Protein 3MLF (pdb70)

Solvent-accessible surface area: 26358 Å² total

Sequence (443 aa):
TENLYFQSNAKTLKELRTDYGLTQKELGDLFKVSSRTIQQNEKDSTNIKDSLLSKYSAFNVKYDDIFLGNEYENFVFTNDKKKSIILAFKEKQNLYFQSNAKTLKELRTDYGLTQKELGDLFKVSSRTIQNEKDSTNIKDSLLSKYSAFNNVKKYDDIFLGNEYENNFVFTNDKKKSIILAFKEKNLYFQQSNAKTLKELRTDYGLTQKELGDLFKVSSRTIQNEKDSTNIKDSLLSKYSAFNNVKKYDDIFLGNEYENFVFTNNDKKKSIILAFKEKNLYFQSNAKTLKELRTDYGLTQKELGDLFKVSSRTIQQNEKDSTNIKDSLLSKYSAFNVKYDDIFLGNEYENFVFTNDKKKSIILAFKEKQAKTLKELRTDYGLTQKELGDLFKVSSRRTIQQNEKDSTNIKDSLLSKYSAFNNVKYDDIFLGNEYENFVFTNDKKKSIILLAFKEKQ

Secondary structure (DSSP, 8-state):
-TTTS------BHHHHHHHTT--HHHHHHHHTS-HHHHH-----TT--HHHHHH---S---GGGSB---HHHHHHHHHHHHHHHHHHHHTT-/-TTTS----BHHHHHHTTT--HHHHHHHHTS-HHHHH-----TT--HHHHTT--TT---GGGSB---HHHHHHHHHHHHHHHHHHHH--/-HHHHS---BHHHHHHTTT--HHHHHHHTTS-HHHHH-----TT-BHHHHTT--TT---GGGSB---HHHHHHHHHHHHHHHHHHHHH-/--S------BHHHHHHHTT--HHHHHHHHTS-HHHHH-----TT--HHHHHH--TT---GGGSB---HHHHHHHHHHHHHHHHHHHHTT-/--BHHHHHHHTT--HHHHHHHHTS-HHHHH-----TT-BHHHHHH--TT---GGGSB-S-HHHHHHHHHHHHHHHHHHHHTT-

Radius of gyration: 28.76 Å; Cα contacts (8 Å, |Δi|>4): 479; chains: 5; bounding box: 58×77×72 Å

CATH classification: 1.10.260.40

Nearest PDB structures (foldseek):
  3mlf-assembly3_E-2  TM=9.793E-01  e=3.041E-12  Staphylococcus aureus subsp. aureus USA300_TCH1516
  3mlf-assembly2_C  TM=9.172E-01  e=1.068E-12  Staphylococcus aureus subsp. aureus USA300_TCH1516
  4pu8-assembly1_B  TM=7.701E-01  e=1.876E-01  Shewanella oneidensis MR-1
  4pu7-assembly1_B  TM=7.622E-01  e=2.436E-01  Shewanella oneidensis MR-1
  1zz9-assembly2_C  TM=7.810E-01  e=3.164E-01  Streptomyces wedmorensis

Structure (mmCIF, N/CA/C/O backbone):
data_3MLF
#
_entry.id   3MLF
#
_cell.length_a   159.776
_cell.length_b   159.776
_cell.length_c   69.344
_cell.angle_alpha   90.000
_cell.angle_beta   90.000
_cell.angle_gamma   90.000
#
_symmetry.space_group_name_H-M   'P 41 21 2'
#
loop_
_entity.id
_entity.type
_entity.pdbx_description
1 polymer 'transcriptional regulator'
2 water water
#
loop_
_atom_site.group_PDB
_atom_site.id
_atom_site.type_symbol
_atom_site.label_atom_id
_atom_site.label_alt_id
_atom_site.label_comp_id
_atom_site.label_asym_id
_atom_site.label_entity_id
_atom_site.label_seq_id
_atom_site.pdbx_PDB_ins_code
_atom_site.Cartn_x
_atom_site.Cartn_y
_atom_site.Cartn_z
_atom_site.occupancy
_atom_site.B_iso_or_equiv
_atom_site.auth_seq_id
_atom_site.auth_comp_id
_atom_site.auth_asym_id
_atom_site.auth_atom_id
_atom_site.pdbx_PDB_model_num
ATOM 1 N N . THR A 1 15 ? 35.436 47.745 16.208 0.50 32.25 -9 THR A N 1
ATOM 2 C CA . THR A 1 15 ? 34.500 47.001 17.093 0.50 32.72 -9 THR A CA 1
ATOM 3 C C . THR A 1 15 ? 34.005 47.905 18.216 0.50 32.82 -9 THR A C 1
ATOM 4 O O . THR A 1 15 ? 33.279 47.463 19.112 0.50 32.43 -9 THR A O 1
ATOM 6 N N . GLU A 1 16 ? 34.412 49.170 18.168 0.50 33.04 -8 GLU A N 1
ATOM 7 C CA . GLU A 1 16 ? 34.063 50.127 19.214 0.50 33.36 -8 GLU A CA 1
ATOM 8 C C . GLU A 1 16 ? 32.717 50.809 18.971 0.50 33.66 -8 GLU A C 1
ATOM 9 O O . GLU A 1 16 ? 32.001 51.130 19.924 0.50 33.14 -8 GLU A O 1
ATOM 15 N N . ASN A 1 17 ? 32.378 51.036 17.702 1.00 34.19 -7 ASN A N 1
ATOM 16 C CA . ASN A 1 17 ? 31.010 51.461 17.369 1.00 35.07 -7 ASN A CA 1
ATOM 17 C C . ASN A 1 17 ? 30.079 50.282 16.994 1.00 35.30 -7 ASN A C 1
ATOM 18 O O . ASN A 1 17 ? 29.036 50.466 16.356 1.00 35.49 -7 ASN A O 1
ATOM 23 N N . LEU A 1 18 ? 30.467 49.075 17.403 1.00 35.57 -6 LEU A N 1
ATOM 24 C CA . LEU A 1 18 ? 29.593 47.908 17.305 1.00 35.70 -6 LEU A CA 1
ATOM 25 C C . LEU A 1 18 ? 29.036 47.513 18.668 1.00 35.76 -6 LEU A C 1
ATOM 26 O O . LEU A 1 18 ? 27.839 47.235 18.777 1.00 35.76 -6 LEU A O 1
ATOM 31 N N . TYR A 1 19 ? 29.910 47.478 19.687 1.00 35.93 -5 TYR A N 1
ATOM 32 C CA . TYR A 1 19 ? 29.541 47.183 21.105 1.00 35.82 -5 TYR A CA 1
ATOM 33 C C . TYR A 1 19 ? 29.733 48.441 21.938 1.00 35.95 -5 TYR A C 1
ATOM 34 O O . TYR A 1 19 ? 30.754 49.109 21.806 1.00 36.54 -5 TYR A O 1
ATOM 43 N N . PHE A 1 20 ? 28.767 48.767 22.787 1.00 36.36 -4 PHE A N 1
ATOM 44 C CA . PHE A 1 20 ? 28.834 50.008 23.566 1.00 37.09 -4 PHE A CA 1
ATOM 45 C C . PHE A 1 20 ? 29.604 49.815 24.879 1.00 37.78 -4 PHE A C 1
ATOM 46 O O . PHE A 1 20 ? 29.216 49.008 25.728 1.00 37.68 -4 PHE A O 1
ATOM 54 N N . GLN A 1 21 ? 30.686 50.575 25.035 1.00 38.58 -3 GLN A N 1
ATOM 55 C CA . GLN A 1 21 ? 31.600 50.383 26.145 1.00 39.55 -3 GLN A CA 1
ATOM 56 C C . GLN A 1 21 ? 30.945 50.847 27.418 1.00 39.49 -3 GLN A C 1
ATOM 57 O O . GLN A 1 21 ? 30.428 51.946 27.497 1.00 39.17 -3 GLN A O 1
ATOM 63 N N . SER A 1 22 ? 30.952 49.985 28.415 1.00 40.33 -2 SER A N 1
ATOM 64 C CA . SER A 1 22 ? 30.158 50.240 29.611 1.00 40.99 -2 SER A CA 1
ATOM 65 C C . SER A 1 22 ? 30.988 50.069 30.886 1.00 40.92 -2 SER A C 1
ATOM 66 O O . SER A 1 22 ? 31.502 48.973 31.204 1.00 40.56 -2 SER A O 1
ATOM 69 N N . ASN A 1 23 ? 31.104 51.182 31.607 1.00 40.56 -1 ASN A N 1
ATOM 70 C CA . ASN A 1 23 ? 31.989 51.270 32.771 1.00 39.68 -1 ASN A CA 1
ATOM 71 C C . ASN A 1 23 ? 31.553 50.316 33.893 1.00 38.17 -1 ASN A C 1
ATOM 72 O O . ASN A 1 23 ? 32.364 49.987 34.777 1.00 38.50 -1 ASN A O 1
ATOM 77 N N . ALA A 1 24 ? 30.294 49.861 33.834 1.00 35.35 0 ALA A N 1
ATOM 78 C CA . ALA A 1 24 ? 29.732 49.038 34.888 1.00 32.62 0 ALA A CA 1
ATOM 79 C C . ALA A 1 24 ? 29.243 47.682 34.397 1.00 30.86 0 ALA A C 1
ATOM 80 O O . ALA A 1 24 ? 29.316 47.349 33.221 1.00 30.06 0 ALA A O 1
ATOM 90 N N . LYS A 1 26 ? 26.497 44.576 33.813 1.00 24.73 2 LYS A N 1
ATOM 91 C CA . LYS A 1 26 ? 25.181 44.459 33.236 1.00 24.14 2 LYS A CA 1
ATOM 92 C C . LYS A 1 26 ? 24.606 43.105 33.578 1.00 23.84 2 LYS A C 1
ATOM 93 O O . LYS A 1 26 ? 25.345 42.173 33.817 1.00 24.70 2 LYS A O 1
ATOM 99 N N . THR A 1 27 ? 23.295 43.002 33.651 1.00 22.91 3 THR A N 1
ATOM 100 C CA . THR A 1 27 ? 22.640 41.754 33.997 1.00 22.52 3 THR A CA 1
ATOM 101 C C . THR A 1 27 ? 22.381 41.044 32.662 1.00 23.77 3 THR A C 1
ATOM 102 O O . THR A 1 27 ? 22.466 41.663 31.580 1.00 23.02 3 THR A O 1
ATOM 106 N N . LEU A 1 28 ? 22.006 39.773 32.718 1.00 24.00 4 LEU A N 1
ATOM 107 C CA . LEU A 1 28 ? 21.710 39.089 31.475 1.00 24.91 4 LEU A CA 1
ATOM 108 C C . LEU A 1 28 ? 20.558 39.801 30.762 1.00 26.12 4 LEU A C 1
ATOM 109 O O . LEU A 1 28 ? 20.565 39.982 29.536 1.00 27.55 4 LEU A O 1
ATOM 114 N N . LYS A 1 29 ? 19.574 40.237 31.522 1.00 27.19 5 LYS A N 1
ATOM 115 C CA . LYS A 1 29 ? 18.416 40.817 30.897 1.00 27.38 5 LYS A CA 1
ATOM 116 C C . LYS A 1 29 ? 18.888 42.090 30.263 1.00 27.37 5 LYS A C 1
ATOM 117 O O . LYS A 1 29 ? 18.472 42.436 29.181 1.00 27.34 5 LYS A O 1
ATOM 123 N N . GLU A 1 30 ? 19.806 42.781 30.917 1.00 27.90 6 GLU A N 1
ATOM 124 C CA . GLU A 1 30 ? 20.188 44.087 30.379 1.00 28.24 6 GLU A CA 1
ATOM 125 C C . GLU A 1 30 ? 20.914 43.896 29.072 1.00 27.64 6 GLU A C 1
ATOM 126 O O . GLU A 1 30 ? 20.841 44.741 28.193 1.00 28.52 6 GLU A O 1
ATOM 132 N N . LEU A 1 31 ? 21.575 42.764 28.928 1.00 26.58 7 LEU A N 1
ATOM 133 C CA . LEU A 1 31 ? 22.411 42.545 27.763 1.00 25.62 7 LEU A CA 1
ATOM 134 C C . LEU A 1 31 ? 21.527 42.348 26.559 1.00 25.82 7 LEU A C 1
ATOM 135 O O . LEU A 1 31 ? 21.784 42.894 25.486 1.00 24.99 7 LEU A O 1
ATOM 140 N N . ARG A 1 32 ? 20.463 41.580 26.760 1.00 25.76 8 ARG A N 1
ATOM 141 C CA . ARG A 1 32 ? 19.529 41.324 25.687 1.00 25.67 8 ARG A CA 1
ATOM 142 C C . ARG A 1 32 ? 18.849 42.629 25.320 1.00 25.36 8 ARG A C 1
ATOM 143 O O . ARG A 1 32 ? 18.754 43.002 24.148 1.00 24.40 8 ARG A O 1
ATOM 151 N N . THR A 1 33 ? 18.415 43.311 26.367 1.00 25.93 9 THR A N 1
ATOM 152 C CA . THR A 1 33 ? 17.597 44.512 26.292 1.00 27.11 9 THR A CA 1
ATOM 153 C C . THR A 1 33 ? 18.308 45.665 25.642 1.00 27.37 9 THR A C 1
ATOM 154 O O . THR A 1 33 ? 17.718 46.403 24.892 1.00 27.09 9 THR A O 1
ATOM 158 N N . ASP A 1 34 ? 19.601 45.768 25.919 1.00 28.24 10 ASP A N 1
ATOM 159 C CA . ASP A 1 34 ? 20.446 46.781 25.363 1.00 28.66 10 ASP A CA 1
ATOM 160 C C . ASP A 1 34 ? 20.504 46.682 23.831 1.00 27.99 10 ASP A C 1
ATOM 161 O O . ASP A 1 34 ? 20.586 47.693 23.139 1.00 28.31 10 ASP A O 1
ATOM 166 N N . TYR A 1 35 ? 20.434 45.479 23.293 1.00 26.69 11 TYR A N 1
ATOM 167 C CA . TYR A 1 35 ? 20.579 45.349 21.858 1.00 26.10 11 TYR A CA 1
ATOM 168 C C . TYR A 1 35 ? 19.246 45.076 21.198 1.00 25.39 11 TYR A C 1
ATOM 169 O O . TYR A 1 35 ? 19.184 44.729 20.013 1.00 24.33 11 TYR A O 1
ATOM 178 N N . GLY A 1 36 ? 18.190 45.267 21.994 1.00 24.88 12 GLY A N 1
ATOM 179 C CA . GLY A 1 36 ? 16.805 45.218 21.526 1.00 24.71 12 GLY A CA 1
ATOM 180 C C . GLY A 1 36 ? 16.290 43.893 20.987 1.00 24.64 12 GLY A C 1
ATOM 181 O O . GLY A 1 36 ? 15.496 43.885 20.071 1.00 24.40 12 GLY A O 1
ATOM 182 N N . LEU A 1 37 ? 16.743 42.771 21.548 1.00 25.31 13 LEU A N 1
ATOM 183 C CA . LEU A 1 37 ? 16.241 41.448 21.172 1.00 25.46 13 LEU A CA 1
ATOM 184 C C . LEU A 1 37 ? 15.163 41.000 22.123 1.00 26.26 13 LEU A C 1
ATOM 185 O O . LEU A 1 37 ? 15.191 41.327 23.304 1.00 26.44 13 LEU A O 1
ATOM 190 N N . THR A 1 38 ? 14.225 40.227 21.589 1.00 27.19 14 THR A N 1
ATOM 191 C CA . THR A 1 38 ? 13.250 39.465 22.376 1.00 27.72 14 THR A CA 1
ATOM 192 C C . THR A 1 38 ? 13.921 38.239 23.017 1.00 28.39 14 THR A C 1
ATOM 193 O O . THR A 1 38 ? 15.037 37.814 22.619 1.00 28.38 14 THR A O 1
ATOM 197 N N . GLN A 1 39 ? 13.225 37.646 23.982 1.00 28.57 15 GLN A N 1
ATOM 198 C CA . GLN A 1 39 ? 13.660 36.383 24.558 1.00 28.76 15 GLN A CA 1
ATOM 199 C C . GLN A 1 39 ? 13.711 35.292 23.510 1.00 28.83 15 GLN A C 1
ATOM 200 O O . GLN A 1 39 ? 14.660 34.540 23.471 1.00 28.92 15 GLN A O 1
ATOM 206 N N . LYS A 1 40 ? 12.714 35.248 22.630 1.00 29.30 16 LYS A N 1
ATOM 207 C CA . LYS A 1 40 ? 12.653 34.240 21.576 1.00 29.58 16 LYS A CA 1
ATOM 208 C C . LYS A 1 40 ? 13.844 34.306 20.603 1.00 29.02 16 LYS A C 1
ATOM 209 O O . LYS A 1 40 ? 14.417 33.269 20.238 1.00 28.65 16 LYS A O 1
ATOM 215 N N . GLU A 1 41 ? 14.207 35.516 20.190 1.00 28.36 17 GLU A N 1
ATOM 216 C CA . GLU A 1 41 ? 15.322 35.686 19.274 1.00 28.18 17 GLU A CA 1
ATOM 217 C C . GLU A 1 41 ? 16.625 35.217 19.905 1.00 27.93 17 GLU A C 1
ATOM 218 O O . GLU A 1 41 ? 17.354 34.402 19.306 1.00 28.99 17 GLU A O 1
ATOM 224 N N . LEU A 1 42 ? 16.900 35.699 21.115 1.00 27.03 18 LEU A N 1
ATOM 225 C CA . LEU A 1 42 ? 18.106 35.325 21.829 1.00 26.22 18 LEU A CA 1
ATOM 226 C C . LEU A 1 42 ? 18.177 33.811 22.027 1.00 26.73 18 LEU A C 1
ATOM 227 O O . LEU A 1 42 ? 19.240 33.189 21.818 1.00 27.09 18 LEU A O 1
ATOM 232 N N . GLY A 1 43 ? 17.046 33.219 22.403 1.00 26.34 19 GLY A N 1
ATOM 233 C CA . GLY A 1 43 ? 16.926 31.775 22.488 1.00 25.96 19 GLY A CA 1
ATOM 234 C C . GLY A 1 43 ? 17.447 31.123 21.226 1.00 25.86 19 GLY A C 1
ATOM 235 O O . GLY A 1 43 ? 18.411 30.369 21.275 1.00 26.50 19 GLY A O 1
ATOM 236 N N . ASP A 1 44 ? 16.831 31.441 20.095 1.00 25.41 20 ASP A N 1
ATOM 237 C CA . ASP A 1 44 ? 17.292 30.953 18.792 1.00 25.52 20 ASP A CA 1
ATOM 238 C C . ASP A 1 44 ? 18.768 31.182 18.551 1.00 24.50 20 ASP A C 1
ATOM 239 O O . ASP A 1 44 ? 19.479 30.286 18.077 1.00 24.38 20 ASP A O 1
ATOM 244 N N . LEU A 1 45 ? 19.224 32.388 18.873 1.00 23.11 21 LEU A N 1
ATOM 245 C CA . LEU A 1 45 ? 20.612 32.716 18.658 1.00 21.88 21 LEU A CA 1
ATOM 246 C C . LEU A 1 45 ? 21.506 31.800 19.494 1.00 21.67 21 LEU A C 1
ATOM 247 O O . LEU A 1 45 ? 22.510 31.309 19.004 1.00 21.96 21 LEU A O 1
ATOM 252 N N . PHE A 1 46 ? 21.124 31.541 20.738 1.00 20.75 22 PHE A N 1
ATOM 253 C CA . PHE A 1 46 ? 21.931 30.705 21.571 1.00 20.51 22 PHE A CA 1
ATOM 254 C C . PHE A 1 46 ? 21.496 29.241 21.565 1.00 21.44 22 PHE A C 1
ATOM 255 O O . PHE A 1 46 ? 22.041 28.434 22.317 1.00 21.59 22 PHE A O 1
ATOM 263 N N . LYS A 1 47 ? 20.517 28.892 20.737 1.00 21.31 23 LYS A N 1
ATOM 264 C CA . LYS A 1 47 ? 20.033 27.510 20.667 1.00 21.80 23 LYS A CA 1
ATOM 265 C C . LYS A 1 47 ? 19.555 26.943 22.017 1.00 20.59 23 LYS A C 1
ATOM 266 O O . LYS A 1 47 ? 19.912 25.822 22.400 1.00 20.73 23 LYS A O 1
ATOM 272 N N . VAL A 1 48 ? 18.741 27.725 22.718 1.00 19.12 24 VAL A N 1
ATOM 273 C CA . VAL A 1 48 ? 18.056 27.286 23.950 1.00 18.53 24 VAL A CA 1
ATOM 274 C C . VAL A 1 48 ? 16.630 27.791 23.898 1.00 18.14 24 VAL A C 1
ATOM 275 O O . VAL A 1 48 ? 16.366 28.721 23.193 1.00 17.91 24 VAL A O 1
ATOM 279 N N . SER A 1 49 ? 15.715 27.186 24.641 1.00 18.60 25 SER A N 1
ATOM 280 C CA . SER A 1 49 ? 14.324 27.617 24.626 1.00 19.07 25 SER A CA 1
ATOM 281 C C . SER A 1 49 ? 14.177 29.071 25.113 1.00 19.88 25 SER A C 1
ATOM 282 O O . SER A 1 49 ? 15.037 29.580 25.833 1.00 20.30 25 SER A O 1
ATOM 285 N N . SER A 1 50 ? 13.098 29.739 24.721 1.00 20.75 26 SER A N 1
ATOM 286 C CA . SER A 1 50 ? 12.794 31.070 25.247 1.00 22.08 26 SER A CA 1
ATOM 287 C C . SER A 1 50 ? 12.720 30.960 26.750 1.00 22.57 26 SER A C 1
ATOM 288 O O . SER A 1 50 ? 12.951 31.952 27.463 1.00 23.01 26 SER A O 1
ATOM 291 N N . ARG A 1 51 ? 12.308 29.779 27.222 1.00 22.91 27 ARG A N 1
ATOM 292 C CA . ARG A 1 51 ? 12.002 29.591 28.619 1.00 23.82 27 ARG A CA 1
ATOM 293 C C . ARG A 1 51 ? 13.301 29.623 29.376 1.00 23.45 27 ARG A C 1
ATOM 294 O O . ARG A 1 51 ? 13.375 30.220 30.445 1.00 24.00 27 ARG A O 1
ATOM 302 N N . THR A 1 52 ? 14.346 29.037 28.794 1.00 22.79 28 THR A N 1
ATOM 303 C CA . THR A 1 52 ? 15.652 29.033 29.426 1.00 22.05 28 THR A CA 1
ATOM 304 C C . THR A 1 52 ? 16.129 30.464 29.591 1.00 21.97 28 THR A C 1
ATOM 305 O O . THR A 1 52 ? 16.767 30.802 30.584 1.00 22.08 28 THR A O 1
ATOM 309 N N . ILE A 1 53 ? 15.849 31.303 28.604 1.00 21.52 29 ILE A N 1
ATOM 310 C CA . ILE A 1 53 ? 16.264 32.677 28.711 1.00 21.52 29 ILE A CA 1
ATOM 311 C C . ILE A 1 53 ? 15.463 33.331 29.817 1.00 22.65 29 ILE A C 1
ATOM 312 O O . ILE A 1 53 ? 16.055 33.997 30.677 1.00 23.03 29 ILE A O 1
ATOM 317 N N . GLN A 1 54 ? 14.134 33.131 29.822 1.00 23.33 30 GLN A N 1
ATOM 318 C CA A GLN A 1 54 ? 13.275 33.723 30.847 0.60 23.92 30 GLN A CA 1
ATOM 319 C CA B GLN A 1 54 ? 13.266 33.710 30.862 0.40 23.66 30 GLN A CA 1
ATOM 320 C C . GLN A 1 54 ? 13.860 33.446 32.254 1.00 24.31 30 GLN A C 1
ATOM 321 O O . GLN A 1 54 ? 14.147 34.391 33.015 1.00 24.44 30 GLN A O 1
ATOM 332 N N . ASN A 1 55 ? 14.079 32.158 32.570 1.00 23.98 31 ASN A N 1
ATOM 333 C CA . ASN A 1 55 ? 14.590 31.720 33.861 1.00 24.04 31 ASN A CA 1
ATOM 334 C C . ASN A 1 55 ? 15.947 32.272 34.288 1.00 24.83 31 ASN A C 1
ATOM 335 O O . ASN A 1 55 ? 16.146 32.622 35.462 1.00 24.61 31 ASN A O 1
ATOM 348 N N . GLU A 1 57 ? 17.225 34.961 33.187 1.00 26.46 33 GLU A N 1
ATOM 349 C CA . GLU A 1 57 ? 17.055 36.382 33.432 1.00 27.25 33 GLU A CA 1
ATOM 350 C C . GLU A 1 57 ? 16.493 36.671 34.821 1.00 27.03 33 GLU A C 1
ATOM 351 O O . GLU A 1 57 ? 16.868 37.657 35.417 1.00 27.02 33 GLU A O 1
ATOM 357 N N . LYS A 1 58 ? 15.598 35.817 35.323 1.00 27.14 34 LYS A N 1
ATOM 358 C CA . LYS A 1 58 ? 15.111 35.960 36.677 1.00 27.32 34 LYS A CA 1
ATOM 359 C C . LYS A 1 58 ? 16.201 35.601 37.692 1.00 26.84 34 LYS A C 1
ATOM 360 O O . LYS A 1 58 ? 16.567 36.444 38.516 1.00 27.53 34 LYS A O 1
ATOM 366 N N . ASP A 1 59 ? 16.716 34.371 37.624 1.00 25.16 35 ASP A N 1
ATOM 367 C CA . ASP A 1 59 ? 17.731 33.874 38.556 1.00 23.67 35 ASP A CA 1
ATOM 368 C C . ASP A 1 59 ? 18.894 33.272 37.760 1.00 23.04 35 ASP A C 1
ATOM 369 O O . ASP A 1 59 ? 18.716 32.260 37.113 1.00 23.62 35 ASP A O 1
ATOM 374 N N . SER A 1 60 ? 20.078 33.872 37.820 1.00 22.15 36 SER A N 1
ATOM 375 C CA . SER A 1 60 ? 21.225 33.362 37.063 1.00 21.35 36 SER A CA 1
ATOM 376 C C . SER A 1 60 ? 22.105 32.477 37.927 1.00 20.66 36 SER A C 1
ATOM 377 O O . SER A 1 60 ? 23.141 32.016 37.475 1.00 21.53 36 SER A O 1
ATOM 380 N N . THR A 1 61 ? 21.748 32.254 39.180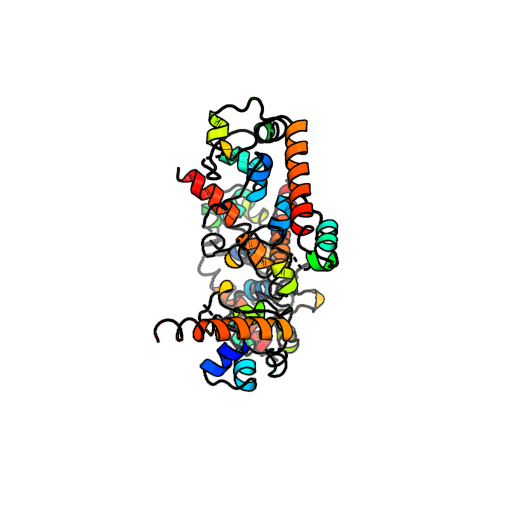 1.00 19.57 37 THR A N 1
ATOM 381 C CA . THR A 1 61 ? 22.646 31.518 40.074 1.00 18.61 37 THR A CA 1
ATOM 382 C C . THR A 1 61 ? 23.229 30.268 39.403 1.00 17.34 37 THR A C 1
ATOM 383 O O . THR A 1 61 ? 24.369 29.948 39.602 1.00 18.20 37 THR A O 1
ATOM 387 N N . ASN A 1 62 ? 22.474 29.578 38.575 1.00 16.41 38 ASN A N 1
ATOM 388 C CA . ASN A 1 62 ? 22.922 28.278 38.115 1.00 15.06 38 ASN A CA 1
ATOM 389 C C . ASN A 1 62 ? 23.164 28.200 36.615 1.00 15.11 38 ASN A C 1
ATOM 390 O O . ASN A 1 62 ? 23.213 27.131 36.032 1.00 15.90 38 ASN A O 1
ATOM 395 N N . ILE A 1 63 ? 23.327 29.334 35.969 1.00 14.43 39 ILE A N 1
ATOM 396 C CA . ILE A 1 63 ? 23.591 29.320 34.554 1.00 14.78 39 ILE A CA 1
ATOM 397 C C . ILE A 1 63 ? 24.778 28.421 34.143 1.00 14.29 39 ILE A C 1
ATOM 398 O O . ILE A 1 63 ? 25.777 28.346 34.815 1.00 13.62 39 ILE A O 1
ATOM 403 N N . LYS A 1 64 ? 24.659 27.742 33.023 1.00 14.93 40 LYS A N 1
ATOM 404 C CA . LYS A 1 64 ? 25.733 26.893 32.543 1.00 15.41 40 LYS A CA 1
ATOM 405 C C . LYS A 1 64 ? 26.776 27.716 31.836 1.00 15.33 40 LYS A C 1
ATOM 406 O O . LYS A 1 64 ? 26.465 28.588 31.054 1.00 15.45 40 LYS A O 1
ATOM 412 N N . ASP A 1 65 ? 28.024 27.436 32.094 1.00 15.53 41 ASP A N 1
ATOM 413 C CA . ASP A 1 65 ? 29.038 28.237 31.489 1.00 17.21 41 ASP A CA 1
ATOM 414 C C . ASP A 1 65 ? 29.008 28.227 29.941 1.00 17.71 41 ASP A C 1
ATOM 415 O O . ASP A 1 65 ? 29.441 29.155 29.281 1.00 17.76 41 ASP A O 1
ATOM 420 N N . SER A 1 66 ? 28.512 27.156 29.363 1.00 18.24 42 SER A N 1
ATOM 421 C CA . SER A 1 66 ? 28.290 27.137 27.924 1.00 18.36 42 SER A CA 1
ATOM 422 C C . SER A 1 66 ? 27.345 28.261 27.509 1.00 17.83 42 SER A C 1
ATOM 423 O O . SER A 1 66 ? 27.584 28.912 26.493 1.00 18.80 42 SER A O 1
ATOM 426 N N . LEU A 1 67 ? 26.275 28.485 28.269 1.00 17.51 43 LEU A N 1
ATOM 427 C CA . LEU A 1 67 ? 25.330 29.568 27.951 1.00 16.84 43 LEU A CA 1
ATOM 428 C C . LEU A 1 67 ? 25.937 30.933 28.260 1.00 17.26 43 LEU A C 1
ATOM 429 O O . LEU A 1 67 ? 25.893 31.811 27.433 1.00 18.60 43 LEU A O 1
ATOM 434 N N . LEU A 1 68 ? 26.540 31.091 29.429 1.00 17.18 44 LEU A N 1
ATOM 435 C CA . LEU A 1 68 ? 27.306 32.266 29.774 1.00 17.05 44 LEU A CA 1
ATOM 436 C C . LEU A 1 68 ? 28.326 32.694 28.720 1.00 17.88 44 LEU A C 1
ATOM 437 O O . LEU A 1 68 ? 28.405 33.875 28.366 1.00 18.80 44 LEU A O 1
ATOM 442 N N . SER A 1 69 ? 29.135 31.762 28.232 1.00 17.44 45 SER A N 1
ATOM 443 C CA . SER A 1 69 ? 30.096 32.089 27.175 1.00 17.73 45 SER A CA 1
ATOM 444 C C . SER A 1 69 ? 29.394 32.691 25.977 1.00 18.16 45 SER A C 1
ATOM 445 O O . SER A 1 69 ? 30.008 33.446 25.215 1.00 18.64 45 SER A O 1
ATOM 448 N N . LYS A 1 70 ? 28.141 32.322 25.755 1.00 17.28 46 LYS A N 1
ATOM 449 C CA . LYS A 1 70 ? 27.544 32.743 24.526 1.00 17.87 46 LYS A CA 1
ATOM 450 C C . LYS A 1 70 ? 27.178 34.206 24.676 1.00 18.11 46 LYS A C 1
ATOM 451 O O . LYS A 1 70 ? 27.344 35.011 23.749 1.00 16.73 46 LYS A O 1
ATOM 457 N N . TYR A 1 71 ? 26.763 34.553 25.894 1.00 18.08 47 TYR A N 1
ATOM 458 C CA . TYR A 1 71 ? 26.518 35.930 26.208 1.00 18.24 47 TYR A CA 1
ATOM 459 C C . TYR A 1 71 ? 27.785 36.722 26.061 1.00 18.21 47 TYR A C 1
ATOM 460 O O . TYR A 1 71 ? 27.766 37.789 25.451 1.00 18.67 47 TYR A O 1
ATOM 477 N N . SER A 1 73 ? 30.326 36.239 24.303 1.00 17.71 49 SER A N 1
ATOM 478 C CA . SER A 1 73 ? 30.831 36.328 22.962 1.00 18.01 49 SER A CA 1
ATOM 479 C C . SER A 1 73 ? 29.952 37.237 22.108 1.00 18.23 49 SER A C 1
ATOM 480 O O . SER A 1 73 ? 30.458 37.986 21.280 1.00 18.54 49 SER A O 1
ATOM 483 N N . ALA A 1 74 ? 28.643 37.190 22.329 1.00 18.31 50 ALA A N 1
ATOM 484 C CA . ALA A 1 74 ? 27.732 37.967 21.527 1.00 18.71 50 ALA A CA 1
ATOM 485 C C . ALA A 1 74 ? 27.681 39.455 21.962 1.00 19.49 50 ALA A C 1
ATOM 486 O O . ALA A 1 74 ? 27.535 40.344 21.112 1.00 20.08 50 ALA A O 1
ATOM 488 N N . PHE A 1 75 ? 27.846 39.740 23.252 1.00 19.36 51 PHE A N 1
ATOM 489 C CA . PHE A 1 75 ? 27.828 41.134 23.708 1.00 18.91 51 PHE A CA 1
ATOM 490 C C . PHE A 1 75 ? 29.208 41.712 24.042 1.00 19.05 51 PHE A C 1
ATOM 491 O O . PHE A 1 75 ? 29.340 42.850 24.450 1.00 18.60 51 PHE A O 1
ATOM 499 N N . ASN A 1 76 ? 30.238 40.917 23.798 1.00 19.71 52 ASN A N 1
ATOM 500 C CA . ASN A 1 76 ? 31.611 41.340 23.961 1.00 20.13 52 ASN A CA 1
ATOM 501 C C . ASN A 1 76 ? 31.908 41.833 25.363 1.00 20.57 52 ASN A C 1
ATOM 502 O O . ASN A 1 76 ? 32.479 42.899 25.575 1.00 20.04 52 ASN A O 1
ATOM 507 N N . VAL A 1 77 ? 31.518 41.033 26.343 1.00 21.22 53 VAL A N 1
ATOM 508 C CA . VAL A 1 77 ? 31.816 41.400 27.702 1.00 21.60 53 VAL A CA 1
ATOM 509 C C . VAL A 1 77 ? 32.635 40.316 28.372 1.00 22.39 53 VAL A C 1
ATOM 510 O O . VAL A 1 77 ? 32.574 39.143 27.962 1.00 22.14 53 VAL A O 1
ATOM 514 N N . LYS A 1 78 ? 33.453 40.726 29.342 1.00 22.50 54 LYS A N 1
ATOM 515 C CA . LYS A 1 78 ? 34.235 39.794 30.131 1.00 22.91 54 LYS A CA 1
ATOM 516 C C . LYS A 1 78 ? 33.376 39.221 31.261 1.00 22.52 54 LYS A C 1
ATOM 517 O O . LYS A 1 78 ? 32.406 39.848 31.670 1.00 21.34 54 LYS A O 1
ATOM 523 N N . TYR A 1 79 ? 33.764 38.052 31.780 1.00 22.52 55 TYR A N 1
ATOM 524 C CA . TYR A 1 79 ? 33.086 37.444 32.912 1.00 22.64 55 TYR A CA 1
ATOM 525 C C . TYR A 1 79 ? 32.810 38.411 34.062 1.00 22.15 55 TYR A C 1
ATOM 526 O O . TYR A 1 79 ? 31.759 38.423 34.615 1.00 21.73 55 TYR A O 1
ATOM 535 N N . ASP A 1 80 ? 33.768 39.225 34.423 1.00 23.10 56 ASP A N 1
ATOM 536 C CA . ASP A 1 80 ? 33.547 40.199 35.479 1.00 24.14 56 ASP A CA 1
ATOM 537 C C . ASP A 1 80 ? 32.655 41.387 35.112 1.00 23.83 56 ASP A C 1
ATOM 538 O O . ASP A 1 80 ? 32.455 42.249 35.964 1.00 24.00 56 ASP A O 1
ATOM 543 N N . ASP A 1 81 ? 32.154 41.437 33.867 1.00 23.21 57 ASP A N 1
ATOM 544 C CA . ASP A 1 81 ? 31.278 42.522 33.380 1.00 22.77 57 ASP A CA 1
ATOM 545 C C . ASP A 1 81 ? 29.802 42.120 33.476 1.00 22.31 57 ASP A C 1
ATOM 546 O O . ASP A 1 81 ? 28.928 42.907 33.162 1.00 22.55 57 ASP A O 1
ATOM 551 N N . ILE A 1 82 ? 29.529 40.877 33.856 1.00 21.45 58 ILE A N 1
ATOM 552 C CA . ILE A 1 82 ? 28.182 40.381 33.914 1.00 20.58 58 ILE A CA 1
ATOM 553 C C . ILE A 1 82 ? 27.753 40.164 35.336 1.00 20.63 58 ILE A C 1
ATOM 554 O O . ILE A 1 82 ? 28.421 39.483 36.079 1.00 21.35 58 ILE A O 1
ATOM 559 N N . PHE A 1 83 ? 26.626 40.731 35.703 1.00 20.44 59 PHE A N 1
ATOM 560 C CA . PHE A 1 83 ? 26.036 40.468 36.988 1.00 21.08 59 PHE A CA 1
ATOM 561 C C . PHE A 1 83 ? 25.248 39.186 36.979 1.00 20.16 59 PHE A C 1
ATOM 562 O O . PHE A 1 83 ? 24.313 39.062 36.247 1.00 19.43 59 PHE A O 1
ATOM 570 N N . LEU A 1 84 ? 25.588 38.272 37.867 1.00 20.68 60 LEU A N 1
ATOM 571 C CA . LEU A 1 84 ? 24.872 37.015 38.054 1.00 20.10 60 LEU A CA 1
ATOM 572 C C . LEU A 1 84 ? 24.255 36.954 39.442 1.00 19.95 60 LEU A C 1
ATOM 573 O O . LEU A 1 84 ? 24.917 37.283 40.387 1.00 21.82 60 LEU A O 1
ATOM 578 N N . GLY A 1 85 ? 23.013 36.534 39.600 1.00 19.81 61 GLY A N 1
ATOM 579 C CA . GLY A 1 85 ? 22.399 36.521 40.934 1.00 18.47 61 GLY A CA 1
ATOM 580 C C . GLY A 1 85 ? 20.918 36.207 40.848 1.00 19.60 61 GLY A C 1
ATOM 581 O O . GLY A 1 85 ? 20.340 36.085 39.721 1.00 18.03 61 GLY A O 1
ATOM 582 N N . ASN A 1 86 ? 20.291 36.026 42.017 1.00 19.82 62 ASN A N 1
ATOM 583 C CA . ASN A 1 86 ? 18.877 35.741 42.014 1.00 21.01 62 ASN A CA 1
ATOM 584 C C . ASN A 1 86 ? 18.052 36.963 41.707 1.00 21.93 62 ASN A C 1
ATOM 585 O O . ASN A 1 86 ? 18.585 38.050 41.451 1.00 22.30 62 ASN A O 1
ATOM 590 N N . GLU A 1 87 ? 16.738 36.799 41.722 1.00 22.83 63 GLU A N 1
ATOM 591 C CA . GLU A 1 87 ? 15.897 37.874 41.243 1.00 23.51 63 GLU A CA 1
ATOM 592 C C . GLU A 1 87 ? 15.959 39.073 42.162 1.00 23.32 63 GLU A C 1
ATOM 593 O O . GLU A 1 87 ? 15.808 40.192 41.702 1.00 24.42 63 GLU A O 1
ATOM 599 N N . TYR A 1 88 ? 16.215 38.844 43.441 1.00 22.90 64 TYR A N 1
ATOM 600 C CA . TYR A 1 88 ? 16.353 39.955 44.362 1.00 22.88 64 TYR A CA 1
ATOM 601 C C . TYR A 1 88 ? 17.680 40.728 44.218 1.00 23.04 64 TYR A C 1
ATOM 602 O O . TYR A 1 88 ? 17.661 41.940 44.248 1.00 22.86 64 TYR A O 1
ATOM 611 N N . GLU A 1 89 ? 18.803 40.029 44.111 1.00 23.21 65 GLU A N 1
ATOM 612 C CA . GLU A 1 89 ? 20.096 40.648 43.861 1.00 24.82 65 GLU A CA 1
ATOM 613 C C . GLU A 1 89 ? 20.065 41.477 42.564 1.00 25.59 65 GLU A C 1
ATOM 614 O O . GLU A 1 89 ? 20.494 42.626 42.535 1.00 26.22 65 GLU A O 1
ATOM 620 N N . ASN A 1 90 ? 19.510 40.896 41.523 1.00 26.12 66 ASN A N 1
ATOM 621 C CA . ASN A 1 90 ? 19.162 41.591 40.338 1.00 27.45 66 ASN A CA 1
ATOM 622 C C . ASN A 1 90 ? 18.425 42.899 40.554 1.00 28.23 66 ASN A C 1
ATOM 623 O O . ASN A 1 90 ? 18.848 43.976 40.074 1.00 28.80 66 ASN A O 1
ATOM 628 N N . PHE A 1 91 ? 17.303 42.812 41.261 1.00 27.89 67 PHE A N 1
ATOM 629 C CA . PHE A 1 91 ? 16.563 43.990 41.573 1.00 28.07 67 PHE A CA 1
ATOM 630 C C . PHE A 1 91 ? 17.391 45.076 42.270 1.00 27.58 67 PHE A C 1
ATOM 631 O O . PHE A 1 91 ? 17.393 46.226 41.838 1.00 27.83 67 PHE A O 1
ATOM 639 N N . VAL A 1 92 ? 18.070 44.713 43.347 1.00 26.59 68 VAL A N 1
ATOM 640 C CA . VAL A 1 92 ? 18.872 45.661 44.083 1.00 26.50 68 VAL A CA 1
ATOM 641 C C . VAL A 1 92 ? 19.916 46.292 43.149 1.00 26.72 68 VAL A C 1
ATOM 642 O O . VAL A 1 92 ? 20.141 47.517 43.165 1.00 25.90 68 VAL A O 1
ATOM 646 N N . PHE A 1 93 ? 20.528 45.445 42.322 1.00 26.34 69 PHE A N 1
ATOM 647 C CA . PHE A 1 93 ? 21.585 45.904 41.444 1.00 26.39 69 PHE A CA 1
ATOM 648 C C . PHE A 1 93 ? 21.042 46.896 40.372 1.00 26.77 69 PHE A C 1
ATOM 649 O O . PHE A 1 93 ? 21.625 47.980 40.191 1.00 26.88 69 PHE A O 1
ATOM 657 N N . THR A 1 94 ? 19.945 46.565 39.691 1.00 25.56 70 THR A N 1
ATOM 658 C CA . THR A 1 94 ? 19.486 47.467 38.661 1.00 25.73 70 THR A CA 1
ATOM 659 C C . THR A 1 94 ? 18.894 48.699 39.322 1.00 26.17 70 THR A C 1
ATOM 660 O O . THR A 1 94 ? 18.968 49.801 38.803 1.00 27.19 70 THR A O 1
ATOM 664 N N . ASN A 1 95 ? 18.294 48.529 40.480 1.00 26.00 71 ASN A N 1
ATOM 665 C CA . ASN A 1 95 ? 17.672 49.656 41.105 1.00 25.25 71 ASN A CA 1
ATOM 666 C C . ASN A 1 95 ? 18.705 50.644 41.710 1.00 24.67 71 ASN A C 1
ATOM 667 O O . ASN A 1 95 ? 18.492 51.873 41.663 1.00 23.71 71 ASN A O 1
ATOM 672 N N . ASP A 1 96 ? 19.807 50.125 42.269 1.00 23.55 72 ASP A N 1
ATOM 673 C CA . ASP A 1 96 ? 20.908 50.995 42.679 1.00 23.88 72 ASP A CA 1
ATOM 674 C C . ASP A 1 96 ? 21.474 51.813 41.511 1.00 23.39 72 ASP A C 1
ATOM 675 O O . ASP A 1 96 ? 21.695 53.025 41.648 1.00 23.21 72 ASP A O 1
ATOM 680 N N . LYS A 1 97 ? 21.689 51.166 40.364 1.00 22.01 73 LYS A N 1
ATOM 681 C CA . LYS A 1 97 ? 22.126 51.890 39.185 1.00 21.18 73 LYS A CA 1
ATOM 682 C C . LYS A 1 97 ? 21.185 53.056 38.832 1.00 20.33 73 LYS A C 1
ATOM 683 O O . LYS A 1 97 ? 21.636 54.176 38.594 1.00 20.45 73 LYS A O 1
ATOM 689 N N . LYS A 1 98 ? 19.889 52.802 38.867 1.00 19.51 74 LYS A N 1
ATOM 690 C CA . LYS A 1 98 ? 18.911 53.844 38.683 1.00 20.04 74 LYS A CA 1
ATOM 691 C C . LYS A 1 98 ? 19.036 55.002 39.669 1.00 20.53 74 LYS A C 1
ATOM 692 O O . LYS A 1 98 ? 19.021 56.178 39.283 1.00 21.06 74 LYS A O 1
ATOM 698 N N . LYS A 1 99 ? 19.118 54.694 40.953 1.00 20.77 75 LYS A N 1
ATOM 699 C CA . LYS A 1 99 ? 19.171 55.764 41.920 1.00 20.46 75 LYS A CA 1
ATOM 700 C C . LYS A 1 99 ? 20.430 56.576 41.641 1.00 19.56 75 LYS A C 1
ATOM 701 O O . LYS A 1 99 ? 20.446 57.813 41.821 1.00 19.74 75 LYS A O 1
ATOM 707 N N . SER A 1 100 ? 21.468 55.887 41.173 1.00 18.07 76 SER A N 1
ATOM 708 C CA . SER A 1 100 ? 22.743 56.536 40.901 1.00 17.30 76 SER A CA 1
ATOM 709 C C . SER A 1 100 ? 22.685 57.568 39.772 1.00 16.43 76 SER A C 1
ATOM 710 O O . SER A 1 100 ? 23.063 58.757 39.952 1.00 15.82 76 SER A O 1
ATOM 713 N N . ILE A 1 101 ? 22.183 57.119 38.628 1.00 14.40 77 ILE A N 1
ATOM 714 C CA . ILE A 1 101 ? 22.000 58.010 37.499 1.00 12.82 77 ILE A CA 1
ATOM 715 C C . ILE A 1 101 ? 21.323 59.313 37.914 1.00 12.20 77 ILE A C 1
ATOM 716 O O . ILE A 1 101 ? 21.778 60.412 37.557 1.00 12.40 77 ILE A O 1
ATOM 721 N N . ILE A 1 102 ? 20.267 59.170 38.701 1.00 11.31 78 ILE A N 1
ATOM 722 C CA . ILE A 1 102 ? 19.475 60.280 39.198 1.00 10.92 78 ILE A CA 1
ATOM 723 C C . ILE A 1 102 ? 20.242 61.189 40.163 1.00 10.21 78 ILE A C 1
ATOM 724 O O . ILE A 1 102 ? 20.230 62.425 40.046 1.00 8.93 78 ILE A O 1
ATOM 729 N N . LEU A 1 103 ? 20.911 60.561 41.121 1.00 9.88 79 LEU A N 1
ATOM 730 C CA . LEU A 1 103 ? 21.647 61.310 42.139 1.00 8.73 79 LEU A CA 1
ATOM 731 C C . LEU A 1 103 ? 22.796 62.066 41.481 1.00 7.24 79 LEU A C 1
ATOM 732 O O . LEU A 1 103 ? 22.962 63.245 41.733 1.00 7.35 79 LEU A O 1
ATOM 737 N N . ALA A 1 104 ? 23.540 61.409 40.598 1.00 5.94 80 ALA A N 1
ATOM 738 C CA . ALA A 1 104 ? 24.646 62.057 39.905 1.00 5.03 80 ALA A CA 1
ATOM 739 C C . ALA A 1 104 ? 24.207 63.293 39.110 1.00 4.92 80 ALA A C 1
ATOM 740 O O . ALA A 1 104 ? 24.796 64.379 39.241 1.00 5.04 80 ALA A O 1
ATOM 742 N N . PHE A 1 105 ? 23.154 63.136 38.324 1.00 4.47 81 PHE A N 1
ATOM 743 C CA . PHE A 1 105 ? 22.611 64.258 37.620 1.00 4.46 81 PHE A CA 1
ATOM 744 C C . PHE A 1 105 ? 22.205 65.431 38.513 1.00 6.11 81 PHE A C 1
ATOM 745 O O . PHE A 1 105 ? 22.634 66.565 38.255 1.00 6.54 81 PHE A O 1
ATOM 753 N N . LYS A 1 106 ? 21.391 65.192 39.545 1.00 7.98 82 LYS A N 1
ATOM 754 C CA . LYS A 1 106 ? 20.887 66.306 40.385 1.00 9.69 82 LYS A CA 1
ATOM 755 C C . LYS A 1 106 ? 22.065 67.003 41.044 1.00 10.57 82 LYS A C 1
ATOM 756 O O . LYS A 1 106 ? 22.067 68.228 41.195 1.00 10.65 82 LYS A O 1
ATOM 762 N N . GLU A 1 107 ? 23.077 66.211 41.400 1.00 11.63 83 GLU A N 1
ATOM 763 C CA . GLU A 1 107 ? 24.239 66.700 42.123 1.00 12.89 83 GLU A CA 1
ATOM 764 C C . GLU A 1 107 ? 25.160 67.612 41.322 1.00 13.26 83 GLU A C 1
ATOM 765 O O . GLU A 1 107 ? 26.100 68.187 41.883 1.00 13.84 83 GLU A O 1
ATOM 771 N N . LYS A 1 108 ? 24.898 67.759 40.026 1.00 13.25 84 LYS A N 1
ATOM 772 C CA . LYS A 1 108 ? 25.655 68.689 39.206 1.00 12.83 84 LYS A CA 1
ATOM 773 C C . LYS A 1 108 ? 24.907 69.988 39.124 1.00 13.13 84 LYS A C 1
ATOM 774 O O . LYS A 1 108 ? 25.501 71.024 38.828 1.00 13.55 84 LYS A O 1
ATOM 780 N N . GLN A 1 109 ? 23.608 69.938 39.416 1.00 13.26 85 GLN A N 1
ATOM 781 C CA . GLN A 1 109 ? 22.767 71.137 39.374 1.00 13.49 85 GLN A CA 1
ATOM 782 C C . GLN A 1 109 ? 22.672 71.771 40.768 1.00 13.82 85 GLN A C 1
ATOM 783 O O . GLN A 1 109 ? 23.465 72.654 41.115 1.00 14.13 85 GLN A O 1
ATOM 789 N N . ASN B 1 17 ? 22.608 49.048 5.993 1.00 34.88 -7 ASN B N 1
ATOM 790 C CA . ASN B 1 17 ? 22.661 48.884 7.499 1.00 34.87 -7 ASN B CA 1
ATOM 791 C C . ASN B 1 17 ? 22.964 50.177 8.296 1.00 35.24 -7 ASN B C 1
ATOM 792 O O . ASN B 1 17 ? 24.095 50.661 8.343 1.00 34.83 -7 ASN B O 1
ATOM 797 N N . LEU B 1 18 ? 21.940 50.701 8.959 1.00 36.13 -6 LEU B N 1
ATOM 798 C CA . LEU B 1 18 ? 21.998 52.013 9.558 1.00 36.88 -6 LEU B CA 1
ATOM 799 C C . LEU B 1 18 ? 22.855 52.105 10.826 1.00 37.86 -6 LEU B C 1
ATOM 800 O O . LEU B 1 18 ? 23.366 53.187 11.150 1.00 38.80 -6 LEU B O 1
ATOM 805 N N . TYR B 1 19 ? 22.992 50.999 11.559 1.00 38.29 -5 TYR B N 1
ATOM 806 C CA . TYR B 1 19 ? 23.633 51.037 12.870 1.00 38.62 -5 TYR B CA 1
ATOM 807 C C . TYR B 1 19 ? 25.140 50.966 12.707 1.00 39.56 -5 TYR B C 1
ATOM 808 O O . TYR B 1 19 ? 25.906 51.4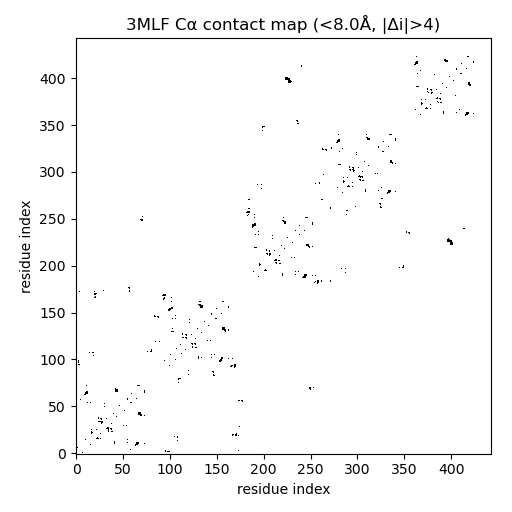88 13.528 1.00 39.49 -5 TYR B O 1
ATOM 817 N N . PHE B 1 20 ? 25.532 50.318 11.618 1.00 40.97 -4 PHE B N 1
ATOM 818 C CA . PHE B 1 20 ? 26.920 49.994 11.292 1.00 42.67 -4 PHE B CA 1
ATOM 819 C C . PHE B 1 20 ? 27.544 51.196 10.557 1.00 43.10 -4 PHE B C 1
ATOM 820 O O . PHE B 1 20 ? 28.733 51.491 10.718 1.00 43.17 -4 PHE B O 1
ATOM 828 N N . GLN B 1 21 ? 26.696 51.889 9.788 1.00 43.87 -3 GLN B N 1
ATOM 829 C CA . GLN B 1 21 ? 26.998 53.125 9.044 1.00 44.43 -3 GLN B CA 1
ATOM 830 C C . GLN B 1 21 ? 27.150 54.324 9.971 1.00 43.48 -3 GLN B C 1
ATOM 831 O O . GLN B 1 21 ? 27.669 55.367 9.570 1.00 43.57 -3 GLN B O 1
ATOM 837 N N . SER B 1 22 ? 26.687 54.158 11.208 1.00 42.22 -2 SER B N 1
ATOM 838 C CA . SER B 1 22 ? 26.528 55.259 12.168 1.00 40.73 -2 SER B CA 1
ATOM 839 C C . SER B 1 22 ? 27.554 55.265 13.345 1.00 39.48 -2 SER B C 1
ATOM 840 O O . SER B 1 22 ? 27.927 54.214 13.923 1.00 39.52 -2 SER B O 1
ATOM 843 N N . ASN B 1 23 ? 28.000 56.468 13.688 1.00 37.22 -1 ASN B N 1
ATOM 844 C CA . ASN B 1 23 ? 28.643 56.701 14.971 1.00 34.80 -1 ASN B CA 1
ATOM 845 C C . ASN B 1 23 ? 27.657 56.565 16.153 1.00 32.24 -1 ASN B C 1
ATOM 846 O O . ASN B 1 23 ? 28.097 56.351 17.290 1.00 31.83 -1 ASN B O 1
ATOM 851 N N . ALA B 1 24 ? 26.348 56.686 15.895 1.00 28.13 0 ALA B N 1
ATOM 852 C CA . ALA B 1 24 ? 25.391 56.676 16.975 1.00 25.26 0 ALA B CA 1
ATOM 853 C C . ALA B 1 24 ? 25.241 55.305 17.632 1.00 24.22 0 ALA B C 1
ATOM 854 O O . ALA B 1 24 ? 25.400 54.300 16.982 1.00 24.93 0 ALA B O 1
ATOM 864 N N . LYS B 1 26 ? 22.946 54.836 20.648 1.00 21.09 2 LYS B N 1
ATOM 865 C CA . LYS B 1 26 ? 21.708 54.714 21.381 1.00 21.07 2 LYS B CA 1
ATOM 866 C C . LYS B 1 26 ? 20.679 55.692 20.904 1.00 21.32 2 LYS B C 1
ATOM 867 O O . LYS B 1 26 ? 21.041 56.760 20.437 1.00 22.76 2 LYS B O 1
ATOM 873 N N . THR B 1 27 ? 19.397 55.349 21.001 1.00 21.01 3 THR B N 1
ATOM 874 C CA . THR B 1 27 ? 18.340 56.359 20.801 1.00 20.16 3 THR B CA 1
ATOM 875 C C . THR B 1 27 ? 17.969 57.004 22.144 1.00 20.63 3 THR B C 1
ATOM 876 O O . THR B 1 27 ? 18.343 56.482 23.231 1.00 20.77 3 THR B O 1
ATOM 880 N N . LEU B 1 28 ? 17.222 58.106 22.089 1.00 19.95 4 LEU B N 1
ATOM 881 C CA . LEU B 1 28 ? 16.756 58.751 23.316 1.00 20.29 4 LEU B CA 1
ATOM 882 C C . LEU B 1 28 ? 16.008 57.748 24.173 1.00 21.31 4 LEU B C 1
ATOM 883 O O . LEU B 1 28 ? 16.279 57.617 25.378 1.00 21.77 4 LEU B O 1
ATOM 888 N N . LYS B 1 29 ? 15.079 57.032 23.561 1.00 21.38 5 LYS B N 1
ATOM 889 C CA . LYS B 1 29 ? 14.339 56.042 24.303 1.00 22.61 5 LYS B CA 1
ATOM 890 C C . LYS B 1 29 ? 15.263 55.024 24.976 1.00 22.32 5 LYS B C 1
ATOM 891 O O . LYS B 1 29 ? 15.018 54.596 26.098 1.00 21.81 5 LYS B O 1
ATOM 897 N N . GLU B 1 30 ? 16.331 54.641 24.298 1.00 22.61 6 GLU B N 1
ATOM 898 C CA . GLU B 1 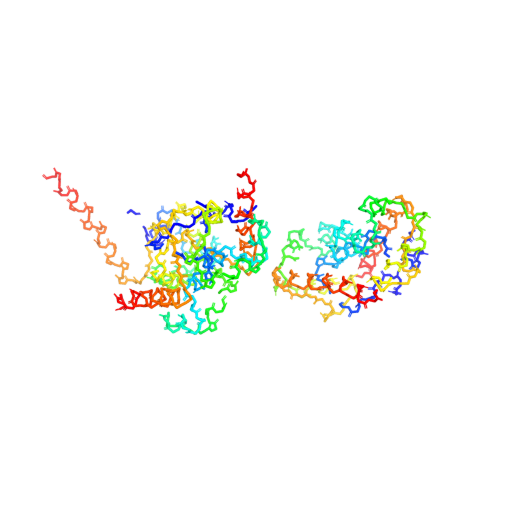30 ? 17.201 53.611 24.877 1.00 22.94 6 GLU B CA 1
ATOM 899 C C . GLU B 1 30 ? 17.966 54.144 26.091 1.00 22.71 6 GLU B C 1
ATOM 900 O O . GLU B 1 30 ? 18.212 53.429 27.031 1.00 22.92 6 GLU B O 1
ATOM 906 N N . LEU B 1 31 ? 18.347 55.413 26.070 1.00 22.26 7 LEU B N 1
ATOM 907 C CA . LEU B 1 31 ? 19.095 55.951 27.168 1.00 21.54 7 LEU B CA 1
ATOM 908 C C . LEU B 1 31 ? 18.234 55.851 28.386 1.00 22.22 7 LEU B C 1
ATOM 909 O O . LEU B 1 31 ? 18.711 55.516 29.448 1.00 22.56 7 LEU B O 1
ATOM 914 N N . ARG B 1 32 ? 16.953 56.142 28.215 1.00 22.85 8 ARG B N 1
ATOM 915 C CA . ARG B 1 32 ? 15.995 56.129 29.295 1.00 23.17 8 ARG B CA 1
ATOM 916 C C . ARG B 1 32 ? 15.760 54.727 29.838 1.00 24.36 8 ARG B C 1
ATOM 917 O O . ARG B 1 32 ? 15.833 54.497 31.074 1.00 24.48 8 ARG B O 1
ATOM 925 N N . THR B 1 33 ? 15.476 53.796 28.914 1.00 24.68 9 THR B N 1
ATOM 926 C CA . THR B 1 33 ? 15.079 52.443 29.284 1.00 24.65 9 THR B CA 1
ATOM 927 C C . THR B 1 33 ? 16.236 51.656 29.855 1.00 24.80 9 THR B C 1
ATOM 928 O O . THR B 1 33 ? 16.029 50.772 30.644 1.00 25.08 9 THR B O 1
ATOM 932 N N . ASP B 1 34 ? 17.454 52.013 29.502 1.00 25.74 10 ASP B N 1
ATOM 933 C CA . ASP B 1 34 ? 18.619 51.328 30.019 1.00 26.81 10 ASP B CA 1
ATOM 934 C C . ASP B 1 34 ? 18.644 51.397 31.528 1.00 27.71 10 ASP B C 1
ATOM 935 O O . ASP B 1 34 ? 19.351 50.666 32.146 1.00 28.42 10 ASP B O 1
ATOM 940 N N . TYR B 1 35 ? 17.900 52.313 32.124 1.00 29.06 11 TYR B N 1
ATOM 941 C CA . TYR B 1 35 ? 17.822 52.379 33.569 1.00 29.57 11 TYR B CA 1
ATOM 942 C C . TYR B 1 35 ? 16.389 52.234 34.066 1.00 30.00 11 TYR B C 1
ATOM 943 O O . TYR B 1 35 ? 16.065 52.560 35.210 1.00 30.11 11 TYR B O 1
ATOM 952 N N . GLY B 1 36 ? 15.520 51.745 33.201 1.00 30.55 12 GLY B N 1
ATOM 953 C CA . GLY B 1 36 ? 14.135 51.517 33.583 1.00 31.36 12 GLY B CA 1
ATOM 954 C C . GLY B 1 36 ? 13.575 52.741 34.293 1.00 32.05 12 GLY B C 1
ATOM 955 O O . GLY B 1 36 ? 12.880 52.618 35.329 1.00 32.66 12 GLY B O 1
ATOM 956 N N . LEU B 1 37 ? 13.914 53.923 33.771 1.00 30.90 13 LEU B N 1
ATOM 957 C CA . LEU B 1 37 ? 13.264 55.123 34.205 1.00 30.34 13 LEU B CA 1
ATOM 958 C C . LEU B 1 37 ? 11.985 55.240 33.384 1.00 29.90 13 LEU B C 1
ATOM 959 O O . LEU B 1 37 ? 12.014 55.002 32.196 1.00 29.48 13 LEU B O 1
ATOM 964 N N . THR B 1 38 ? 10.870 55.592 34.013 1.00 29.81 14 THR B N 1
ATOM 965 C CA . THR B 1 38 ? 9.642 55.925 33.290 1.00 30.34 14 THR B CA 1
ATOM 966 C C . THR B 1 38 ? 9.731 57.339 32.596 1.00 31.37 14 THR B C 1
ATOM 967 O O . THR B 1 38 ? 10.501 58.216 33.001 1.00 31.37 14 THR B O 1
ATOM 971 N N . GLN B 1 39 ? 8.939 57.570 31.561 1.00 31.53 15 GLN B N 1
ATOM 972 C CA . GLN B 1 39 ? 8.971 58.843 30.910 1.00 31.57 15 GLN B CA 1
ATOM 973 C C . GLN B 1 39 ? 8.701 59.939 31.937 1.00 32.76 15 GLN B C 1
ATOM 974 O O . GLN B 1 39 ? 9.314 61.017 31.887 1.00 32.66 15 GLN B O 1
ATOM 980 N N . LYS B 1 40 ? 7.779 59.649 32.867 1.00 33.82 16 LYS B N 1
ATOM 981 C CA . LYS B 1 40 ? 7.432 60.564 33.956 1.00 34.12 16 LYS B CA 1
ATOM 982 C C . LYS B 1 40 ? 8.650 60.837 34.877 1.00 33.80 16 LYS B C 1
ATOM 983 O O . LYS B 1 40 ? 9.005 62.007 35.093 1.00 33.68 16 LYS B O 1
ATOM 989 N N . GLU B 1 41 ? 9.304 59.791 35.384 1.00 32.52 17 GLU B N 1
ATOM 990 C CA . GLU B 1 41 ? 10.533 60.014 36.141 1.00 31.98 17 GLU B CA 1
ATOM 991 C C . GLU B 1 41 ? 11.519 60.912 35.368 1.00 31.31 17 GLU B C 1
ATOM 992 O O . GLU B 1 41 ? 12.075 61.867 35.954 1.00 32.02 17 GLU B O 1
ATOM 998 N N . LEU B 1 42 ? 11.685 60.663 34.072 1.00 29.24 18 LEU B N 1
ATOM 999 C CA . LEU B 1 42 ? 12.644 61.403 33.267 1.00 28.14 18 LEU B CA 1
ATOM 1000 C C . LEU B 1 42 ? 12.244 62.837 33.053 1.00 27.87 18 LEU B C 1
ATOM 1001 O O . LEU B 1 42 ? 13.086 63.705 33.064 1.00 27.45 18 LEU B O 1
ATOM 1006 N N . GLY B 1 43 ? 10.962 63.081 32.828 1.00 28.01 19 GLY B N 1
ATOM 1007 C CA . GLY B 1 43 ? 10.430 64.439 32.802 1.00 28.20 19 GLY B CA 1
ATOM 1008 C C . GLY B 1 43 ? 10.708 65.221 34.091 1.00 28.93 19 GLY B C 1
ATOM 1009 O O . GLY B 1 43 ? 11.132 66.389 34.063 1.00 29.60 19 GLY B O 1
ATOM 1010 N N . ASP B 1 44 ? 10.451 64.594 35.226 1.00 28.92 20 ASP B N 1
ATOM 1011 C CA . ASP B 1 44 ? 10.646 65.251 36.479 1.00 29.63 20 ASP B CA 1
ATOM 1012 C C . ASP B 1 44 ? 12.137 65.481 36.627 1.00 29.34 20 ASP B C 1
ATOM 1013 O O . ASP B 1 44 ? 12.546 66.538 37.117 1.00 29.63 20 ASP B O 1
ATOM 1018 N N . LEU B 1 45 ? 12.950 64.512 36.203 1.00 28.21 21 LEU B N 1
ATOM 1019 C CA . LEU B 1 45 ? 14.396 64.692 36.291 1.00 27.32 21 LEU B CA 1
ATOM 1020 C C . LEU B 1 45 ? 14.890 65.823 35.383 1.00 27.77 21 LEU B C 1
ATOM 1021 O O . LEU B 1 45 ? 15.836 66.512 35.749 1.00 28.43 21 LEU B O 1
ATOM 1026 N N . PHE B 1 46 ? 14.253 66.021 34.226 1.00 27.69 22 PHE B N 1
ATOM 1027 C CA . PHE B 1 46 ? 14.681 67.048 33.252 1.00 27.83 22 PHE B CA 1
ATOM 1028 C C . PHE B 1 46 ? 13.836 68.304 33.169 1.00 28.81 22 PHE B C 1
ATOM 1029 O O . PHE B 1 46 ? 14.104 69.166 32.322 1.00 28.16 22 PHE B O 1
ATOM 1037 N N . LYS B 1 47 ? 12.800 68.381 34.002 1.00 29.70 23 LYS B N 1
ATOM 1038 C CA . LYS B 1 47 ? 11.984 69.593 34.128 1.00 31.00 23 LYS B CA 1
ATOM 1039 C C . LYS B 1 47 ? 11.253 69.917 32.845 1.00 30.49 23 LYS B C 1
ATOM 1040 O O . LYS B 1 47 ? 11.299 71.051 32.369 1.00 29.86 23 LYS B O 1
ATOM 1046 N N . VAL B 1 48 ? 10.588 68.888 32.315 1.00 30.23 24 VAL B N 1
ATOM 1047 C CA . VAL B 1 48 ? 9.687 68.986 31.158 1.00 29.65 24 VAL B CA 1
ATOM 1048 C C . VAL B 1 48 ? 8.605 67.933 31.357 1.00 29.86 24 VAL B C 1
ATOM 1049 O O . VAL B 1 48 ? 8.802 66.998 32.114 1.00 30.20 24 VAL B O 1
ATOM 1053 N N . SER B 1 49 ? 7.485 68.044 30.661 1.00 29.97 25 SER B N 1
ATOM 1054 C CA . SER B 1 49 ? 6.424 67.044 30.828 1.00 30.71 25 SER B CA 1
ATOM 1055 C C . SER B 1 49 ? 6.758 65.693 30.207 1.00 31.32 25 SER B C 1
ATOM 1056 O O . SER B 1 49 ? 7.620 65.586 29.309 1.00 32.42 25 SER B O 1
ATOM 1059 N N . SER B 1 50 ? 6.063 64.664 30.673 1.00 31.44 26 SER B N 1
ATOM 1060 C CA . SER B 1 50 ? 6.099 63.353 30.041 1.00 31.68 26 SER B CA 1
ATOM 1061 C C . SER B 1 50 ? 5.888 63.443 28.553 1.00 32.07 26 SER B C 1
ATOM 1062 O O . SER B 1 50 ? 6.595 62.811 27.769 1.00 33.27 26 SER B O 1
ATOM 1065 N N . ARG B 1 51 ? 4.896 64.216 28.170 1.00 32.00 27 ARG B N 1
ATOM 1066 C CA . ARG B 1 51 ? 4.535 64.332 26.801 1.00 33.31 27 ARG B CA 1
ATOM 1067 C C . ARG B 1 51 ? 5.728 64.874 25.998 1.00 32.55 27 ARG B C 1
ATOM 1068 O O . ARG B 1 51 ? 5.960 64.459 24.850 1.00 32.71 27 ARG B O 1
ATOM 1076 N N . THR B 1 52 ? 6.518 65.759 26.596 1.00 31.39 28 THR B N 1
ATOM 1077 C CA . THR B 1 52 ? 7.745 66.130 25.919 1.00 30.58 28 THR B CA 1
ATOM 1078 C C . THR B 1 52 ? 8.636 64.907 25.723 1.00 30.01 28 THR B C 1
ATOM 1079 O O . THR B 1 52 ? 9.200 64.722 24.662 1.00 30.63 28 THR B O 1
ATOM 1083 N N . ILE B 1 53 ? 8.733 64.035 26.703 1.00 29.49 29 ILE B N 1
ATOM 1084 C CA . ILE B 1 53 ? 9.632 62.918 26.527 1.00 29.24 29 ILE B CA 1
ATOM 1085 C C . ILE B 1 53 ? 9.107 61.959 25.481 1.00 30.09 29 ILE B C 1
ATOM 1086 O O . ILE B 1 53 ? 9.890 61.509 24.616 1.00 30.06 29 ILE B O 1
ATOM 1091 N N . GLN B 1 54 ? 7.791 61.692 25.531 1.00 30.57 30 GLN B N 1
ATOM 1092 C CA . GLN B 1 54 ? 7.100 60.862 24.509 1.00 30.72 30 GLN B CA 1
ATOM 1093 C C . GLN B 1 54 ? 7.488 61.410 23.145 1.00 29.36 30 GLN B C 1
ATOM 1094 O O . GLN B 1 54 ? 8.098 60.692 22.325 1.00 29.00 30 GLN B O 1
ATOM 1100 N N . ASN B 1 55 ? 7.190 62.692 22.930 1.00 28.20 31 ASN B N 1
ATOM 1101 C CA . ASN B 1 55 ? 7.368 63.293 21.618 1.00 27.96 31 ASN B CA 1
ATOM 1102 C C . ASN B 1 55 ? 8.827 63.180 21.123 1.00 27.98 31 ASN B C 1
ATOM 1103 O O . ASN B 1 55 ? 9.058 62.771 19.985 1.00 27.94 31 ASN B O 1
ATOM 1116 N N . GLU B 1 57 ? 11.006 61.017 22.030 1.00 24.99 33 GLU B N 1
ATOM 1117 C CA . GLU B 1 57 ? 11.361 59.630 21.736 1.00 25.84 33 GLU B CA 1
ATOM 1118 C C . GLU B 1 57 ? 10.737 59.177 20.402 1.00 26.27 33 GLU B C 1
ATOM 1119 O O . GLU B 1 57 ? 11.289 58.325 19.702 1.00 27.06 33 GLU B O 1
ATOM 1125 N N . LYS B 1 58 ? 9.602 59.774 20.039 1.00 25.83 34 LYS B N 1
ATOM 1126 C CA . LYS B 1 58 ? 8.956 59.422 18.802 1.00 25.93 34 LYS B CA 1
ATOM 1127 C C . LYS B 1 58 ? 9.780 60.002 17.626 1.00 26.33 34 LYS B C 1
ATOM 1128 O O . LYS B 1 58 ? 10.122 59.281 16.661 1.00 26.74 34 LYS B O 1
ATOM 1134 N N . ASP B 1 59 ? 10.146 61.279 17.742 1.00 26.12 35 ASP B N 1
ATOM 1135 C CA . ASP B 1 59 ? 10.842 62.017 16.692 1.00 26.03 35 ASP B CA 1
ATOM 1136 C C . ASP B 1 59 ? 11.766 63.017 17.372 1.00 26.04 35 ASP B C 1
ATOM 1137 O O . ASP B 1 59 ? 11.287 63.929 18.062 1.00 27.80 35 ASP B O 1
ATOM 1142 N N . SER B 1 60 ? 13.075 62.857 17.163 1.00 25.08 36 SER B N 1
ATOM 1143 C CA . SER B 1 60 ? 14.121 63.622 17.829 1.00 23.92 36 SER B CA 1
ATOM 1144 C C . SER B 1 60 ? 14.616 64.730 16.921 1.00 24.02 36 SER B C 1
ATOM 1145 O O . SER B 1 60 ? 15.397 65.561 17.314 1.00 23.50 36 SER B O 1
ATOM 1148 N N . THR B 1 61 ? 14.169 64.715 15.673 1.00 24.61 37 THR B N 1
ATOM 1149 C CA . THR B 1 61 ? 14.672 65.608 14.652 1.00 24.98 37 THR B CA 1
ATOM 1150 C C . THR B 1 61 ? 14.783 67.066 15.078 1.00 24.60 37 THR B C 1
ATOM 1151 O O . THR B 1 61 ? 15.688 67.758 14.682 1.00 26.03 37 THR B O 1
ATOM 1155 N N . ASN B 1 62 ? 13.877 67.543 15.884 1.00 24.18 38 ASN B N 1
ATOM 1156 C CA . ASN B 1 62 ? 13.937 68.925 16.256 1.00 24.07 38 ASN B CA 1
ATOM 1157 C C . ASN B 1 62 ? 14.284 69.175 17.702 1.00 24.04 38 ASN B C 1
ATOM 1158 O O . ASN B 1 62 ? 14.037 70.276 18.217 1.00 24.42 38 ASN B O 1
ATOM 1163 N N . ILE B 1 63 ? 14.872 6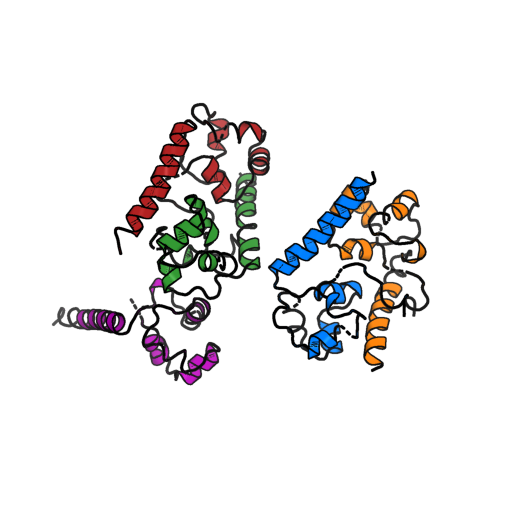8.171 18.360 1.00 22.81 39 ILE B N 1
ATOM 1164 C CA . ILE B 1 63 ? 15.215 68.335 19.748 1.00 22.40 39 ILE B CA 1
ATOM 1165 C C . ILE B 1 63 ? 16.028 69.612 20.005 1.00 23.78 39 ILE B C 1
ATOM 1166 O O . ILE B 1 63 ? 16.948 69.952 19.230 1.00 23.27 39 ILE B O 1
ATOM 1171 N N . LYS B 1 64 ? 15.630 70.353 21.038 1.00 24.77 40 LYS B N 1
ATOM 1172 C CA . LYS B 1 64 ? 16.355 71.560 21.509 1.00 26.11 40 LYS B CA 1
ATOM 1173 C C . LYS B 1 64 ? 17.636 71.190 22.217 1.00 25.51 40 LYS B C 1
ATOM 1174 O O . LYS B 1 64 ? 17.639 70.284 23.025 1.00 26.13 40 LYS B O 1
ATOM 1180 N N . ASP B 1 65 ? 18.708 71.920 21.966 1.00 25.23 41 ASP B N 1
ATOM 1181 C CA . ASP B 1 65 ? 19.950 71.609 22.621 1.00 25.19 41 ASP B CA 1
ATOM 1182 C C . ASP B 1 65 ? 19.863 71.610 24.135 1.00 25.04 41 ASP B C 1
ATOM 1183 O O . ASP B 1 65 ? 20.539 70.802 24.783 1.00 24.53 41 ASP B O 1
ATOM 1188 N N . SER B 1 66 ? 19.072 72.530 24.704 1.00 24.88 42 SER B N 1
ATOM 1189 C CA . SER B 1 66 ? 18.915 72.599 26.166 1.00 25.15 42 SER B CA 1
ATOM 1190 C C . SER B 1 66 ? 18.525 71.237 26.722 1.00 24.15 42 SER B C 1
ATOM 1191 O O . SER B 1 66 ? 18.868 70.929 27.838 1.00 24.13 42 SER B O 1
ATOM 1194 N N . LEU B 1 67 ? 17.805 70.441 25.927 1.00 23.49 43 LEU B N 1
ATOM 1195 C CA . LEU B 1 67 ? 17.286 69.132 26.346 1.00 22.82 43 LEU B CA 1
ATOM 1196 C C . LEU B 1 67 ? 18.277 68.003 26.002 1.00 22.49 43 LEU B C 1
ATOM 1197 O O . LEU B 1 67 ? 18.648 67.209 26.859 1.00 22.45 43 LEU B O 1
ATOM 1202 N N . LEU B 1 68 ? 18.710 67.946 24.744 1.00 21.95 44 LEU B N 1
ATOM 1203 C CA . LEU B 1 68 ? 19.826 67.112 24.359 1.00 20.83 44 LEU B CA 1
ATOM 1204 C C . LEU B 1 68 ? 20.959 67.157 25.397 1.00 20.21 44 LEU B C 1
ATOM 1205 O O . LEU B 1 68 ? 21.535 66.134 25.740 1.00 21.41 44 LEU B O 1
ATOM 1210 N N . SER B 1 69 ? 21.268 68.315 25.942 1.00 18.86 45 SER B N 1
ATOM 1211 C CA . SER B 1 69 ? 22.451 68.398 26.806 1.00 18.00 45 SER B CA 1
ATOM 1212 C C . SER B 1 69 ? 22.214 67.695 28.090 1.00 18.19 45 SER B C 1
ATOM 1213 O O . SER B 1 69 ? 23.177 67.314 28.735 1.00 18.14 45 SER B O 1
ATOM 1216 N N . LYS B 1 70 ? 20.954 67.592 28.504 1.00 18.04 46 LYS B N 1
ATOM 1217 C CA . LYS B 1 70 ? 20.662 66.915 29.733 1.00 19.58 46 LYS B CA 1
ATOM 1218 C C . LYS B 1 70 ? 20.849 65.411 29.570 1.00 20.14 46 LYS B C 1
ATOM 1219 O O . LYS B 1 70 ? 21.525 64.757 30.411 1.00 19.54 46 LYS B O 1
ATOM 1225 N N . TYR B 1 71 ? 20.289 64.861 28.480 1.00 20.16 47 TYR B N 1
ATOM 1226 C CA . TYR B 1 71 ? 20.642 63.500 28.034 1.00 19.94 47 TYR B CA 1
ATOM 1227 C C . TYR B 1 71 ? 22.147 63.245 28.053 1.00 19.76 47 TYR B C 1
ATOM 1228 O O . TYR B 1 71 ? 22.579 62.249 28.597 1.00 19.92 47 TYR B O 1
ATOM 1245 N N . SER B 1 73 ? 24.450 64.720 29.626 1.00 19.94 49 SER B N 1
ATOM 1246 C CA . SER B 1 73 ? 24.936 64.882 30.976 1.00 20.09 49 SER B CA 1
ATOM 1247 C C . SER B 1 73 ? 24.519 63.733 31.914 1.00 20.37 49 SER B C 1
ATOM 1248 O O . SER B 1 73 ? 25.356 63.154 32.597 1.00 21.30 49 SER B O 1
ATOM 1251 N N . ALA B 1 74 ? 23.225 63.415 31.938 1.00 20.36 50 ALA B N 1
ATOM 1252 C CA . ALA B 1 74 ? 22.677 62.416 32.840 1.00 20.29 50 ALA B CA 1
ATOM 1253 C C . ALA B 1 74 ? 23.245 61.048 32.532 1.00 20.16 50 ALA B C 1
ATOM 1254 O O . ALA B 1 74 ? 23.627 60.311 33.423 1.00 21.25 50 ALA B O 1
ATOM 1256 N N . PHE B 1 75 ? 23.348 60.741 31.255 1.00 20.04 51 PHE B N 1
ATOM 1257 C CA . PHE B 1 75 ? 23.705 59.408 30.787 1.00 19.28 51 PHE B CA 1
ATOM 1258 C C . PHE B 1 75 ? 25.160 59.272 30.346 1.00 18.69 51 PHE B C 1
ATOM 1259 O O . PHE B 1 75 ? 25.513 58.306 29.708 1.00 18.55 51 PHE B O 1
ATOM 1267 N N . ASN B 1 76 ? 25.986 60.252 30.685 1.00 18.65 52 ASN B N 1
ATOM 1268 C CA A ASN B 1 76 ? 27.408 60.278 30.305 0.60 18.94 52 ASN B CA 1
ATOM 1269 C CA B ASN B 1 76 ? 27.395 60.203 30.354 0.40 18.63 52 ASN B CA 1
ATOM 1270 C C . ASN B 1 76 ? 27.678 59.779 28.893 1.00 18.85 52 ASN B C 1
ATOM 1271 O O . ASN B 1 76 ? 28.424 58.827 28.684 1.00 18.97 52 ASN B O 1
ATOM 1280 N N . VAL B 1 77 ? 27.083 60.467 27.910 1.00 17.95 53 VAL B N 1
ATOM 1281 C CA . VAL B 1 77 ? 27.346 60.195 26.504 1.00 17.74 53 VAL B CA 1
ATOM 1282 C C . VAL B 1 77 ? 27.718 61.425 25.708 1.00 18.21 53 VAL B C 1
ATOM 1283 O O . VAL B 1 77 ? 27.405 62.555 26.130 1.00 18.48 53 VAL B O 1
ATOM 1287 N N . LYS B 1 78 ? 28.391 61.209 24.571 1.00 18.11 54 LYS B N 1
ATOM 1288 C CA A LYS B 1 78 ? 28.746 62.315 23.673 0.60 18.49 54 LYS B CA 1
ATOM 1289 C CA B LYS B 1 78 ? 28.771 62.294 23.650 0.40 18.32 54 LYS B CA 1
ATOM 1290 C C . LYS B 1 78 ? 27.663 62.522 22.638 1.00 18.28 54 LYS B C 1
ATOM 1291 O O . LYS B 1 78 ? 26.846 61.628 22.402 1.00 19.04 54 LYS B O 1
ATOM 1302 N N . TYR B 1 79 ? 27.652 63.704 22.030 1.00 17.68 55 TYR B N 1
ATOM 1303 C CA . TYR B 1 79 ? 26.727 63.991 20.968 1.00 17.11 55 TYR B CA 1
ATOM 1304 C C . TYR B 1 79 ? 26.726 62.838 19.928 1.00 17.96 55 TYR B C 1
ATOM 1305 O O . TYR B 1 79 ? 25.718 62.272 19.691 1.00 19.17 55 TYR B O 1
ATOM 1314 N N . ASP B 1 80 ? 27.858 62.449 19.368 1.00 18.64 56 ASP B N 1
ATOM 1315 C CA . ASP B 1 80 ? 27.940 61.313 18.461 1.00 20.04 56 ASP B CA 1
ATOM 1316 C C . ASP B 1 80 ? 27.364 59.955 18.898 1.00 20.12 56 ASP B C 1
ATOM 1317 O O . ASP B 1 80 ? 27.145 59.075 18.059 1.00 19.48 56 ASP B O 1
ATOM 1322 N N . ASP B 1 81 ? 27.212 59.743 20.199 1.00 19.79 57 ASP B N 1
ATOM 1323 C CA . ASP B 1 81 ? 26.724 58.468 20.671 1.00 19.12 57 ASP B CA 1
ATOM 1324 C C . ASP B 1 81 ? 25.224 58.421 20.556 1.00 19.14 57 ASP B C 1
ATOM 1325 O O . ASP B 1 81 ? 24.633 57.375 20.706 1.00 19.34 57 ASP B O 1
ATOM 1330 N N . ILE B 1 82 ? 24.582 59.554 20.325 1.00 18.95 58 ILE B N 1
ATOM 1331 C CA . ILE B 1 82 ? 23.142 59.544 20.358 1.00 19.25 58 ILE B CA 1
ATOM 1332 C C . ILE B 1 82 ? 22.526 59.565 18.979 1.00 20.58 58 ILE B C 1
ATOM 1333 O O . ILE B 1 82 ? 22.892 60.387 18.122 1.00 21.46 58 ILE B O 1
ATOM 1338 N N . PHE B 1 83 ? 21.577 58.678 18.765 1.00 21.24 59 PHE B N 1
ATOM 1339 C CA . PHE B 1 83 ? 20.873 58.656 17.502 1.00 21.57 59 PHE B CA 1
ATOM 1340 C C . PHE B 1 83 ? 19.693 59.610 17.535 1.00 21.59 59 PHE B C 1
ATOM 1341 O O . PHE B 1 83 ? 18.838 59.546 18.429 1.00 20.89 59 PHE B O 1
ATOM 1349 N N . LEU B 1 84 ? 19.624 60.479 16.535 1.00 21.86 60 LEU B N 1
ATOM 1350 C CA . LEU B 1 84 ? 18.550 61.482 16.483 1.00 21.54 60 LEU B CA 1
ATOM 1351 C C . LEU B 1 84 ? 17.784 61.336 15.175 1.00 21.31 60 LEU B C 1
ATOM 1352 O O . LEU B 1 84 ? 18.393 61.187 14.148 1.00 22.93 60 LEU B O 1
ATOM 1357 N N . GLY B 1 85 ? 16.467 61.335 15.171 1.00 21.33 61 GLY B N 1
ATOM 1358 C CA . GLY B 1 85 ? 15.763 61.228 13.889 1.00 20.56 61 GLY B CA 1
ATOM 1359 C C . GLY B 1 85 ? 14.299 60.987 14.119 1.00 21.02 61 GLY B C 1
ATOM 1360 O O . GLY B 1 85 ? 13.846 61.020 15.267 1.00 20.84 61 GLY B O 1
ATOM 1361 N N . ASN B 1 86 ? 13.563 60.711 13.043 1.00 20.77 62 ASN B N 1
ATOM 1362 C CA . ASN B 1 86 ? 12.123 60.563 13.138 1.00 20.66 62 ASN B CA 1
ATOM 1363 C C . ASN B 1 86 ? 11.735 59.106 13.450 1.00 21.61 62 ASN B C 1
ATOM 1364 O O . ASN B 1 86 ? 12.603 58.246 13.532 1.00 22.82 62 ASN B O 1
ATOM 1369 N N . GLU B 1 87 ? 10.453 58.810 13.643 1.00 21.29 63 GLU B N 1
ATOM 1370 C CA . GLU B 1 87 ? 10.088 57.520 14.222 1.00 20.45 63 GLU B CA 1
ATOM 1371 C C . GLU B 1 87 ? 10.585 56.421 13.306 1.00 19.62 63 GLU B C 1
ATOM 1372 O O . GLU B 1 87 ? 10.866 55.339 13.714 1.00 19.96 63 GLU B O 1
ATOM 1378 N N . TYR B 1 88 ? 10.704 56.728 12.042 1.00 19.61 64 TYR B N 1
ATOM 1379 C CA . TYR B 1 88 ? 11.017 55.714 11.074 1.00 19.08 64 TYR B CA 1
ATOM 1380 C C . TYR B 1 88 ? 12.482 55.419 11.186 1.00 19.31 64 TYR B C 1
ATOM 1381 O O . TYR B 1 88 ? 12.896 54.269 11.134 1.00 20.08 64 TYR B O 1
ATOM 1390 N N . GLU B 1 89 ? 13.270 56.474 11.283 1.00 19.48 65 GLU B N 1
ATOM 1391 C CA . GLU B 1 89 ? 14.698 56.339 11.392 1.00 19.90 65 GLU B CA 1
ATOM 1392 C C . GLU B 1 89 ? 15.068 55.611 12.659 1.00 20.86 65 GLU B C 1
ATOM 1393 O O . GLU B 1 89 ? 15.915 54.729 12.609 1.00 22.18 65 GLU B O 1
ATOM 1399 N N . ASN B 1 90 ? 14.434 55.940 13.780 1.00 21.08 66 ASN B N 1
ATOM 1400 C CA A ASN B 1 90 ? 14.734 55.219 14.993 0.60 21.42 66 ASN B CA 1
ATOM 1401 C CA B ASN B 1 90 ? 14.604 55.200 15.034 0.40 21.18 66 ASN B CA 1
ATOM 1402 C C . ASN B 1 90 ? 14.533 53.708 14.799 1.00 20.79 66 ASN B C 1
ATOM 1403 O O . ASN B 1 90 ? 15.351 52.917 15.256 1.00 20.59 66 ASN B O 1
ATOM 1412 N N . PHE B 1 91 ? 13.500 53.327 14.082 1.00 19.73 67 PHE B N 1
ATOM 1413 C CA . PHE B 1 91 ? 13.204 51.948 13.937 1.00 19.34 67 PHE B CA 1
ATOM 1414 C C . PHE B 1 91 ? 14.280 51.228 13.144 1.00 18.58 67 PHE B C 1
ATOM 1415 O O . PHE B 1 91 ? 14.760 50.176 13.552 1.00 17.23 67 PHE B O 1
ATOM 1423 N N . VAL B 1 92 ? 14.625 51.815 11.998 1.00 18.03 68 VAL B N 1
ATOM 1424 C CA . VAL B 1 92 ? 15.587 51.261 11.109 1.00 17.62 68 VAL B CA 1
ATOM 1425 C C . VAL B 1 92 ? 16.873 51.158 11.895 1.00 17.26 68 VAL B C 1
ATOM 1426 O O . VAL B 1 92 ? 17.569 50.174 11.796 1.00 18.18 68 VAL B O 1
ATOM 1430 N N . PHE B 1 93 ? 17.166 52.148 12.707 1.00 15.86 69 PHE B N 1
ATOM 1431 C CA . PHE B 1 93 ? 18.371 52.135 13.473 1.00 15.69 69 PHE B CA 1
ATOM 1432 C C . PHE B 1 93 ? 18.415 51.004 14.530 1.00 16.24 69 PHE B C 1
ATOM 1433 O O . PHE B 1 93 ? 19.417 50.292 14.618 1.00 15.49 69 PHE B O 1
ATOM 1441 N N . THR B 1 94 ? 17.374 50.873 15.349 1.00 16.52 70 THR B N 1
ATOM 1442 C CA . THR B 1 94 ? 17.420 49.904 16.422 1.00 18.31 70 THR B CA 1
ATOM 1443 C C . THR B 1 94 ? 17.360 48.554 15.775 1.00 18.47 70 THR B C 1
ATOM 1444 O O . THR B 1 94 ? 18.080 47.634 16.139 1.00 18.93 70 THR B O 1
ATOM 1448 N N . ASN B 1 95 ? 16.484 48.447 14.793 1.00 19.08 71 ASN B N 1
ATOM 1449 C CA . ASN B 1 95 ? 16.283 47.223 14.080 1.00 17.95 71 ASN B CA 1
ATOM 1450 C C . ASN B 1 95 ? 17.599 46.822 13.491 1.00 17.71 71 ASN B C 1
ATOM 1451 O O . ASN B 1 95 ? 17.986 45.678 13.608 1.00 18.44 71 ASN B O 1
ATOM 1456 N N . ASP B 1 96 ? 18.309 47.754 12.879 1.00 17.52 72 ASP B N 1
ATOM 1457 C CA . ASP B 1 96 ? 19.592 47.410 12.298 1.00 18.50 72 ASP B CA 1
ATOM 1458 C C . ASP B 1 96 ? 20.616 47.016 13.353 1.00 18.70 72 ASP B C 1
ATOM 1459 O O . ASP B 1 96 ? 21.388 46.098 13.152 1.00 19.42 72 ASP B O 1
ATOM 1464 N N . LYS B 1 97 ? 20.606 47.696 14.484 1.00 18.76 73 LYS B N 1
ATOM 1465 C CA . LYS B 1 97 ? 21.449 47.337 15.616 1.00 18.95 73 LYS B CA 1
ATOM 1466 C C . LYS B 1 97 ? 21.319 45.860 16.097 1.00 19.50 73 LYS B C 1
ATOM 1467 O O . LYS B 1 97 ? 22.319 45.180 16.340 1.00 20.05 73 LYS B O 1
ATOM 1473 N N . LYS B 1 98 ? 20.088 45.370 16.199 1.00 19.70 74 LYS B N 1
ATOM 1474 C CA . LYS B 1 98 ? 19.785 44.024 16.618 1.00 19.82 74 LYS B CA 1
ATOM 1475 C C . LYS B 1 98 ? 20.369 43.012 15.626 1.00 19.83 74 LYS B C 1
ATOM 1476 O O . LYS B 1 98 ? 20.955 41.994 16.021 1.00 20.55 74 LYS B O 1
ATOM 1482 N N . LYS B 1 99 ? 20.238 43.298 14.338 1.00 19.56 75 LYS B N 1
ATOM 1483 C CA . LYS B 1 99 ? 20.724 42.402 13.284 1.00 18.90 75 LYS B CA 1
ATOM 1484 C C . LYS B 1 99 ? 22.247 42.339 13.247 1.00 18.05 75 LYS B C 1
ATOM 1485 O O . LYS B 1 99 ? 22.822 41.283 12.996 1.00 18.50 75 LYS B O 1
ATOM 1491 N N . SER B 1 100 ? 22.901 43.476 13.459 1.00 16.94 76 SER B N 1
ATOM 1492 C CA . SER B 1 100 ? 24.352 43.526 13.620 1.00 16.06 76 SER B CA 1
ATOM 1493 C C . SER B 1 100 ? 24.887 42.497 14.600 1.00 15.09 76 SER B C 1
ATOM 1494 O O . SER B 1 100 ? 25.771 41.731 14.268 1.00 14.93 76 SER B O 1
ATOM 1497 N N . ILE B 1 101 ? 24.327 42.519 15.808 1.00 14.40 77 ILE B N 1
ATOM 1498 C CA . ILE B 1 101 ? 24.708 41.650 16.902 1.00 13.09 77 ILE B CA 1
ATOM 1499 C C . ILE B 1 101 ? 24.472 40.240 16.536 1.00 11.54 77 ILE B C 1
ATOM 1500 O O . ILE B 1 101 ? 25.295 39.409 16.851 1.00 11.71 77 ILE B O 1
ATOM 1505 N N . ILE B 1 102 ? 23.355 39.963 15.872 1.00 10.34 78 ILE B N 1
ATOM 1506 C CA . ILE B 1 102 ? 23.006 38.579 15.516 1.00 9.51 78 ILE B CA 1
ATOM 1507 C C . ILE B 1 102 ? 23.965 38.051 14.492 1.00 9.74 78 ILE B C 1
ATOM 1508 O O . ILE B 1 102 ? 24.293 36.866 14.439 1.00 10.55 78 ILE B O 1
ATOM 1513 N N . LEU B 1 103 ? 24.414 38.956 13.652 1.00 9.97 79 LEU B N 1
ATOM 1514 C CA . LEU B 1 103 ? 25.136 38.569 12.480 1.00 9.65 79 LEU B CA 1
ATOM 1515 C C . LEU B 1 103 ? 26.584 38.440 12.850 1.00 8.19 79 LEU B C 1
ATOM 1516 O O . LEU B 1 103 ? 27.239 37.535 12.376 1.00 7.81 79 LEU B O 1
ATOM 1521 N N . ALA B 1 104 ? 27.062 39.328 13.719 1.00 6.94 80 ALA B N 1
ATOM 1522 C CA . ALA B 1 104 ? 28.403 39.212 14.271 1.00 7.03 80 ALA B CA 1
ATOM 1523 C C . ALA B 1 104 ? 28.573 37.910 15.065 1.00 7.48 80 ALA B C 1
ATOM 1524 O O . ALA B 1 104 ? 29.558 37.179 14.904 1.00 6.87 80 ALA B O 1
ATOM 1526 N N . PHE B 1 105 ? 27.607 37.628 15.935 1.00 7.93 81 PHE B N 1
ATOM 1527 C CA . PHE B 1 105 ? 27.639 36.375 16.668 1.00 7.76 81 PHE B CA 1
ATOM 1528 C C . PHE B 1 105 ? 27.672 35.168 15.714 1.00 8.90 81 PHE B C 1
ATOM 1529 O O . PHE B 1 105 ? 28.406 34.218 15.941 1.00 9.11 81 PHE B O 1
ATOM 1537 N N . LYS B 1 106 ? 26.886 35.197 14.647 1.00 10.72 82 LYS B N 1
ATOM 1538 C CA . LYS B 1 106 ? 26.797 34.032 13.749 1.00 12.26 82 LYS B CA 1
ATOM 1539 C C . LYS B 1 106 ? 28.049 33.828 12.887 1.00 12.65 82 LYS B C 1
ATOM 1540 O O . LYS B 1 106 ? 28.236 32.772 12.302 1.00 12.33 82 LYS B O 1
ATOM 1546 N N . GLU B 1 107 ? 28.889 34.859 12.830 1.00 13.91 83 GLU B N 1
ATOM 1547 C CA . GLU B 1 107 ? 30.157 34.839 12.133 1.00 15.20 83 GLU B CA 1
ATOM 1548 C C . GLU B 1 107 ? 31.197 34.108 12.968 1.00 15.29 83 GLU B C 1
ATOM 1549 O O . GLU B 1 107 ? 32.370 34.489 12.954 1.00 16.23 83 GLU B O 1
ATOM 1555 N N . LYS B 1 108 ? 30.773 33.066 13.693 1.00 15.03 84 LYS B N 1
ATOM 1556 C CA . LYS B 1 108 ? 31.695 32.102 14.346 1.00 13.95 84 LYS B CA 1
ATOM 1557 C C . LYS B 1 108 ? 30.975 30.866 14.837 1.00 13.69 84 LYS B C 1
ATOM 1558 O O . LYS B 1 108 ? 31.384 29.762 14.509 1.00 13.61 84 LYS B O 1
ATOM 1564 N N . ASN C 1 17 ? -1.230 41.823 42.695 1.00 35.13 -7 ASN C N 1
ATOM 1565 C CA . ASN C 1 17 ? -0.862 42.029 44.141 1.00 35.53 -7 ASN C CA 1
ATOM 1566 C C . ASN C 1 17 ? -0.610 40.709 44.918 1.00 35.87 -7 ASN C C 1
ATOM 1567 O O . ASN C 1 17 ? -1.533 39.922 45.105 1.00 36.12 -7 ASN C O 1
ATOM 1572 N N . LEU C 1 18 ? 0.628 40.481 45.372 1.00 35.84 -6 LEU C N 1
ATOM 1573 C CA . LEU C 1 18 ? 1.024 39.173 45.922 1.00 36.23 -6 LEU C CA 1
ATOM 1574 C C . LEU C 1 18 ? 0.454 38.894 47.331 1.00 36.98 -6 LEU C C 1
ATOM 1575 O O . LEU C 1 18 ? 0.128 37.731 47.659 1.00 37.51 -6 LEU C O 1
ATOM 1580 N N . TYR C 1 19 ? 0.323 39.955 48.138 1.00 37.14 -5 TYR C N 1
ATOM 1581 C CA . TYR C 1 19 ? -0.282 39.886 49.473 1.00 36.78 -5 TYR C CA 1
ATOM 1582 C C . TYR C 1 19 ? -1.790 39.576 49.429 1.00 37.27 -5 TYR C C 1
ATOM 1583 O O . TYR C 1 19 ? -2.317 38.886 50.306 1.00 36.62 -5 TYR C O 1
ATOM 1592 N N . PHE C 1 20 ? -2.469 40.097 48.411 1.00 38.15 -4 PHE C N 1
ATOM 1593 C CA . PHE C 1 20 ? -3.877 39.791 48.169 1.00 39.62 -4 PHE C CA 1
ATOM 1594 C C . PHE C 1 20 ? -4.084 38.416 47.457 1.00 39.75 -4 PHE C C 1
ATOM 1595 O O . PHE C 1 20 ? -5.043 37.704 47.772 1.00 40.10 -4 PHE C O 1
ATOM 1603 N N . GLN C 1 21 ? -3.189 38.059 46.517 1.00 39.79 -3 GLN C N 1
ATOM 1604 C CA A GLN C 1 21 ? -3.192 36.802 45.735 0.50 39.63 -3 GLN C CA 1
ATOM 1605 C CA B GLN C 1 21 ? -3.334 36.790 45.774 0.50 39.55 -3 GLN C CA 1
ATOM 1606 C C . GLN C 1 21 ? -3.025 35.569 46.636 1.00 39.27 -3 GLN C C 1
ATOM 1607 O O . GLN C 1 21 ? -3.321 34.431 46.251 1.00 39.42 -3 GLN C O 1
ATOM 1618 N N . SER C 1 22 ? -2.503 35.806 47.827 1.00 38.44 -2 SER C N 1
ATOM 1619 C CA . SER C 1 22 ? -1.977 34.723 48.637 1.00 37.43 -2 SER C CA 1
ATOM 1620 C C . SER C 1 22 ? -2.663 34.574 50.019 1.00 36.79 -2 SER C C 1
ATOM 1621 O O . SER C 1 22 ? -3.440 35.437 50.465 1.00 37.08 -2 SER C O 1
ATOM 1624 N N . ASN C 1 23 ? -2.392 33.456 50.683 1.00 35.38 -1 ASN C N 1
ATOM 1625 C CA . ASN C 1 23 ? -2.924 33.237 52.028 1.00 33.51 -1 ASN C CA 1
ATOM 1626 C C . ASN C 1 23 ? -1.986 33.700 53.125 1.00 30.68 -1 ASN C C 1
ATOM 1627 O O . ASN C 1 23 ? -2.429 33.983 54.237 1.00 30.41 -1 ASN C O 1
ATOM 1632 N N . ALA C 1 24 ? -0.701 33.753 52.841 1.00 26.74 0 ALA C N 1
ATOM 1633 C CA . ALA C 1 24 ? 0.184 34.134 53.891 1.00 25.26 0 ALA C CA 1
ATOM 1634 C C . ALA C 1 24 ? -0.169 35.522 54.472 1.00 24.51 0 ALA C C 1
ATOM 1635 O O . ALA C 1 24 ? -0.583 36.427 53.763 1.00 25.11 0 ALA C O 1
ATOM 1645 N N . LYS C 1 26 ? 2.031 36.695 57.152 1.00 21.40 2 LYS C N 1
ATOM 1646 C CA . LYS C 1 26 ? 3.256 37.194 57.732 1.00 21.64 2 LYS C CA 1
ATOM 1647 C C . LYS C 1 26 ? 4.464 36.399 57.263 1.00 21.01 2 LYS C C 1
ATOM 1648 O O . LYS C 1 26 ? 4.431 35.200 57.237 1.00 21.44 2 LYS C O 1
ATOM 1654 N N . THR C 1 27 ? 5.531 37.052 56.871 1.00 20.72 3 THR C N 1
ATOM 1655 C CA . THR C 1 27 ? 6.769 36.319 56.593 1.00 21.00 3 THR C CA 1
ATOM 1656 C C . THR C 1 27 ? 7.500 35.918 57.898 1.00 20.82 3 THR C C 1
ATOM 1657 O O . THR C 1 27 ? 7.150 36.347 58.983 1.00 20.23 3 THR C O 1
ATOM 1661 N N . LEU C 1 28 ? 8.569 35.150 57.764 1.00 21.15 4 LEU C N 1
ATOM 1662 C CA . LEU C 1 28 ? 9.346 34.703 58.901 1.00 21.73 4 LEU C CA 1
ATOM 1663 C C . LEU C 1 28 ? 10.012 35.889 59.645 1.00 23.08 4 LEU C C 1
ATOM 1664 O O . LEU C 1 28 ? 9.959 35.951 60.866 1.00 23.61 4 LEU C O 1
ATOM 1669 N N . LYS C 1 29 ? 10.578 36.853 58.908 1.00 24.22 5 LYS C N 1
ATOM 1670 C CA . LYS C 1 29 ? 11.138 38.055 59.491 1.00 24.51 5 LYS C CA 1
ATOM 1671 C C . LYS C 1 29 ? 10.081 38.862 60.244 1.00 24.61 5 LYS C C 1
ATOM 1672 O O . LYS C 1 29 ? 10.335 39.362 61.335 1.00 25.03 5 LYS C O 1
ATOM 1678 N N . GLU C 1 30 ? 8.897 38.981 59.682 1.00 24.40 6 GLU C N 1
ATOM 1679 C CA . GLU C 1 30 ? 7.839 39.743 60.331 1.00 24.68 6 GLU C CA 1
ATOM 1680 C C . GLU C 1 30 ? 7.460 39.092 61.674 1.00 24.99 6 GLU C C 1
ATOM 1681 O O . GLU C 1 30 ? 7.274 39.789 62.703 1.00 24.71 6 GLU C O 1
ATOM 1687 N N . LEU C 1 31 ? 7.402 37.756 61.666 1.00 24.54 7 LEU C N 1
ATOM 1688 C CA . LEU C 1 31 ? 7.041 37.021 62.857 1.00 24.23 7 LEU C CA 1
ATOM 1689 C C . LEU C 1 31 ? 7.984 37.331 63.990 1.00 24.10 7 LEU C C 1
ATOM 1690 O O . LEU C 1 31 ? 7.574 37.464 65.107 1.00 23.94 7 LEU C O 1
ATOM 1695 N N . ARG C 1 32 ? 9.258 37.450 63.686 1.00 24.42 8 ARG C N 1
ATOM 1696 C CA . ARG C 1 32 ? 10.227 37.747 64.694 1.00 24.42 8 ARG C CA 1
ATOM 1697 C C . ARG C 1 32 ? 10.139 39.242 65.102 1.00 25.28 8 ARG C C 1
ATOM 1698 O O . ARG C 1 32 ? 10.205 39.583 66.309 1.00 26.12 8 ARG C O 1
ATOM 1706 N N . THR C 1 33 ? 9.938 40.137 64.133 1.00 24.83 9 THR C N 1
ATOM 1707 C CA . THR C 1 33 ? 10.084 41.564 64.438 1.00 24.27 9 THR C CA 1
ATOM 1708 C C . THR C 1 33 ? 8.844 42.092 65.073 1.00 25.74 9 THR C C 1
ATOM 1709 O O . THR C 1 33 ? 8.868 43.136 65.691 1.00 26.38 9 THR C O 1
ATOM 1713 N N . ASP C 1 34 ? 7.741 41.371 64.958 1.00 27.20 10 ASP C N 1
ATOM 1714 C CA . ASP C 1 34 ? 6.560 41.737 65.738 1.00 28.07 10 ASP C CA 1
ATOM 1715 C C . ASP C 1 34 ? 6.783 41.780 67.253 1.00 28.50 10 ASP C C 1
ATOM 1716 O O . ASP C 1 34 ? 5.940 42.296 67.967 1.00 28.16 10 ASP C O 1
ATOM 1721 N N . TYR C 1 35 ? 7.869 41.164 67.731 1.00 29.23 11 TYR C N 1
ATOM 1722 C CA . TYR C 1 35 ? 8.154 41.030 69.157 1.00 29.46 11 TYR C CA 1
ATOM 1723 C C . TYR C 1 35 ? 9.570 41.523 69.446 1.00 30.32 11 TYR C C 1
ATOM 1724 O O . TYR C 1 35 ? 10.165 41.243 70.490 1.00 30.82 11 TYR C O 1
ATOM 1733 N N . GLY C 1 36 ? 10.104 42.289 68.508 1.00 30.62 12 GLY C N 1
ATOM 1734 C CA . GLY C 1 36 ? 11.429 42.842 68.651 1.00 30.64 12 GLY C CA 1
ATOM 1735 C C . GLY C 1 36 ? 12.448 41.832 69.117 1.00 30.26 12 GLY C C 1
ATOM 1736 O O . GLY C 1 36 ? 13.230 42.148 70.011 1.00 30.12 12 GLY C O 1
ATOM 1737 N N . LEU C 1 37 ? 12.437 40.625 68.531 1.00 29.64 13 LEU C N 1
ATOM 1738 C CA . LEU C 1 37 ? 13.501 39.674 68.802 1.00 29.53 13 LEU C CA 1
ATOM 1739 C C . LEU C 1 37 ? 14.658 39.861 67.818 1.00 29.63 13 LEU C C 1
ATOM 1740 O O . LEU C 1 37 ? 14.432 40.074 66.625 1.00 29.67 13 LEU C O 1
ATOM 1745 N N . THR C 1 38 ? 15.891 39.792 68.308 1.00 29.25 14 THR C N 1
ATOM 1746 C CA . THR C 1 38 ? 17.023 39.740 67.393 1.00 29.68 14 THR C CA 1
ATOM 1747 C C . THR C 1 38 ? 17.099 38.336 66.758 1.00 30.41 14 THR C C 1
ATOM 1748 O O . THR C 1 38 ? 16.377 37.414 67.164 1.00 30.44 14 THR C O 1
ATOM 1752 N N . GLN C 1 39 ? 17.959 38.179 65.759 1.00 29.73 15 GLN C N 1
ATOM 1753 C CA . GLN C 1 39 ? 18.095 36.932 65.110 1.00 29.35 15 GLN C CA 1
ATOM 1754 C C . GLN C 1 39 ? 18.818 35.950 66.052 1.00 30.52 15 GLN C C 1
ATOM 1755 O O . GLN C 1 39 ? 18.687 34.698 65.926 1.00 29.85 15 GLN C O 1
ATOM 1761 N N . LYS C 1 40 ? 19.577 36.520 66.998 1.00 31.10 16 LYS C N 1
ATOM 1762 C CA . LYS C 1 40 ? 20.333 35.724 67.954 1.00 31.62 16 LYS C CA 1
ATOM 1763 C C . LYS C 1 40 ? 19.402 35.181 69.021 1.00 31.60 16 LYS C C 1
ATOM 1764 O O . LYS C 1 40 ? 19.493 33.978 69.392 1.00 31.70 16 LYS C O 1
ATOM 1770 N N . GLU C 1 41 ? 18.494 36.038 69.489 1.00 30.65 17 GLU C N 1
ATOM 1771 C CA . GLU C 1 41 ? 17.567 35.616 70.526 1.00 30.47 17 GLU C CA 1
ATOM 1772 C C . GLU C 1 41 ? 16.656 34.542 70.030 1.00 30.12 17 GLU C C 1
ATOM 1773 O O . GLU C 1 41 ? 16.344 33.627 70.790 1.00 30.14 17 GLU C O 1
ATOM 1779 N N . LEU C 1 42 ? 16.259 34.629 68.758 1.00 30.04 18 LEU C N 1
ATOM 1780 C CA . LEU C 1 42 ? 15.321 33.664 68.191 1.00 30.24 18 LEU C CA 1
ATOM 1781 C C . LEU C 1 42 ? 16.054 32.365 67.879 1.00 30.79 18 LEU C C 1
ATOM 1782 O O . LEU C 1 42 ? 15.518 31.273 68.075 1.00 30.55 18 LEU C O 1
ATOM 1787 N N . GLY C 1 43 ? 17.291 32.497 67.415 1.00 31.05 19 GLY C N 1
ATOM 1788 C CA . GLY C 1 43 ? 18.140 31.349 67.165 1.00 30.97 19 GLY C CA 1
ATOM 1789 C C . GLY C 1 43 ? 18.312 30.590 68.457 1.00 31.69 19 GLY C C 1
ATOM 1790 O O . GLY C 1 43 ? 18.177 29.365 68.475 1.00 32.77 19 GLY C O 1
ATOM 1791 N N . ASP C 1 44 ? 18.615 31.306 69.540 1.00 31.21 20 ASP C N 1
ATOM 1792 C CA . ASP C 1 44 ? 18.699 30.693 70.855 1.00 30.80 20 ASP C CA 1
ATOM 1793 C C . ASP C 1 44 ? 17.382 30.016 71.231 1.00 29.26 20 ASP C C 1
ATOM 1794 O O . ASP C 1 44 ? 17.382 28.860 71.702 1.00 28.58 20 ASP C O 1
ATOM 1799 N N . LEU C 1 45 ? 16.273 30.741 71.024 1.00 26.80 21 LEU C N 1
ATOM 1800 C CA . LEU C 1 45 ? 14.958 30.224 71.337 1.00 24.68 21 LEU C CA 1
ATOM 1801 C C . LEU C 1 45 ? 14.640 28.940 70.523 1.00 24.63 21 LEU C C 1
ATOM 1802 O O . LEU C 1 45 ? 13.992 28.010 70.994 1.00 24.55 21 LEU C O 1
ATOM 1807 N N . PHE C 1 46 ? 15.127 28.887 69.312 1.00 24.00 22 PHE C N 1
ATOM 1808 C CA . PHE C 1 46 ? 14.783 27.801 68.459 1.00 24.69 22 PHE C CA 1
ATOM 1809 C C . PHE C 1 46 ? 15.885 26.776 68.399 1.00 25.31 22 PHE C C 1
ATOM 1810 O O . PHE C 1 46 ? 15.812 25.859 67.641 1.00 25.02 22 PHE C O 1
ATOM 1818 N N . LYS C 1 47 ? 16.891 26.916 69.246 1.00 26.71 23 LYS C N 1
ATOM 1819 C CA . LYS C 1 47 ? 17.982 25.945 69.295 1.00 28.48 23 LYS C CA 1
ATOM 1820 C C . LYS C 1 47 ? 18.682 25.809 67.949 1.00 27.80 23 LYS C C 1
ATOM 1821 O O . LYS C 1 47 ? 19.011 24.716 67.503 1.00 27.86 23 LYS C O 1
ATOM 1827 N N . VAL C 1 48 ? 18.953 26.945 67.342 1.00 27.27 24 VAL C N 1
ATOM 1828 C CA . VAL C 1 48 ? 19.423 26.985 65.977 1.00 26.27 24 VAL C CA 1
ATOM 1829 C C . VAL C 1 48 ? 20.351 28.198 65.857 1.00 26.26 24 VAL C C 1
ATOM 1830 O O . VAL C 1 48 ? 20.176 29.159 66.574 1.00 26.04 24 VAL C O 1
ATOM 1834 N N . SER C 1 49 ? 21.344 28.172 64.985 1.00 26.51 25 SER C N 1
ATOM 1835 C CA . SER C 1 49 ? 22.224 29.354 64.907 1.00 27.38 25 SER C CA 1
ATOM 1836 C C . SER C 1 49 ? 21.578 30.608 64.359 1.00 27.24 25 SER C C 1
ATOM 1837 O O . SER C 1 49 ? 20.592 30.550 63.643 1.00 27.52 25 SER C O 1
ATOM 1840 N N . SER C 1 50 ? 22.168 31.744 64.682 1.00 27.99 26 SER C N 1
ATOM 1841 C CA . SER C 1 50 ? 21.813 33.020 64.049 1.00 29.02 26 SER C CA 1
ATOM 1842 C C . SER C 1 50 ? 21.776 32.957 62.543 1.00 28.84 26 SER C C 1
ATOM 1843 O O . SER C 1 50 ? 20.839 33.367 61.908 1.00 28.37 26 SER C O 1
ATOM 1846 N N . ARG C 1 51 ? 22.861 32.462 61.992 1.00 29.76 27 ARG C N 1
ATOM 1847 C CA . ARG C 1 51 ? 23.061 32.402 60.582 1.00 31.13 27 ARG C CA 1
ATOM 1848 C C . ARG C 1 51 ? 21.861 31.686 59.976 1.00 30.34 27 ARG C C 1
ATOM 1849 O O . ARG C 1 51 ? 21.370 32.068 58.925 1.00 30.69 27 ARG C O 1
ATOM 1857 N N . THR C 1 52 ? 21.368 30.670 60.662 1.00 29.39 28 THR C N 1
ATOM 1858 C CA . THR C 1 52 ? 20.230 29.921 60.151 1.00 28.34 28 THR C CA 1
ATOM 1859 C C . THR C 1 52 ? 18.964 30.783 60.067 1.00 28.15 28 THR C C 1
ATOM 1860 O O . THR C 1 52 ? 18.227 30.717 59.093 1.00 28.12 28 THR C O 1
ATOM 1864 N N . ILE C 1 53 ? 18.710 31.582 61.082 1.00 28.06 29 ILE C N 1
ATOM 1865 C CA . ILE C 1 53 ? 17.576 32.472 61.020 1.00 28.33 29 ILE C CA 1
ATOM 1866 C C . ILE C 1 53 ? 17.713 33.459 59.848 1.00 29.09 29 ILE C C 1
ATOM 1867 O O . ILE C 1 53 ? 16.754 33.648 59.086 1.00 29.65 29 ILE C O 1
ATOM 1872 N N . GLN C 1 54 ? 18.894 34.059 59.691 1.00 29.37 30 GLN C N 1
ATOM 1873 C CA . GLN C 1 54 ? 19.181 34.937 58.544 1.00 30.18 30 GLN C CA 1
ATOM 1874 C C . GLN C 1 54 ? 18.828 34.203 57.244 1.00 28.76 30 GLN C C 1
ATOM 1875 O O . GLN C 1 54 ? 18.073 34.732 56.418 1.00 28.79 30 GLN C O 1
ATOM 1881 N N . ASN C 1 55 ? 19.389 33.016 57.046 1.00 26.54 31 ASN C N 1
ATOM 1882 C CA . ASN C 1 55 ? 19.124 32.306 55.822 1.00 26.24 31 ASN C CA 1
ATOM 1883 C C . ASN C 1 55 ? 17.641 32.072 55.598 1.00 26.25 31 ASN C C 1
ATOM 1884 O O . ASN C 1 55 ? 17.168 32.179 54.465 1.00 27.71 31 ASN C O 1
ATOM 1897 N N . GLU C 1 57 ? 15.147 33.754 56.688 1.00 23.46 33 GLU C N 1
ATOM 1898 C CA . GLU C 1 57 ? 14.502 35.006 56.440 1.00 24.66 33 GLU C CA 1
ATOM 1899 C C . GLU C 1 57 ? 14.764 35.458 55.023 1.00 24.50 33 GLU C C 1
ATOM 1900 O O . GLU C 1 57 ? 13.896 36.025 54.424 1.00 25.29 33 GLU C O 1
ATOM 1906 N N . LYS C 1 58 ? 15.961 35.232 54.498 1.00 24.62 34 LYS C N 1
ATOM 1907 C CA . LYS C 1 58 ? 16.210 35.453 53.090 1.00 26.05 34 LYS C CA 1
ATOM 1908 C C . LYS C 1 58 ? 15.343 34.530 52.180 1.00 25.32 34 LYS C C 1
ATOM 1909 O O . LYS C 1 58 ? 14.655 34.999 51.297 1.00 25.83 34 LYS C O 1
ATOM 1915 N N . ASP C 1 59 ? 15.396 33.226 52.397 1.00 24.06 35 ASP C N 1
ATOM 1916 C CA . ASP C 1 59 ? 14.853 32.263 51.464 1.00 23.54 35 ASP C CA 1
ATOM 1917 C C . ASP C 1 59 ? 14.381 31.043 52.276 1.00 23.70 35 ASP C C 1
ATOM 1918 O O .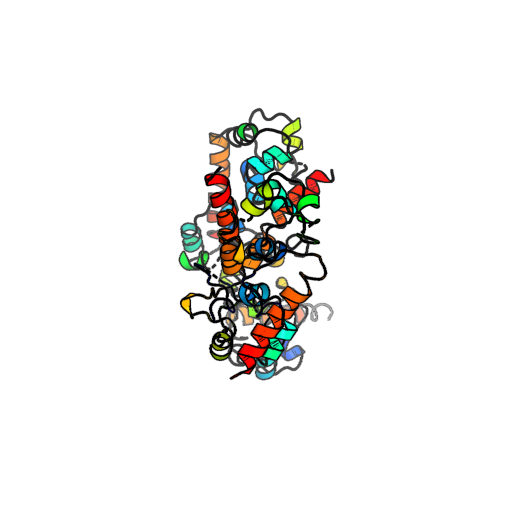 ASP C 1 59 ? 15.214 30.277 52.814 1.00 24.53 35 ASP C O 1
ATOM 1923 N N . SER C 1 60 ? 13.064 30.865 52.374 1.00 22.61 36 SER C N 1
ATOM 1924 C CA . SER C 1 60 ? 12.503 29.780 53.205 1.00 22.26 36 SER C CA 1
ATOM 1925 C C . SER C 1 60 ? 12.052 28.614 52.352 1.00 21.80 36 SER C C 1
ATOM 1926 O O . SER C 1 60 ? 11.489 27.695 52.839 1.00 21.69 36 SER C O 1
ATOM 1929 N N . THR C 1 61 ? 12.299 28.671 51.056 1.00 21.48 37 THR C N 1
ATOM 1930 C CA . THR C 1 61 ? 11.863 27.649 50.155 1.00 20.58 37 THR C CA 1
ATOM 1931 C C . THR C 1 61 ? 12.094 26.240 50.708 1.00 20.69 37 THR C C 1
ATOM 1932 O O . THR C 1 61 ? 11.298 25.327 50.467 1.00 21.64 37 THR C O 1
ATOM 1936 N N . ASN C 1 62 ? 13.179 26.061 51.444 1.00 19.77 38 ASN C N 1
ATOM 1937 C CA . ASN C 1 62 ? 13.570 24.741 51.870 1.00 19.48 38 ASN C CA 1
ATOM 1938 C C . ASN C 1 62 ? 13.568 24.615 53.372 1.00 19.32 38 ASN C C 1
ATOM 1939 O O . ASN C 1 62 ? 14.204 23.719 53.903 1.00 19.95 38 ASN C O 1
ATOM 1944 N N . ILE C 1 63 ? 12.839 25.499 54.055 1.00 18.94 39 ILE C N 1
ATOM 1945 C CA . ILE C 1 63 ? 12.718 25.424 55.476 1.00 18.78 39 ILE C CA 1
ATOM 1946 C C . ILE C 1 63 ? 12.286 24.027 55.855 1.00 19.68 39 ILE C C 1
ATOM 1947 O O . ILE C 1 63 ? 11.398 23.436 55.214 1.00 19.84 39 ILE C O 1
ATOM 1952 N N . LYS C 1 64 ? 12.941 23.485 56.877 1.00 20.12 40 LYS C N 1
ATOM 1953 C CA . LYS C 1 64 ? 12.607 22.166 57.365 1.00 20.95 40 LYS C CA 1
ATOM 1954 C C . LYS C 1 64 ? 11.396 22.288 58.276 1.00 20.83 40 LYS C C 1
ATOM 1955 O O . LYS C 1 64 ? 11.317 23.219 59.083 1.00 20.74 40 LYS C O 1
ATOM 1961 N N . ASP C 1 65 ? 10.469 21.345 58.175 1.00 20.71 41 ASP C N 1
ATOM 1962 C CA . ASP C 1 65 ? 9.281 21.377 59.045 1.00 20.81 41 ASP C CA 1
ATOM 1963 C C . ASP C 1 65 ? 9.561 21.505 60.531 1.00 20.76 41 ASP C C 1
ATOM 1964 O O . ASP C 1 65 ? 8.748 22.055 61.264 1.00 19.89 41 ASP C O 1
ATOM 1969 N N . SER C 1 66 ? 10.692 20.981 60.976 1.00 21.42 42 SER C N 1
ATOM 1970 C CA . SER C 1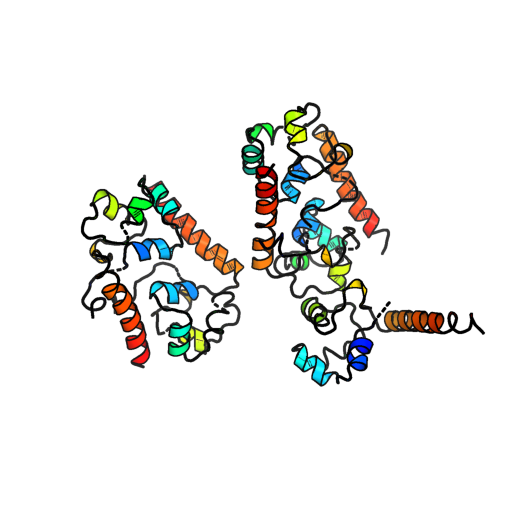 66 ? 11.029 21.061 62.393 1.00 23.06 42 SER C CA 1
ATOM 1971 C C . SER C 1 66 ? 11.348 22.493 62.832 1.00 23.19 42 SER C C 1
ATOM 1972 O O . SER C 1 66 ? 11.145 22.860 63.998 1.00 23.80 42 SER C O 1
ATOM 1975 N N . LEU C 1 67 ? 11.821 23.322 61.899 1.00 22.92 43 LEU C N 1
ATOM 1976 C CA . LEU C 1 67 ? 11.984 24.737 62.192 1.00 21.23 43 LEU C CA 1
ATOM 1977 C C . LEU C 1 67 ? 10.659 25.435 62.040 1.00 20.93 43 LEU C C 1
ATOM 1978 O O . LEU C 1 67 ? 10.283 26.232 62.898 1.00 20.96 43 LEU C O 1
ATOM 1983 N N . LEU C 1 68 ? 9.931 25.122 60.965 1.00 21.16 44 LEU C N 1
ATOM 1984 C CA . LEU C 1 68 ? 8.637 25.777 60.677 1.00 21.58 44 LEU C CA 1
ATOM 1985 C C . LEU C 1 68 ? 7.691 25.659 61.839 1.00 22.53 44 LEU C C 1
ATOM 1986 O O . LEU C 1 68 ? 6.907 26.576 62.133 1.00 23.69 44 LEU C O 1
ATOM 1991 N N . SER C 1 69 ? 7.725 24.508 62.481 1.00 22.09 45 SER C N 1
ATOM 1992 C CA . SER C 1 69 ? 6.694 24.229 63.413 1.00 22.54 45 SER C CA 1
ATOM 1993 C C . SER C 1 69 ? 7.001 24.914 64.736 1.00 22.59 45 SER C C 1
ATOM 1994 O O . SER C 1 69 ? 6.113 25.134 65.539 1.00 22.74 45 SER C O 1
ATOM 1997 N N . LYS C 1 70 ? 8.250 25.306 64.926 1.00 22.52 46 LYS C N 1
ATOM 1998 C CA . LYS C 1 70 ? 8.605 26.117 66.045 1.00 23.04 46 LYS C CA 1
ATOM 1999 C C . LYS C 1 70 ? 8.096 27.525 65.836 1.00 23.68 46 LYS C C 1
ATOM 2000 O O . LYS C 1 70 ? 7.569 28.141 66.772 1.00 24.12 46 LYS C O 1
ATOM 2006 N N . TYR C 1 71 ? 8.262 28.076 64.633 1.00 23.55 47 TYR C N 1
ATOM 2007 C CA . TYR C 1 71 ? 7.567 29.360 64.318 1.00 22.60 47 TYR C CA 1
ATOM 2008 C C . TYR C 1 71 ? 6.054 29.241 64.527 1.00 21.94 47 TYR C C 1
ATOM 2009 O O . TYR C 1 71 ? 5.432 30.122 65.094 1.00 21.79 47 TYR C O 1
ATOM 2026 N N . SER C 1 73 ? 4.467 27.374 66.501 1.00 21.87 49 SER C N 1
ATOM 2027 C CA . SER C 1 73 ? 4.143 27.206 67.909 1.00 20.90 49 SER C CA 1
ATOM 2028 C C . SER C 1 73 ? 4.359 28.536 68.711 1.00 20.39 49 SER C C 1
ATOM 2029 O O . SER C 1 73 ? 3.477 29.011 69.405 1.00 19.66 49 SER C O 1
ATOM 2032 N N . ALA C 1 74 ? 5.524 29.141 68.562 1.00 20.27 50 ALA C N 1
ATOM 2033 C CA . ALA C 1 74 ? 5.876 30.312 69.333 1.00 20.95 50 ALA C CA 1
ATOM 2034 C C . ALA C 1 74 ? 4.984 31.512 69.023 1.00 21.35 50 ALA C C 1
ATOM 2035 O O . ALA C 1 74 ? 4.689 32.321 69.919 1.00 21.13 50 ALA C O 1
ATOM 2037 N N . PHE C 1 75 ? 4.539 31.628 67.772 1.00 21.47 51 PHE C N 1
ATOM 2038 C CA . PHE C 1 75 ? 3.765 32.814 67.369 1.00 21.33 51 PHE C CA 1
ATOM 2039 C C . PHE C 1 75 ? 2.307 32.553 67.162 1.00 21.11 51 PHE C C 1
ATOM 2040 O O . PHE C 1 75 ? 1.601 33.389 66.633 1.00 21.22 51 PHE C O 1
ATOM 2048 N N . ASN C 1 76 ? 1.873 31.374 67.571 1.00 21.31 52 ASN C N 1
ATOM 2049 C CA A ASN C 1 76 ? 0.480 31.006 67.456 0.50 21.41 52 ASN C CA 1
ATOM 2050 C CA B ASN C 1 76 ? 0.471 30.928 67.405 0.50 21.59 52 ASN C CA 1
ATOM 2051 C C . ASN C 1 76 ? -0.074 31.287 66.029 1.00 21.70 52 ASN C C 1
ATOM 2052 O O . ASN C 1 76 ? -1.114 31.918 65.899 1.00 22.32 52 ASN C O 1
ATOM 2061 N N . VAL C 1 77 ? 0.644 30.857 64.980 1.00 21.32 53 VAL C N 1
ATOM 2062 C CA . VAL C 1 77 ? 0.126 30.973 63.609 1.00 21.25 53 VAL C CA 1
ATOM 2063 C C . VAL C 1 77 ? -0.035 29.633 62.885 1.00 21.06 53 VAL C C 1
ATOM 2064 O O . VAL C 1 77 ? 0.676 28.679 63.182 1.00 21.75 53 VAL C O 1
ATOM 2068 N N . LYS C 1 78 ? -0.996 29.565 61.966 1.00 20.36 54 LYS C N 1
ATOM 2069 C CA A LYS C 1 78 ? -1.239 28.392 61.108 0.60 20.14 54 LYS C CA 1
ATOM 2070 C CA B LYS C 1 78 ? -1.165 28.355 61.179 0.40 19.97 54 LYS C CA 1
ATOM 2071 C C . LYS C 1 78 ? -0.245 28.349 59.955 1.00 19.80 54 LYS C C 1
ATOM 2072 O O . LYS C 1 78 ? 0.252 29.403 59.532 1.00 19.59 54 LYS C O 1
ATOM 2083 N N . TYR C 1 79 ? 0.000 27.140 59.415 1.00 19.55 55 TYR C N 1
ATOM 2084 C CA . TYR C 1 79 ? 0.800 26.944 58.212 1.00 17.64 55 TYR C CA 1
ATOM 2085 C C . TYR C 1 79 ? 0.433 27.972 57.113 1.00 18.18 55 TYR C C 1
ATOM 2086 O O . TYR C 1 79 ? 1.294 28.627 56.552 1.00 18.11 55 TYR C O 1
ATOM 2095 N N . ASP C 1 80 ? -0.855 28.106 56.813 1.00 18.56 56 ASP C N 1
ATOM 2096 C CA . ASP C 1 80 ? -1.309 29.046 55.809 1.00 19.51 56 ASP C CA 1
ATOM 2097 C C . ASP C 1 80 ? -1.080 30.537 56.141 1.00 20.48 56 ASP C C 1
ATOM 2098 O O . ASP C 1 80 ? -1.058 31.368 55.250 1.00 20.81 56 ASP C O 1
ATOM 2103 N N . ASP C 1 81 ? -0.880 30.866 57.411 1.00 20.99 57 ASP C N 1
ATOM 2104 C CA . ASP C 1 81 ? -0.648 32.229 57.785 1.00 21.44 57 ASP C CA 1
ATOM 2105 C C . ASP C 1 81 ? 0.740 32.633 57.409 1.00 21.55 57 ASP C C 1
ATOM 2106 O O . ASP C 1 81 ? 1.029 33.824 57.359 1.00 22.78 57 ASP C O 1
ATOM 2111 N N . ILE C 1 82 ? 1.624 31.677 57.162 1.00 20.58 58 ILE C N 1
ATOM 2112 C CA . ILE C 1 82 ? 3.028 32.045 57.001 1.00 19.96 58 ILE C CA 1
ATOM 2113 C C . ILE C 1 82 ? 3.404 32.155 55.544 1.00 20.10 58 ILE C C 1
ATOM 2114 O O . ILE C 1 82 ? 3.060 31.298 54.736 1.00 21.96 58 ILE C O 1
ATOM 2119 N N . PHE C 1 83 ? 4.099 33.207 55.178 1.00 19.20 59 PHE C N 1
ATOM 2120 C CA . PHE C 1 83 ? 4.537 33.305 53.805 1.00 18.70 59 PHE C CA 1
ATOM 2121 C C . PHE C 1 83 ? 5.861 32.612 53.666 1.00 18.78 59 PHE C C 1
ATOM 2122 O O . PHE C 1 83 ? 6.803 32.953 54.388 1.00 19.29 59 PHE C O 1
ATOM 2130 N N . LEU C 1 84 ? 5.961 31.673 52.739 1.00 18.29 60 LEU C N 1
ATOM 2131 C CA . LEU C 1 84 ? 7.228 31.032 52.501 1.00 18.26 60 LEU C CA 1
ATOM 2132 C C . LEU C 1 84 ? 7.677 31.312 51.079 1.00 18.81 60 LEU C C 1
ATOM 2133 O O . LEU C 1 84 ? 6.851 31.319 50.175 1.00 18.59 60 LEU C O 1
ATOM 2138 N N . GLY C 1 85 ? 8.979 31.514 50.859 1.00 19.85 61 GLY C N 1
ATOM 2139 C CA . GLY C 1 85 ? 9.523 31.667 49.480 1.00 20.36 61 GLY C CA 1
ATOM 2140 C C . GLY C 1 85 ? 10.908 32.279 49.408 1.00 21.38 61 GLY C C 1
ATOM 2141 O O . GLY C 1 85 ? 11.584 32.423 50.445 1.00 21.47 61 GLY C O 1
ATOM 2142 N N . ASN C 1 86 ? 11.344 32.664 48.208 1.00 21.82 62 ASN C N 1
ATOM 2143 C CA . ASN C 1 86 ? 12.716 33.171 48.078 1.00 22.54 62 ASN C CA 1
ATOM 2144 C C . ASN C 1 86 ? 12.841 34.661 48.374 1.00 22.85 62 ASN C C 1
ATOM 2145 O O . ASN C 1 86 ? 11.868 35.313 48.714 1.00 22.89 62 ASN C O 1
ATOM 2150 N N . GLU C 1 87 ? 14.034 35.202 48.251 1.00 23.30 63 GLU C N 1
ATOM 2151 C CA . GLU C 1 87 ? 14.236 36.557 48.721 1.00 24.98 63 GLU C CA 1
ATOM 2152 C C . GLU C 1 87 ? 13.395 37.592 47.956 1.00 24.76 63 GLU C C 1
ATOM 2153 O O . GLU C 1 87 ? 12.987 38.617 48.521 1.00 25.54 63 GLU C O 1
ATOM 2159 N N . TYR C 1 88 ? 13.150 37.341 46.681 1.00 23.24 64 TYR C N 1
ATOM 2160 C CA . TYR C 1 88 ? 12.440 38.326 45.907 1.00 22.19 64 TYR C CA 1
ATOM 2161 C C . TYR C 1 88 ? 10.949 38.176 46.166 1.00 21.98 64 TYR C C 1
ATOM 2162 O O . TYR C 1 88 ? 10.272 39.156 46.357 1.00 22.40 64 TYR C O 1
ATOM 2171 N N . GLU C 1 89 ? 10.454 36.945 46.155 1.00 21.58 65 GLU C N 1
ATOM 2172 C CA . GLU C 1 89 ? 9.117 36.640 46.634 1.00 21.17 65 GLU C CA 1
ATOM 2173 C C . GLU C 1 89 ? 8.818 37.317 47.983 1.00 21.16 65 GLU C C 1
ATOM 2174 O O . GLU C 1 89 ? 7.741 37.874 48.151 1.00 20.41 65 GLU C O 1
ATOM 2180 N N . ASN C 1 90 ? 9.768 37.312 48.916 1.00 21.67 66 ASN C N 1
ATOM 2181 C CA . ASN C 1 90 ? 9.541 37.964 50.186 1.00 23.41 66 ASN C CA 1
ATOM 2182 C C . ASN C 1 90 ? 9.328 39.457 49.995 1.00 24.11 66 ASN C C 1
ATOM 2183 O O . ASN C 1 90 ? 8.373 40.056 50.564 1.00 25.35 66 ASN C O 1
ATOM 2188 N N . PHE C 1 91 ? 10.192 40.054 49.169 1.00 23.11 67 PHE C N 1
ATOM 2189 C CA . PHE C 1 91 ? 10.179 41.471 48.923 1.00 21.81 67 PHE C CA 1
ATOM 2190 C C . PHE C 1 91 ? 8.880 41.940 48.248 1.00 21.00 67 PHE C C 1
ATOM 2191 O O . PHE C 1 91 ? 8.295 42.947 48.672 1.00 20.75 67 PHE C O 1
ATOM 2199 N N . VAL C 1 92 ? 8.409 41.200 47.241 1.00 19.04 68 VAL C N 1
ATOM 2200 C CA . VAL C 1 92 ? 7.183 41.566 46.574 1.00 18.70 68 VAL C CA 1
ATOM 2201 C C . VAL C 1 92 ? 5.993 41.434 47.499 1.00 19.46 68 VAL C C 1
ATOM 2202 O O . VAL C 1 92 ? 5.068 42.206 47.397 1.00 20.72 68 VAL C O 1
ATOM 2206 N N . PHE C 1 93 ? 6.014 40.439 48.380 1.00 19.49 69 PHE C N 1
ATOM 2207 C CA . PHE C 1 93 ? 4.890 40.132 49.221 1.00 19.12 69 PHE C CA 1
ATOM 2208 C C . PHE C 1 93 ? 4.804 41.276 50.230 1.00 20.31 69 PHE C C 1
ATOM 2209 O O . PHE C 1 93 ? 3.743 41.855 50.446 1.00 19.72 69 PHE C O 1
ATOM 2217 N N . THR C 1 94 ? 5.938 41.570 50.859 1.00 21.76 70 THR C N 1
ATOM 2218 C CA . THR C 1 94 ? 6.042 42.641 51.816 1.00 23.05 70 THR C CA 1
ATOM 2219 C C . THR C 1 94 ? 5.568 43.962 51.197 1.00 23.48 70 THR C C 1
ATOM 2220 O O . THR C 1 94 ? 4.671 44.618 51.730 1.00 24.25 70 THR C O 1
ATOM 2224 N N . ASN C 1 95 ? 6.135 44.335 50.063 1.00 23.40 71 ASN C N 1
ATOM 2225 C CA A ASN C 1 95 ? 5.699 45.561 49.414 0.60 23.73 71 ASN C CA 1
ATOM 2226 C CA B ASN C 1 95 ? 5.727 45.550 49.335 0.40 23.16 71 ASN C CA 1
ATOM 2227 C C . ASN C 1 95 ? 4.215 45.561 49.038 1.00 23.10 71 ASN C C 1
ATOM 2228 O O . ASN C 1 95 ? 3.555 46.564 49.188 1.00 23.48 71 ASN C O 1
ATOM 2237 N N . ASP C 1 96 ? 3.676 44.444 48.568 1.00 22.39 72 ASP C N 1
ATOM 2238 C CA . ASP C 1 96 ? 2.272 44.403 48.201 1.00 22.08 72 ASP C CA 1
ATOM 2239 C C . ASP C 1 96 ? 1.303 44.570 49.377 1.00 21.93 72 ASP C C 1
ATOM 2240 O O . ASP C 1 96 ? 0.223 45.116 49.228 1.00 21.43 72 ASP C O 1
ATOM 2245 N N . LYS C 1 97 ? 1.720 44.099 50.544 1.00 21.74 73 LYS C N 1
ATOM 2246 C CA . LYS C 1 97 ? 0.989 44.218 51.785 1.00 21.54 73 LYS C CA 1
ATOM 2247 C C . LYS C 1 97 ? 0.783 45.688 52.058 1.00 21.13 73 LYS C C 1
ATOM 2248 O O . LYS C 1 97 ? -0.338 46.199 52.213 1.00 21.78 73 LYS C O 1
ATOM 2254 N N . LYS C 1 98 ? 1.905 46.370 52.114 1.00 20.32 74 LYS C N 1
ATOM 2255 C CA . LYS C 1 98 ? 1.915 47.746 52.436 1.00 19.95 74 LYS C CA 1
ATOM 2256 C C . LYS C 1 98 ? 1.083 48.504 51.449 1.00 18.99 74 LYS C C 1
ATOM 2257 O O . LYS C 1 98 ? 0.395 49.451 51.844 1.00 20.14 74 LYS C O 1
ATOM 2263 N N . LYS C 1 99 ? 1.099 48.102 50.190 1.00 17.78 75 LYS C N 1
ATOM 2264 C CA . LYS C 1 99 ? 0.314 48.852 49.187 1.00 17.85 75 LYS C CA 1
ATOM 2265 C C . LYS C 1 99 ? -1.193 48.624 49.332 1.00 16.75 75 LYS C C 1
ATOM 2266 O O . LYS C 1 99 ? -1.982 49.552 49.119 1.00 16.55 75 LYS C O 1
ATOM 2272 N N . SER C 1 100 ? -1.549 47.395 49.717 1.00 16.33 76 SER C N 1
ATOM 2273 C CA . SER C 1 100 ? -2.905 46.972 50.091 1.00 16.45 76 SER C CA 1
ATOM 2274 C C . SER C 1 100 ? -3.484 47.848 51.187 1.00 16.15 76 SER C C 1
ATOM 2275 O O . SER C 1 100 ? -4.557 48.428 51.006 1.00 16.07 76 SER C O 1
ATOM 2278 N N . ILE C 1 101 ? -2.772 47.944 52.319 1.00 15.05 77 ILE C N 1
ATOM 2279 C CA . ILE C 1 101 ? -3.204 48.812 53.420 1.00 13.79 77 ILE C CA 1
ATOM 2280 C C . ILE C 1 101 ? -3.528 50.226 52.964 1.00 12.53 77 ILE C C 1
ATOM 2281 O O . ILE C 1 101 ? -4.584 50.755 53.272 1.00 12.82 77 ILE C O 1
ATOM 2286 N N . ILE C 1 102 ? -2.616 50.813 52.219 1.00 11.88 78 ILE C N 1
ATOM 2287 C CA . ILE C 1 102 ? -2.731 52.185 51.762 1.00 11.58 78 ILE C CA 1
ATOM 2288 C C . ILE C 1 102 ? -3.831 52.360 50.744 1.00 11.93 78 ILE C C 1
ATOM 2289 O O . ILE C 1 102 ? -4.535 53.373 50.750 1.00 12.08 78 ILE C O 1
ATOM 2294 N N . LEU C 1 103 ? -3.961 51.378 49.853 1.00 12.24 79 LEU C N 1
ATOM 2295 C CA . LEU C 1 103 ? -5.025 51.374 48.854 1.00 12.20 79 LEU C CA 1
ATOM 2296 C C . LEU C 1 103 ? -6.410 51.306 49.509 1.00 11.04 79 LEU C C 1
ATOM 2297 O O . LEU C 1 103 ? -7.258 52.178 49.278 1.00 9.99 79 LEU C O 1
ATOM 2302 N N . ALA C 1 104 ? -6.593 50.260 50.335 1.00 9.92 80 ALA C N 1
ATOM 2303 C CA . ALA C 1 104 ? -7.825 49.978 51.068 1.00 8.72 80 ALA C CA 1
ATOM 2304 C C . ALA C 1 104 ? -8.283 51.193 51.844 1.00 8.38 80 ALA C C 1
ATOM 2305 O O . ALA C 1 104 ? -9.455 51.574 51.779 1.00 8.54 80 ALA C O 1
ATOM 2307 N N . PHE C 1 105 ? -7.357 51.819 52.559 1.00 7.75 81 PHE C N 1
ATOM 2308 C CA . PHE C 1 105 ? -7.684 53.063 53.221 1.00 6.72 81 PHE C CA 1
ATOM 2309 C C . PHE C 1 105 ? -8.251 54.090 52.241 1.00 7.50 81 PHE C C 1
ATOM 2310 O O . PHE C 1 105 ? -9.343 54.634 52.466 1.00 8.00 81 PHE C O 1
ATOM 2318 N N . LYS C 1 106 ? -7.552 54.348 51.150 1.00 8.43 82 LYS C N 1
ATOM 2319 C CA . LYS C 1 106 ? -8.000 55.432 50.253 1.00 10.28 82 LYS C CA 1
ATOM 2320 C C . LYS C 1 106 ? -9.390 55.236 49.650 1.00 10.24 82 LYS C C 1
ATOM 2321 O O . LYS C 1 106 ? -10.035 56.207 49.275 1.00 9.64 82 LYS C O 1
ATOM 2327 N N . GLU C 1 107 ? -9.819 53.979 49.549 1.00 11.13 83 GLU C N 1
ATOM 2328 C CA . GLU C 1 107 ? -11.139 53.635 49.044 1.00 12.40 83 GLU C CA 1
ATOM 2329 C C . GLU C 1 107 ? -12.205 54.212 49.936 1.00 12.06 83 GLU C C 1
ATOM 2330 O O . GLU C 1 107 ? -13.163 54.787 49.446 1.00 12.50 83 GLU C O 1
ATOM 2336 N N . LYS C 1 108 ? -12.036 54.066 51.246 1.00 11.40 84 LYS C N 1
ATOM 2337 C CA . LYS C 1 108 ? -12.935 54.693 52.203 1.00 10.34 84 LYS C CA 1
ATOM 2338 C C . LYS C 1 108 ? -12.591 56.181 52.333 1.00 9.86 84 LYS C C 1
ATOM 2339 O O . LYS C 1 108 ? -13.348 57.062 51.925 1.00 9.04 84 LYS C O 1
ATOM 2345 N N . ASN D 1 17 ? -8.244 37.845 55.194 1.00 31.96 -7 ASN D N 1
ATOM 2346 C CA . ASN D 1 17 ? -7.108 37.858 54.218 1.00 32.25 -7 ASN D CA 1
ATOM 2347 C C . ASN D 1 17 ? -6.281 39.153 54.128 1.00 32.17 -7 ASN D C 1
ATOM 2348 O O . ASN D 1 17 ? -5.140 39.128 53.654 1.00 32.30 -7 ASN D O 1
ATOM 2353 N N . LEU D 1 18 ? -6.858 40.274 54.556 1.00 31.74 -6 LEU D N 1
ATOM 2354 C CA . LEU D 1 18 ? -6.213 41.562 54.420 1.00 31.44 -6 LEU D CA 1
ATOM 2355 C C . LEU D 1 18 ? -5.713 42.046 55.774 1.00 31.28 -6 LEU D C 1
ATOM 2356 O O . LEU D 1 18 ? -4.757 42.826 55.854 1.00 30.75 -6 LEU D O 1
ATOM 2361 N N . TYR D 1 19 ? -6.359 41.586 56.843 1.00 31.18 -5 TYR D N 1
ATOM 2362 C CA . TYR D 1 19 ? -5.916 41.942 58.191 1.00 31.10 -5 TYR D CA 1
ATOM 2363 C C . TYR D 1 19 ? -5.636 40.706 59.033 1.00 31.06 -5 TYR D C 1
ATOM 2364 O O . TYR D 1 19 ? -6.323 39.673 58.899 1.00 30.88 -5 TYR D O 1
ATOM 2373 N N . PHE D 1 20 ? -4.588 40.800 59.853 1.00 30.98 -4 PHE D N 1
ATOM 2374 C CA . PHE D 1 20 ? -4.197 39.683 60.691 1.00 31.44 -4 PHE D CA 1
ATOM 2375 C C . PHE D 1 20 ? -4.932 39.830 62.007 1.00 32.72 -4 PHE D C 1
ATOM 2376 O O . PHE D 1 20 ? -4.846 40.881 62.669 1.00 32.56 -4 PHE D O 1
ATOM 2384 N N . GLN D 1 21 ? -5.665 38.788 62.383 1.00 34.12 -3 GLN D N 1
ATOM 2385 C CA . GLN D 1 21 ? -6.333 38.830 63.663 1.00 36.19 -3 GLN D CA 1
ATOM 2386 C C . GLN D 1 21 ? -5.408 38.333 64.750 1.00 36.38 -3 GLN D C 1
ATOM 2387 O O . GLN D 1 21 ? -4.957 37.198 64.726 1.00 36.41 -3 GLN D O 1
ATOM 2393 N N . SER D 1 22 ? -5.112 39.238 65.674 1.00 37.49 -2 SER D N 1
ATOM 2394 C CA . SER D 1 22 ? -4.253 38.977 66.820 1.00 38.64 -2 SER D CA 1
ATOM 2395 C C . SER D 1 22 ? -5.034 38.456 68.005 1.00 39.68 -2 SER D C 1
ATOM 2396 O O . SER D 1 22 ? -6.219 38.121 67.918 1.00 41.02 -2 SER D O 1
ATOM 2399 N N . ASN D 1 23 ? -4.350 38.422 69.135 1.00 40.28 -1 ASN D N 1
ATOM 2400 C CA . ASN D 1 23 ? -4.803 37.668 70.302 1.00 40.11 -1 ASN D CA 1
ATOM 2401 C C . ASN D 1 23 ? -4.734 38.674 71.484 1.00 38.74 -1 ASN D C 1
ATOM 2402 O O . ASN D 1 23 ? -4.994 38.317 72.672 1.00 40.07 -1 ASN D O 1
ATOM 2407 N N . ALA D 1 24 ? -4.409 39.921 71.125 1.00 35.22 0 ALA D N 1
ATOM 2408 C CA . ALA D 1 24 ? -3.798 40.853 72.020 1.00 31.99 0 ALA D CA 1
ATOM 2409 C C . ALA D 1 24 ? -3.813 42.225 71.417 1.00 29.71 0 ALA D C 1
ATOM 2410 O O . ALA D 1 24 ? -4.317 42.456 70.338 1.00 29.51 0 ALA D O 1
ATOM 2420 N N . LYS D 1 26 ? -2.095 46.108 70.259 1.00 23.71 2 LYS D N 1
ATOM 2421 C CA . LYS D 1 26 ? -0.981 46.659 69.504 1.00 23.00 2 LYS D CA 1
ATOM 2422 C C . LYS D 1 26 ? -0.751 48.124 69.875 1.00 22.43 2 LYS D C 1
ATOM 2423 O O . LYS D 1 26 ? -1.694 48.850 70.201 1.00 23.68 2 LYS D O 1
ATOM 2429 N N . THR D 1 27 ? 0.490 48.581 69.856 1.00 20.44 3 THR D N 1
ATOM 2430 C CA . THR D 1 27 ? 0.684 49.998 70.052 1.00 18.19 3 THR D CA 1
ATOM 2431 C C . THR D 1 27 ? 0.556 50.637 68.672 1.00 18.28 3 THR D C 1
ATOM 2432 O O . THR D 1 27 ? 0.490 49.937 67.640 1.00 17.69 3 THR D O 1
ATOM 2436 N N . LEU D 1 28 ? 0.529 51.965 68.644 1.00 18.08 4 LEU D N 1
ATOM 2437 C CA . LEU D 1 28 ? 0.391 52.672 67.394 1.00 18.58 4 LEU D CA 1
ATOM 2438 C C . LEU D 1 28 ? 1.591 52.360 66.520 1.00 19.75 4 LEU D C 1
ATOM 2439 O O . LEU D 1 28 ? 1.430 52.076 65.320 1.00 20.78 4 LEU D O 1
ATOM 2444 N N . LYS D 1 29 ? 2.783 52.371 67.107 1.00 18.94 5 LYS D N 1
ATOM 2445 C CA . LYS D 1 29 ? 3.946 52.116 66.317 1.00 19.59 5 LYS D CA 1
ATOM 2446 C C . LYS D 1 29 ? 3.881 50.671 65.742 1.00 20.28 5 LYS D C 1
ATOM 2447 O O . LYS D 1 29 ? 4.114 50.426 64.571 1.00 19.83 5 LYS D O 1
ATOM 2453 N N . GLU D 1 30 ? 3.538 49.706 66.570 1.00 21.19 6 GLU D N 1
ATOM 2454 C CA . GLU D 1 30 ? 3.450 48.373 66.061 1.00 22.12 6 GLU D CA 1
ATOM 2455 C C . GLU D 1 30 ? 2.452 48.294 64.892 1.00 22.87 6 GLU D C 1
ATOM 2456 O O . GLU D 1 30 ? 2.678 47.533 63.932 1.00 23.61 6 GLU D O 1
ATOM 2462 N N . LEU D 1 31 ? 1.348 49.052 64.950 1.00 22.34 7 LEU D N 1
ATOM 2463 C CA . LEU D 1 31 ? 0.386 48.975 63.851 1.00 21.33 7 LEU D CA 1
ATOM 2464 C C . LEU D 1 31 ? 1.097 49.414 62.590 1.00 21.70 7 LEU D C 1
ATOM 2465 O O . LEU D 1 31 ? 0.994 48.762 61.560 1.00 22.17 7 LEU D O 1
ATOM 2470 N N . ARG D 1 32 ? 1.846 50.497 62.673 1.00 21.82 8 ARG D N 1
ATOM 2471 C CA . ARG D 1 32 ? 2.605 50.938 61.531 1.00 22.79 8 ARG D CA 1
ATOM 2472 C C . ARG D 1 32 ? 3.708 49.956 61.065 1.00 23.43 8 ARG D C 1
ATOM 2473 O O . ARG D 1 32 ? 3.808 49.639 59.881 1.00 23.82 8 ARG D O 1
ATOM 2481 N N . THR D 1 33 ? 4.518 49.443 61.969 1.00 24.08 9 THR D N 1
ATOM 2482 C CA . THR D 1 33 ? 5.608 48.563 61.525 1.00 24.82 9 THR D CA 1
ATOM 2483 C C . THR D 1 33 ? 5.126 47.196 61.092 1.00 25.52 9 THR D C 1
ATOM 2484 O O . THR D 1 33 ? 5.778 46.544 60.266 1.00 26.27 9 THR D O 1
ATOM 2488 N N . ASP D 1 34 ? 3.997 46.758 61.651 1.00 26.08 10 ASP D N 1
ATOM 2489 C CA . ASP D 1 34 ? 3.373 45.502 61.242 1.00 26.53 10 ASP D CA 1
ATOM 2490 C C . ASP D 1 34 ? 3.063 45.449 59.738 1.00 26.41 10 ASP D C 1
ATOM 2491 O O . ASP D 1 34 ? 3.134 44.379 59.136 1.00 26.79 10 ASP D O 1
ATOM 2496 N N . TYR D 1 35 ? 2.771 46.595 59.130 1.00 26.18 11 TYR D N 1
ATOM 2497 C CA . TYR D 1 35 ? 2.436 46.628 57.711 1.00 26.58 11 TYR D CA 1
ATOM 2498 C C . TYR D 1 35 ? 3.552 47.235 56.904 1.00 27.05 11 TYR D C 1
ATOM 2499 O O . TYR D 1 35 ? 3.440 47.354 55.681 1.00 27.67 11 TYR D O 1
ATOM 2508 N N . GLY D 1 36 ? 4.637 47.570 57.612 1.00 27.38 12 GLY D N 1
ATOM 2509 C CA . GLY D 1 36 ? 5.893 48.059 57.035 1.00 27.43 12 GLY D CA 1
ATOM 2510 C C . GLY D 1 36 ? 5.819 49.432 56.384 1.00 28.40 12 GLY D C 1
ATOM 2511 O O . GLY D 1 36 ? 6.418 49.644 55.321 1.00 28.83 12 GLY D O 1
ATOM 2512 N N . LEU D 1 37 ? 5.087 50.363 56.997 1.00 28.33 13 LEU D N 1
ATOM 2513 C CA . LEU D 1 37 ? 5.019 51.726 56.505 1.00 28.73 13 LEU D CA 1
ATOM 2514 C C . LEU D 1 37 ? 6.008 52.530 57.282 1.00 29.47 13 LEU D C 1
ATOM 2515 O O . LEU D 1 37 ? 6.308 52.185 58.402 1.00 30.12 13 LEU D O 1
ATOM 2520 N N . THR D 1 38 ? 6.479 53.634 56.714 1.00 30.54 14 THR D N 1
ATOM 2521 C CA . THR D 1 38 ? 7.352 54.565 57.429 1.00 31.36 14 THR D CA 1
ATOM 2522 C C . THR D 1 38 ? 6.487 55.638 58.035 1.00 31.84 14 THR D C 1
ATOM 2523 O O . THR D 1 38 ? 5.369 55.865 57.578 1.00 32.02 14 THR D O 1
ATOM 2527 N N . GLN D 1 39 ? 7.020 56.345 59.022 1.00 32.39 15 GLN D N 1
ATOM 2528 C CA . GLN D 1 39 ? 6.328 57.507 59.566 1.00 32.02 15 GLN D CA 1
ATOM 2529 C C . GLN D 1 39 ? 5.893 58.496 58.490 1.00 31.97 15 GLN D C 1
ATOM 2530 O O . GLN D 1 39 ? 4.797 59.030 58.578 1.00 33.07 15 GLN D O 1
ATOM 2536 N N . LYS D 1 40 ? 6.706 58.737 57.471 1.00 31.62 16 LYS D N 1
ATOM 2537 C CA . LYS D 1 40 ? 6.280 59.655 56.415 1.00 32.11 16 LYS D CA 1
ATOM 2538 C C . LYS D 1 40 ? 5.006 59.140 55.720 1.00 31.22 16 LYS D C 1
ATOM 2539 O O . LYS D 1 40 ? 4.049 59.893 55.512 1.00 30.98 16 LYS D O 1
ATOM 2545 N N . GLU D 1 41 ? 5.005 57.844 55.401 1.00 30.85 17 GLU D N 1
ATOM 2546 C CA . GLU D 1 41 ? 3.919 57.201 54.660 1.00 30.25 17 GLU D CA 1
ATOM 2547 C C . GLU D 1 41 ? 2.627 57.284 55.464 1.00 29.81 17 GLU D C 1
ATOM 2548 O O . GLU D 1 41 ? 1.577 57.685 54.929 1.00 29.97 17 GLU D O 1
ATOM 2554 N N . LEU D 1 42 ? 2.718 56.963 56.750 1.00 28.31 18 LEU D N 1
ATOM 2555 C CA . LEU D 1 42 ? 1.570 57.055 57.617 1.00 28.16 18 LEU D CA 1
ATOM 2556 C C . LEU D 1 42 ? 1.109 58.485 57.793 1.00 28.35 18 LEU D C 1
ATOM 2557 O O . LEU D 1 42 ? -0.092 58.740 57.802 1.00 28.39 18 LEU D O 1
ATOM 2562 N N . GLY D 1 43 ? 2.052 59.411 57.904 1.00 28.38 19 GLY D N 1
ATOM 2563 C CA . GLY D 1 43 ? 1.740 60.835 57.835 1.00 28.93 19 GLY D CA 1
ATOM 2564 C C . GLY D 1 43 ? 0.919 61.214 56.607 1.00 30.01 19 GLY D C 1
ATOM 2565 O O . GLY D 1 43 ? -0.232 61.683 56.718 1.00 30.38 19 GLY D O 1
ATOM 2566 N N . ASP D 1 44 ? 1.476 60.999 55.424 1.00 30.11 20 ASP D N 1
ATOM 2567 C CA . ASP D 1 44 ? 0.754 61.352 54.228 1.00 30.74 20 ASP D CA 1
ATOM 2568 C C . ASP D 1 44 ? -0.587 60.692 54.199 1.00 30.06 20 ASP D C 1
ATOM 2569 O O . ASP D 1 44 ? -1.599 61.331 53.919 1.00 31.27 20 ASP D O 1
ATOM 2574 N N . LEU D 1 45 ? -0.614 59.419 54.556 1.00 28.97 21 LEU D N 1
ATOM 2575 C CA . LEU D 1 45 ? -1.840 58.663 54.488 1.00 27.11 21 LEU D CA 1
ATOM 2576 C C . LEU D 1 45 ? -2.905 59.268 55.377 1.00 27.19 21 LEU D C 1
ATOM 2577 O O . LEU D 1 45 ? -4.045 59.316 54.996 1.00 27.84 21 LEU D O 1
ATOM 2582 N N . PHE D 1 46 ? -2.523 59.762 56.550 1.00 27.63 22 PHE D N 1
ATOM 2583 C CA . PHE D 1 46 ? -3.480 60.237 57.558 1.00 26.90 22 PHE D CA 1
ATOM 2584 C C . PHE D 1 46 ? -3.556 61.773 57.560 1.00 28.26 22 PHE D C 1
ATOM 2585 O O . PHE D 1 46 ? -4.223 62.390 58.407 1.00 27.93 22 PHE D O 1
ATOM 2593 N N . LYS D 1 47 ? -2.883 62.391 56.589 1.00 29.55 23 LYS D N 1
ATOM 2594 C CA . LYS D 1 47 ? -2.884 63.870 56.414 1.00 30.67 23 LYS D CA 1
ATOM 2595 C C . LYS D 1 47 ? -2.518 64.596 57.696 1.00 30.26 23 LYS D C 1
ATOM 2596 O O . LYS D 1 47 ? -3.177 65.551 58.098 1.00 30.85 23 LYS D O 1
ATOM 2602 N N . VAL D 1 48 ? -1.484 64.095 58.356 1.00 29.73 24 VAL D N 1
ATOM 2603 C CA . VAL D 1 48 ? -0.787 64.839 59.404 1.00 28.97 24 VAL D CA 1
ATOM 2604 C C . VAL D 1 48 ? 0.704 64.691 59.135 1.00 28.93 24 VAL D C 1
ATOM 2605 O O . VAL D 1 48 ? 1.107 63.850 58.331 1.00 28.33 24 VAL D O 1
ATOM 2609 N N . SER D 1 49 ? 1.526 65.508 59.795 1.00 29.39 25 SER D N 1
ATOM 2610 C CA . SER D 1 49 ? 2.986 65.464 59.590 1.00 29.25 25 SER D CA 1
ATOM 2611 C C . SER D 1 49 ? 3.608 64.284 60.285 1.00 29.64 25 SER D C 1
ATOM 2612 O O . SER D 1 49 ? 3.040 63.738 61.240 1.00 29.03 25 SER D O 1
ATOM 2615 N N . SER D 1 50 ? 4.788 63.905 59.800 1.00 30.94 26 SER D N 1
ATOM 2616 C CA . SER D 1 50 ? 5.624 62.852 60.415 1.00 31.73 26 SER D CA 1
ATOM 2617 C C . SER D 1 50 ? 5.864 63.075 61.895 1.00 31.53 26 SER D C 1
ATOM 2618 O O . SER D 1 50 ? 5.853 62.128 62.676 1.00 32.14 26 SER D O 1
ATOM 2621 N N . ARG D 1 51 ? 6.091 64.332 62.263 1.00 31.59 27 ARG D N 1
ATOM 2622 C CA . ARG D 1 51 ? 6.268 64.738 63.646 1.00 31.51 27 ARG D CA 1
ATOM 2623 C C . ARG D 1 51 ? 5.080 64.269 64.521 1.00 29.95 27 ARG D C 1
ATOM 2624 O O . ARG D 1 51 ? 5.294 63.581 65.529 1.00 29.45 27 ARG D O 1
ATOM 2632 N N . THR D 1 52 ? 3.844 64.565 64.103 1.00 28.77 28 THR D N 1
ATOM 2633 C CA . THR D 1 52 ? 2.651 64.101 64.825 1.00 27.56 28 THR D CA 1
ATOM 2634 C C . THR D 1 52 ? 2.634 62.582 64.969 1.00 27.34 28 THR D C 1
ATOM 2635 O O . THR D 1 52 ? 2.342 62.064 66.048 1.00 28.04 28 THR D O 1
ATOM 2639 N N . ILE D 1 53 ? 2.962 61.859 63.908 1.00 26.22 29 ILE D N 1
ATOM 2640 C CA . ILE D 1 53 ? 3.131 60.432 64.041 1.00 25.99 29 ILE D CA 1
ATOM 2641 C C . ILE D 1 53 ? 4.174 60.120 65.138 1.00 27.34 29 ILE D C 1
ATOM 2642 O O . ILE D 1 53 ? 3.841 59.460 66.127 1.00 27.38 29 ILE D O 1
ATOM 2647 N N . GLN D 1 54 ? 5.416 60.593 64.998 1.00 27.87 30 GLN D N 1
ATOM 2648 C CA A GLN D 1 54 ? 6.458 60.393 66.021 0.60 28.48 30 GLN D CA 1
ATOM 2649 C CA B GLN D 1 54 ? 6.410 60.284 66.036 0.40 27.81 30 GLN D CA 1
ATOM 2650 C C . GLN D 1 54 ? 5.914 60.704 67.430 1.00 28.19 30 GLN D C 1
ATOM 2651 O O . GLN D 1 54 ? 6.041 59.912 68.375 1.00 28.27 30 GLN D O 1
ATOM 2662 N N . ASN D 1 55 ? 5.326 61.893 67.580 1.00 27.00 31 ASN D N 1
ATOM 2663 C CA . ASN D 1 55 ? 4.849 62.250 68.892 1.00 26.08 31 ASN D CA 1
ATOM 2664 C C . ASN D 1 55 ? 3.837 61.235 69.433 1.00 26.02 31 ASN D C 1
ATOM 2665 O O . ASN D 1 55 ? 4.014 60.722 70.541 1.00 25.38 31 ASN D O 1
ATOM 2678 N N . GLU D 1 57 ? 3.524 58.191 68.723 1.00 24.24 33 GLU D N 1
ATOM 2679 C CA . GLU D 1 57 ? 4.134 56.865 68.855 1.00 25.08 33 GLU D CA 1
ATOM 2680 C C . GLU D 1 57 ? 4.858 56.796 70.189 1.00 25.51 33 GLU D C 1
ATOM 2681 O O . GLU D 1 57 ? 4.815 55.775 70.854 1.00 25.99 33 GLU D O 1
ATOM 2687 N N . LYS D 1 58 ? 5.435 57.923 70.587 1.00 26.14 34 LYS D N 1
ATOM 2688 C CA . LYS D 1 58 ? 6.047 58.125 71.897 1.00 27.69 34 LYS D CA 1
ATOM 2689 C C . LYS D 1 58 ? 5.029 58.114 73.032 1.00 27.50 34 LYS D C 1
ATOM 2690 O O . LYS D 1 58 ? 5.129 57.323 73.980 1.00 28.27 34 LYS D O 1
ATOM 2696 N N . ASP D 1 59 ? 4.057 59.006 72.937 1.00 27.43 35 ASP D N 1
ATOM 2697 C CA . ASP D 1 59 ? 3.055 59.170 73.990 1.00 27.41 35 ASP D CA 1
ATOM 2698 C C . ASP D 1 59 ? 1.684 59.451 73.371 1.00 26.90 35 ASP D C 1
ATOM 2699 O O . ASP D 1 59 ? 1.467 60.537 72.765 1.00 28.12 35 ASP D O 1
ATOM 2704 N N . SER D 1 60 ? 0.750 58.526 73.561 1.00 25.16 36 SER D N 1
ATOM 2705 C CA . SER D 1 60 ? -0.576 58.681 72.972 1.00 23.76 36 SER D CA 1
ATOM 2706 C C . SER D 1 60 ? -1.697 58.968 73.967 1.00 23.27 36 SER D C 1
ATOM 2707 O O . SER D 1 60 ? -2.878 58.876 73.622 1.00 23.59 36 SER D O 1
ATOM 2710 N N . THR D 1 61 ? -1.338 59.347 75.183 1.00 21.60 37 THR D N 1
ATOM 2711 C CA . THR D 1 61 ? -2.299 59.648 76.202 1.00 20.68 37 THR D CA 1
ATOM 2712 C C . THR D 1 61 ? -3.300 60.672 75.679 1.00 20.49 37 THR D C 1
ATOM 2713 O O . THR D 1 61 ? -4.448 60.658 76.070 1.00 21.15 37 THR D O 1
ATOM 2717 N N . ASN D 1 62 ? -2.898 61.549 74.771 1.00 19.45 38 ASN D N 1
ATOM 2718 C CA . ASN D 1 62 ? -3.802 62.640 74.392 1.00 18.67 38 ASN D CA 1
ATOM 2719 C C . ASN D 1 62 ? -4.147 62.672 72.917 1.00 17.79 38 ASN D C 1
ATOM 2720 O O . ASN D 1 62 ? -4.520 63.721 72.365 1.00 17.01 38 ASN D O 1
ATOM 2725 N N . ILE D 1 63 ? -4.037 61.507 72.298 1.00 17.04 39 ILE D N 1
ATOM 2726 C CA . ILE D 1 63 ? -4.420 61.363 70.930 1.00 16.75 39 ILE D CA 1
ATOM 2727 C C . ILE D 1 63 ? -5.871 61.796 70.753 1.00 17.73 39 ILE D C 1
ATOM 2728 O O . ILE D 1 63 ? -6.749 61.450 71.528 1.00 17.73 39 ILE D O 1
ATOM 2733 N N . LYS D 1 64 ? -6.077 62.589 69.722 1.00 18.53 40 LYS D N 1
ATOM 2734 C CA . LYS D 1 64 ? -7.344 63.061 69.308 1.00 19.81 40 LYS D CA 1
ATOM 2735 C C . LYS D 1 64 ? -8.075 61.933 68.628 1.00 20.50 40 LYS D C 1
ATOM 2736 O O . LYS D 1 64 ? -7.488 61.174 67.892 1.00 21.88 40 LYS D O 1
ATOM 2742 N N . ASP D 1 65 ? -9.374 61.854 68.809 1.00 20.99 41 ASP D N 1
ATOM 2743 C CA . ASP D 1 65 ? -10.106 60.776 68.198 1.00 20.98 41 ASP D CA 1
ATOM 2744 C C . ASP D 1 65 ? -10.057 60.847 66.693 1.00 20.98 41 ASP D C 1
ATOM 2745 O O . ASP D 1 65 ? -10.028 59.826 66.020 1.00 21.07 41 ASP D O 1
ATOM 2750 N N . SER D 1 66 ? -10.077 62.043 66.141 1.00 21.11 42 SER D N 1
ATOM 2751 C CA . SER D 1 66 ? -9.999 62.141 64.693 1.00 21.75 42 SER D CA 1
ATOM 2752 C C . SER D 1 66 ? -8.848 61.305 64.117 1.00 22.18 42 SER D C 1
ATOM 2753 O O . SER D 1 66 ? -9.014 60.684 63.053 1.00 23.09 42 SER D O 1
ATOM 2756 N N . LEU D 1 67 ? -7.687 61.315 64.792 1.00 21.66 43 LEU D N 1
ATOM 2757 C CA . LEU D 1 67 ? -6.526 60.565 64.354 1.00 21.49 43 LEU D CA 1
ATOM 2758 C C . LEU D 1 67 ? -6.624 59.071 64.755 1.00 22.03 43 LEU D C 1
ATOM 2759 O O . LEU D 1 67 ? -6.242 58.178 64.006 1.00 22.49 43 LEU D O 1
ATOM 2764 N N . LEU D 1 68 ? -7.132 58.794 65.947 1.00 21.92 44 LEU D N 1
ATOM 2765 C CA . LEU D 1 68 ? -7.300 57.432 66.368 1.00 21.17 44 LEU D CA 1
ATOM 2766 C C . LEU D 1 68 ? -8.212 56.701 65.375 1.00 21.90 44 LEU D C 1
ATOM 2767 O O . LEU D 1 68 ? -7.973 55.530 65.028 1.00 22.15 44 LEU D O 1
ATOM 2772 N N . SER D 1 69 ? -9.255 57.383 64.902 1.00 21.20 45 SER D N 1
ATOM 2773 C CA . SER D 1 69 ? -10.171 56.728 63.986 1.00 21.38 45 SER D CA 1
ATOM 2774 C C . SER D 1 69 ? -9.435 56.352 62.741 1.00 21.36 45 SER D C 1
ATOM 2775 O O . SER D 1 69 ? -9.751 55.315 62.128 1.00 21.50 45 SER D O 1
ATOM 2778 N N . LYS D 1 70 ? -8.488 57.192 62.331 1.00 20.41 46 LYS D N 1
ATOM 2779 C CA . LYS D 1 70 ? -7.854 56.863 61.096 1.00 21.08 46 LYS D CA 1
ATOM 2780 C C . LYS D 1 70 ? -7.053 55.587 61.297 1.00 20.66 46 LYS D C 1
ATOM 2781 O O . LYS D 1 70 ? -7.077 54.731 60.417 1.00 20.24 46 LYS D O 1
ATOM 2787 N N . TYR D 1 71 ? -6.432 55.441 62.477 1.00 19.72 47 TYR D N 1
ATOM 2788 C CA . TYR D 1 71 ? -5.747 54.189 62.852 1.00 19.38 47 TYR D CA 1
ATOM 2789 C C . TYR D 1 71 ? -6.639 52.980 62.868 1.00 18.49 47 TYR D C 1
ATOM 2790 O O . TYR D 1 71 ? -6.247 51.923 62.413 1.00 18.22 47 TYR D O 1
ATOM 2807 N N . SER D 1 73 ? -9.477 52.424 61.276 1.00 17.60 49 SER D N 1
ATOM 2808 C CA . SER D 1 73 ? -9.943 52.148 59.950 1.00 16.96 49 SER D CA 1
ATOM 2809 C C . SER D 1 73 ? -8.832 51.562 59.038 1.00 17.01 49 SER D C 1
ATOM 2810 O O . SER D 1 73 ? -9.011 50.486 58.446 1.00 16.06 49 SER D O 1
ATOM 2813 N N . ALA D 1 74 ? -7.707 52.267 58.913 1.00 16.36 50 ALA D N 1
ATOM 2814 C CA . ALA D 1 74 ? -6.566 51.801 58.086 1.00 17.07 50 ALA D CA 1
ATOM 2815 C C . ALA D 1 74 ? -6.108 50.355 58.399 1.00 17.73 50 ALA D C 1
ATOM 2816 O O . ALA D 1 74 ? -5.758 49.606 57.485 1.00 17.60 50 ALA D O 1
ATOM 2818 N N . PHE D 1 75 ? -6.155 49.986 59.685 1.00 17.69 51 PHE D N 1
ATOM 2819 C CA . PHE D 1 75 ? -5.681 48.703 60.157 1.00 17.84 51 PHE D CA 1
ATOM 2820 C C . PHE D 1 75 ? -6.764 47.803 60.650 1.00 18.40 51 PHE D C 1
ATOM 2821 O O . PHE D 1 75 ? -6.486 46.795 61.250 1.00 18.95 51 PHE D O 1
ATOM 2829 N N . ASN D 1 76 ? -8.007 48.179 60.437 1.00 19.08 52 ASN D N 1
ATOM 2830 C CA . ASN D 1 76 ? -9.137 47.341 60.832 1.00 19.84 52 ASN D CA 1
ATOM 2831 C C . ASN D 1 76 ? -9.091 46.818 62.256 1.00 19.78 52 ASN D C 1
ATOM 2832 O O . ASN D 1 76 ? -9.339 45.647 62.492 1.00 19.68 52 ASN D O 1
ATOM 2837 N N . VAL D 1 77 ? -8.805 47.701 63.203 1.00 19.89 53 VAL D N 1
ATOM 2838 C CA . VAL D 1 77 ? -8.789 47.310 64.596 1.00 19.93 53 VAL D CA 1
ATOM 2839 C C . VAL D 1 77 ? -9.868 48.008 65.430 1.00 20.12 53 VAL D C 1
ATOM 2840 O O . VAL D 1 77 ? -10.187 49.182 65.183 1.00 20.13 53 VAL D O 1
ATOM 2844 N N . LYS D 1 78 ? -10.420 47.273 66.397 1.00 19.39 54 LYS D N 1
ATOM 2845 C CA . LYS D 1 78 ? -11.293 47.845 67.405 1.00 20.23 54 LYS D CA 1
ATOM 2846 C C . LYS D 1 78 ? -10.475 48.735 68.336 1.00 19.37 54 LYS D C 1
ATOM 2847 O O . LYS D 1 78 ? -9.265 48.664 68.322 1.00 20.16 54 LYS D O 1
ATOM 2853 N N . TYR D 1 79 ? -11.136 49.559 69.138 1.00 18.60 55 TYR D N 1
ATOM 2854 C CA . TYR D 1 79 ? -10.497 50.449 70.082 1.00 17.98 55 TYR D CA 1
ATOM 2855 C C . TYR D 1 79 ? -9.808 49.665 71.185 1.00 18.86 55 TYR D C 1
ATOM 2856 O O . TYR D 1 79 ? -8.684 49.943 71.547 1.00 18.63 55 TYR D O 1
ATOM 2865 N N . ASP D 1 80 ? -10.501 48.674 71.715 1.00 20.19 56 ASP D N 1
ATOM 2866 C CA . ASP D 1 80 ? -9.932 47.768 72.685 1.00 21.24 56 ASP D CA 1
ATOM 2867 C C . ASP D 1 80 ? -8.709 47.000 72.177 1.00 21.25 56 ASP D C 1
ATOM 2868 O O . ASP D 1 80 ? -7.961 46.472 72.989 1.00 22.37 56 ASP D O 1
ATOM 2873 N N . ASP D 1 81 ? -8.503 46.958 70.849 1.00 20.80 57 ASP D N 1
ATOM 2874 C CA . ASP D 1 81 ? -7.360 46.302 70.239 1.00 19.73 57 ASP D CA 1
ATOM 2875 C C . ASP D 1 81 ? -6.119 47.161 70.276 1.00 19.62 57 ASP D C 1
ATOM 2876 O O . ASP D 1 81 ? -5.045 46.678 69.942 1.00 19.89 57 ASP D O 1
ATOM 2881 N N . ILE D 1 82 ? -6.256 48.438 70.612 1.00 19.16 58 ILE D N 1
ATOM 2882 C CA . ILE D 1 82 ? -5.135 49.353 70.507 1.00 19.25 58 ILE D CA 1
ATOM 2883 C C . ILE D 1 82 ? -4.627 49.795 71.876 1.00 20.62 58 ILE D C 1
ATOM 2884 O O . ILE D 1 82 ? -5.409 50.254 72.716 1.00 20.88 58 ILE D O 1
ATOM 2889 N N . PHE D 1 83 ? -3.320 49.683 72.096 1.00 21.39 59 PHE D N 1
ATOM 2890 C CA . PHE D 1 83 ? -2.726 50.148 73.332 1.00 21.99 59 PHE D CA 1
ATOM 2891 C C . PHE D 1 83 ? -2.394 51.646 73.284 1.00 22.99 59 PHE D C 1
ATOM 2892 O O . PHE D 1 83 ? -1.554 52.070 72.494 1.00 23.81 59 PHE D O 1
ATOM 2900 N N . LEU D 1 84 ? -3.013 52.449 74.139 1.00 23.20 60 LEU D N 1
ATOM 2901 C CA . LEU D 1 84 ? -2.713 53.864 74.127 1.00 23.43 60 LEU D CA 1
ATOM 2902 C C . LEU D 1 84 ? -2.016 54.257 75.425 1.00 23.94 60 LEU D C 1
ATOM 2903 O O . LEU D 1 84 ? -2.323 53.728 76.456 1.00 24.84 60 LEU D O 1
ATOM 2908 N N . GLY D 1 85 ? -1.068 55.173 75.410 1.00 24.39 61 GLY D N 1
ATOM 2909 C CA . GLY D 1 85 ? -0.323 55.387 76.641 1.00 24.35 61 GLY D CA 1
ATOM 2910 C C . GLY D 1 85 ? 1.042 56.005 76.448 1.00 24.81 61 GLY D C 1
ATOM 2911 O O . GLY D 1 85 ? 1.431 56.303 75.306 1.00 24.29 61 GLY D O 1
ATOM 2912 N N . ASN D 1 86 ? 1.769 56.217 77.560 1.00 24.53 62 ASN D N 1
ATOM 2913 C CA . ASN D 1 86 ? 2.953 57.048 77.491 1.00 24.71 62 ASN D CA 1
ATOM 2914 C C . ASN D 1 86 ? 4.189 56.238 77.112 1.00 24.44 62 ASN D C 1
ATOM 2915 O O . ASN D 1 86 ? 4.083 55.047 76.915 1.00 25.65 62 ASN D O 1
ATOM 2920 N N . GLU D 1 87 ? 5.352 56.861 76.986 1.00 24.23 63 GLU D N 1
ATOM 2921 C CA . GLU D 1 87 ? 6.556 56.113 76.554 1.00 23.85 63 GLU D CA 1
ATOM 2922 C C . GLU D 1 87 ? 7.013 55.023 77.497 1.00 23.16 63 GLU D C 1
ATOM 2923 O O . GLU D 1 87 ? 7.472 53.975 77.066 1.00 23.71 63 GLU D O 1
ATOM 2929 N N . TYR D 1 88 ? 6.871 55.260 78.778 1.00 22.34 64 TYR D N 1
ATOM 2930 C CA . TYR D 1 88 ? 7.167 54.235 79.742 1.00 21.75 64 TYR D CA 1
ATOM 2931 C C . TYR D 1 88 ? 6.196 53.100 79.536 1.00 22.75 64 TYR D C 1
ATOM 2932 O O . TYR D 1 88 ? 6.612 51.953 79.470 1.00 23.51 64 TYR D O 1
ATOM 2941 N N . GLU D 1 89 ? 4.900 53.414 79.450 1.00 24.11 65 GLU D N 1
ATOM 2942 C CA . GLU D 1 89 ? 3.848 52.388 79.452 1.00 24.53 65 GLU D CA 1
ATOM 2943 C C . GLU D 1 89 ? 3.944 51.513 78.230 1.00 25.41 65 GLU D C 1
ATOM 2944 O O . GLU D 1 89 ? 3.830 50.289 78.363 1.00 25.19 65 GLU D O 1
ATOM 2950 N N . ASN D 1 90 ? 4.175 52.141 77.068 1.00 26.31 66 ASN D N 1
ATOM 2951 C CA . ASN D 1 90 ? 4.400 51.444 75.799 1.00 28.00 66 ASN D CA 1
ATOM 2952 C C . ASN D 1 90 ? 5.471 50.392 75.956 1.00 27.74 66 ASN D C 1
ATOM 2953 O O . ASN D 1 90 ? 5.332 49.266 75.473 1.00 27.81 66 ASN D O 1
ATOM 2958 N N . PHE D 1 91 ? 6.571 50.776 76.583 1.00 27.23 67 PHE D N 1
ATOM 2959 C CA . PHE D 1 91 ? 7.696 49.897 76.613 1.00 27.84 67 PHE D CA 1
ATOM 2960 C C . PHE D 1 91 ? 7.426 48.751 77.601 1.00 27.31 67 PHE D C 1
ATOM 2961 O O . PHE D 1 91 ? 7.710 47.595 77.316 1.00 27.04 67 PHE D O 1
ATOM 2969 N N . VAL D 1 92 ? 6.808 49.044 78.727 1.00 26.75 68 VAL D N 1
ATOM 2970 C CA . VAL D 1 92 ? 6.493 47.956 79.633 1.00 27.18 68 VAL D CA 1
ATOM 2971 C C . VAL D 1 92 ? 5.663 46.863 78.886 1.00 27.53 68 VAL D C 1
ATOM 2972 O O . VAL D 1 92 ? 5.953 45.633 79.011 1.00 27.61 68 VAL D O 1
ATOM 2976 N N . PHE D 1 93 ? 4.678 47.345 78.112 1.00 26.38 69 PHE D N 1
ATOM 2977 C CA . PHE D 1 93 ? 3.671 46.552 77.419 1.00 25.67 69 PHE D CA 1
ATOM 2978 C C . PHE D 1 93 ? 4.358 45.731 76.324 1.00 25.20 69 PHE D C 1
ATOM 2979 O O . PHE D 1 93 ? 4.253 44.484 76.287 1.00 24.82 69 PHE D O 1
ATOM 2987 N N . THR D 1 94 ? 5.064 46.442 75.456 1.00 23.96 70 THR D N 1
ATOM 2988 C CA . THR D 1 94 ? 5.915 45.830 74.451 1.00 23.99 70 THR D CA 1
ATOM 2989 C C . THR D 1 94 ? 6.887 44.783 75.008 1.00 23.78 70 THR D C 1
ATOM 2990 O O . THR D 1 94 ? 6.972 43.650 74.513 1.00 23.78 70 THR D O 1
ATOM 2994 N N . ASN D 1 95 ? 7.597 45.166 76.058 1.00 23.18 71 ASN D N 1
ATOM 2995 C CA . ASN D 1 95 ? 8.590 44.318 76.645 1.00 22.50 71 ASN D CA 1
ATOM 2996 C C . ASN D 1 95 ? 7.965 43.059 77.244 1.00 22.71 71 ASN D C 1
ATOM 2997 O O . ASN D 1 95 ? 8.465 41.934 77.010 1.00 22.14 71 ASN D O 1
ATOM 3002 N N . ASP D 1 96 ? 6.865 43.250 77.980 1.00 22.38 72 ASP D N 1
ATOM 3003 C CA . ASP D 1 96 ? 6.128 42.149 78.578 1.00 22.42 72 ASP D CA 1
ATOM 3004 C C . ASP D 1 96 ? 5.670 41.119 77.524 1.00 22.77 72 ASP D C 1
ATOM 3005 O O . ASP D 1 96 ? 5.812 39.916 77.736 1.00 21.50 72 ASP D O 1
ATOM 3010 N N . LYS D 1 97 ? 5.118 41.605 76.401 1.00 23.23 73 LYS D N 1
ATOM 3011 C CA . LYS D 1 97 ? 4.681 40.734 75.321 1.00 24.37 73 LYS D CA 1
ATOM 3012 C C . LYS D 1 97 ? 5.850 39.896 74.824 1.00 24.28 73 LYS D C 1
ATOM 3013 O O . LYS D 1 97 ? 5.760 38.654 74.710 1.00 24.73 73 LYS D O 1
ATOM 3019 N N . LYS D 1 98 ? 6.956 40.568 74.527 1.00 23.46 74 LYS D N 1
ATOM 3020 C CA . LYS D 1 98 ? 8.107 39.861 74.049 1.00 22.54 74 LYS D CA 1
ATOM 3021 C C . LYS D 1 98 ? 8.383 38.784 75.052 1.00 21.96 74 LYS D C 1
ATOM 3022 O O . LYS D 1 98 ? 8.665 37.660 74.671 1.00 22.77 74 LYS D O 1
ATOM 3028 N N . LYS D 1 99 ? 8.278 39.102 76.338 1.00 21.12 75 LYS D N 1
ATOM 3029 C CA . LYS D 1 99 ? 8.647 38.123 77.378 1.00 20.07 75 LYS D CA 1
ATOM 3030 C C . LYS D 1 99 ? 7.687 36.943 77.465 1.00 19.34 75 LYS D C 1
ATOM 3031 O O . LYS D 1 99 ? 8.124 35.809 77.687 1.00 18.49 75 LYS D O 1
ATOM 3037 N N . SER D 1 100 ? 6.397 37.192 77.257 1.00 18.05 76 SER D N 1
ATOM 3038 C CA . SER D 1 100 ? 5.467 36.108 77.438 1.00 18.40 76 SER D CA 1
ATOM 3039 C C . SER D 1 100 ? 5.341 35.166 76.233 1.00 17.67 76 SER D C 1
ATOM 3040 O O . SER D 1 100 ? 5.008 33.989 76.399 1.00 17.45 76 SER D O 1
ATOM 3043 N N . ILE D 1 101 ? 5.684 35.672 75.055 1.00 16.91 77 ILE D N 1
ATOM 3044 C CA . ILE D 1 101 ? 5.964 34.817 73.894 1.00 15.92 77 ILE D CA 1
ATOM 3045 C C . ILE D 1 101 ? 7.131 33.888 74.163 1.00 15.25 77 ILE D C 1
ATOM 3046 O O . ILE D 1 101 ? 7.094 32.713 73.792 1.00 15.44 77 ILE D O 1
ATOM 3051 N N . ILE D 1 102 ? 8.167 34.387 74.821 1.00 14.87 78 ILE D N 1
ATOM 3052 C CA . ILE D 1 102 ? 9.305 33.510 75.094 1.00 15.44 78 ILE D CA 1
ATOM 3053 C C . ILE D 1 102 ? 8.960 32.413 76.126 1.00 15.57 78 ILE D C 1
ATOM 3054 O O . ILE D 1 102 ? 9.236 31.223 75.913 1.00 15.42 78 ILE D O 1
ATOM 3059 N N . LEU D 1 103 ? 8.304 32.845 77.200 1.00 15.51 79 LEU D N 1
ATOM 3060 C CA . LEU D 1 103 ? 7.886 32.015 78.289 1.00 15.32 79 LEU D CA 1
ATOM 3061 C C . LEU D 1 103 ? 6.903 30.934 77.821 1.00 14.90 79 LEU D C 1
ATOM 3062 O O . LEU D 1 103 ? 7.080 29.765 78.154 1.00 14.29 79 LEU D O 1
ATOM 3067 N N . ALA D 1 104 ? 5.900 31.324 77.028 1.00 14.50 80 ALA D N 1
ATOM 3068 C CA . ALA D 1 104 ? 4.849 30.402 76.592 1.00 14.18 80 ALA D CA 1
ATOM 3069 C C . ALA D 1 104 ? 5.371 29.320 75.659 1.00 14.73 80 ALA D C 1
ATOM 3070 O O . ALA D 1 104 ? 4.838 28.202 75.647 1.00 15.12 80 ALA D O 1
ATOM 3072 N N . PHE D 1 105 ? 6.397 29.652 74.870 1.00 14.77 81 PHE D N 1
ATOM 3073 C CA . PHE D 1 105 ? 7.001 28.675 73.970 1.00 14.06 81 PHE D CA 1
ATOM 3074 C C . PHE D 1 105 ? 7.828 27.696 74.799 1.00 15.33 81 PHE D C 1
ATOM 3075 O O . PHE D 1 105 ? 7.814 26.472 74.557 1.00 15.57 81 PHE D O 1
ATOM 3083 N N . LYS D 1 106 ? 8.523 28.249 75.788 1.00 16.54 82 LYS D N 1
ATOM 3084 C CA . LYS D 1 106 ? 9.467 27.496 76.618 1.00 18.20 82 LYS D CA 1
ATOM 3085 C C . LYS D 1 106 ? 8.738 26.546 77.597 1.00 18.94 82 LYS D C 1
ATOM 3086 O O . LYS D 1 106 ? 9.231 25.458 77.891 1.00 18.16 82 LYS D O 1
ATOM 3092 N N . GLU D 1 107 ? 7.561 26.990 78.068 1.00 20.34 83 GLU D N 1
ATOM 3093 C CA . GLU D 1 107 ? 6.617 26.206 78.873 1.00 21.82 83 GLU D CA 1
ATOM 3094 C C . GLU D 1 107 ? 5.986 25.062 78.067 1.00 21.85 83 GLU D C 1
ATOM 3095 O O . GLU D 1 107 ? 4.820 24.723 78.290 1.00 22.90 83 GLU D O 1
ATOM 3101 N N . LYS D 1 108 ? 6.723 24.468 77.135 1.00 21.05 84 LYS D N 1
ATOM 3102 C CA . LYS D 1 108 ? 6.106 23.569 76.189 1.00 20.27 84 LYS D CA 1
ATOM 3103 C C . LYS D 1 108 ? 7.078 22.472 75.854 1.00 20.90 84 LYS D C 1
ATOM 3104 O O . LYS D 1 108 ? 6.687 21.346 75.500 1.00 20.98 84 LYS D O 1
ATOM 3110 N N . GLN D 1 109 ? 8.356 22.796 76.020 1.00 21.26 85 GLN D N 1
ATOM 3111 C CA . GLN D 1 109 ? 9.454 21.943 75.553 1.00 21.65 85 GLN D CA 1
ATOM 3112 C C . GLN D 1 109 ? 9.789 20.739 76.469 1.00 21.40 85 GLN D C 1
ATOM 3113 O O . GLN D 1 109 ? 9.473 20.755 77.678 1.00 20.83 85 GLN D O 1
ATOM 3119 N N . ALA E 1 24 ? -8.893 13.555 60.617 1.00 33.59 0 ALA E N 1
ATOM 3120 C CA . ALA E 1 24 ? -8.960 12.936 59.247 1.00 33.10 0 ALA E CA 1
ATOM 3121 C C . ALA E 1 24 ? -7.614 13.262 58.554 1.00 32.55 0 ALA E C 1
ATOM 3122 O O . ALA E 1 24 ? -7.413 14.382 58.057 1.00 33.52 0 ALA E O 1
ATOM 3132 N N . LYS E 1 26 ? -3.409 11.767 57.163 1.00 24.73 2 LYS E N 1
ATOM 3133 C CA . LYS E 1 26 ? -2.774 10.704 56.412 1.00 24.25 2 LYS E CA 1
ATOM 3134 C C . LYS E 1 26 ? -1.260 10.810 56.532 1.00 23.54 2 LYS E C 1
ATOM 3135 O O . LYS E 1 26 ? -0.739 11.907 56.765 1.00 24.35 2 LYS E O 1
ATOM 3141 N N . THR E 1 27 ? -0.555 9.691 56.417 1.00 22.01 3 THR E N 1
ATOM 3142 C CA . THR E 1 27 ? 0.898 9.720 56.504 1.00 21.23 3 THR E CA 1
ATOM 3143 C C . THR E 1 27 ? 1.411 9.926 55.105 1.00 21.49 3 THR E C 1
ATOM 3144 O O . THR E 1 27 ? 0.696 9.675 54.159 1.00 22.14 3 THR E O 1
ATOM 3148 N N . LEU E 1 28 ? 2.646 10.356 54.940 1.00 21.79 4 LEU E N 1
ATOM 3149 C CA . LEU E 1 28 ? 3.208 10.456 53.594 1.00 22.27 4 LEU E CA 1
ATOM 3150 C C . LEU E 1 28 ? 3.100 9.114 52.816 1.00 23.45 4 LEU E C 1
ATOM 3151 O O . LEU E 1 28 ? 2.760 9.069 51.602 1.00 22.10 4 LEU E O 1
ATOM 3156 N N . LYS E 1 29 ? 3.375 8.029 53.535 1.00 25.10 5 LYS E N 1
ATOM 3157 C CA . LYS E 1 29 ? 3.438 6.729 52.890 1.00 27.17 5 LYS E CA 1
ATOM 3158 C C . LYS E 1 29 ? 2.047 6.320 52.462 1.00 27.28 5 LYS E C 1
ATOM 3159 O O . LYS E 1 29 ? 1.839 5.801 51.346 1.00 27.69 5 LYS E O 1
ATOM 3165 N N . GLU E 1 30 ? 1.094 6.612 53.330 1.00 26.60 6 GLU E N 1
ATOM 3166 C CA . GLU E 1 30 ? -0.266 6.253 53.084 1.00 26.63 6 GLU E CA 1
ATOM 3167 C C . GLU E 1 30 ? -0.752 6.982 51.842 1.00 26.59 6 GLU E C 1
ATOM 3168 O O . GLU E 1 30 ? -1.468 6.426 51.028 1.00 27.25 6 GLU E O 1
ATOM 3174 N N . LEU E 1 31 ? -0.327 8.223 51.659 1.00 26.66 7 LEU E N 1
ATOM 3175 C CA . LEU E 1 31 ? -0.687 8.985 50.476 1.00 25.79 7 LEU E CA 1
ATOM 3176 C C . LEU E 1 31 ? -0.110 8.339 49.217 1.00 26.38 7 LEU E C 1
ATOM 3177 O O . LEU E 1 31 ? -0.776 8.218 48.192 1.00 26.44 7 LEU E O 1
ATOM 3182 N N . ARG E 1 32 ? 1.144 7.944 49.268 1.00 26.31 8 ARG E N 1
ATOM 3183 C CA . ARG E 1 32 ? 1.711 7.306 48.105 1.00 26.88 8 ARG E CA 1
ATOM 3184 C C . ARG E 1 32 ? 1.008 5.970 47.773 1.00 27.93 8 ARG E C 1
ATOM 3185 O O . ARG E 1 32 ? 0.660 5.729 46.605 1.00 29.49 8 ARG E O 1
ATOM 3193 N N . THR E 1 33 ? 0.744 5.123 48.770 1.00 27.59 9 THR E N 1
ATOM 3194 C CA . THR E 1 33 ? 0.210 3.805 48.460 1.00 27.52 9 THR E CA 1
ATOM 3195 C C . THR E 1 33 ? -1.227 3.907 47.992 1.00 27.94 9 THR E C 1
ATOM 3196 O O . THR E 1 33 ? -1.615 3.239 47.027 1.00 28.95 9 THR E O 1
ATOM 3200 N N . ASP E 1 34 ? -2.021 4.742 48.639 1.00 27.79 10 ASP E N 1
ATOM 3201 C CA . ASP E 1 34 ? -3.380 4.964 48.179 1.00 28.57 10 ASP E CA 1
ATOM 3202 C C . ASP E 1 34 ? -3.465 5.185 46.684 1.00 29.37 10 ASP E C 1
ATOM 3203 O O . ASP E 1 34 ? -4.466 4.826 46.060 1.00 29.47 10 ASP E O 1
ATOM 3208 N N . TYR E 1 35 ? -2.435 5.803 46.102 1.00 30.37 11 TYR E N 1
ATOM 3209 C CA . TYR E 1 35 ? -2.500 6.123 44.673 1.00 31.19 11 TYR E CA 1
ATOM 3210 C C . TYR E 1 35 ? -1.586 5.219 43.833 1.00 31.38 11 TYR E C 1
ATOM 3211 O O . TYR E 1 35 ? -1.386 5.469 42.657 1.00 32.66 11 TYR E O 1
ATOM 3220 N N . GLY E 1 36 ? -1.055 4.171 44.435 1.00 31.30 12 GLY E N 1
ATOM 3221 C CA . GLY E 1 36 ? -0.420 3.083 43.693 1.00 31.80 12 GLY E CA 1
ATOM 3222 C C . GLY E 1 36 ? 0.908 3.439 43.069 1.00 32.01 12 GLY E C 1
ATOM 3223 O O . GLY E 1 36 ? 1.267 2.927 42.011 1.00 33.18 12 GLY E O 1
ATOM 3224 N N . LEU E 1 37 ? 1.627 4.341 43.711 1.00 31.36 13 LEU E N 1
ATOM 3225 C CA . LEU E 1 37 ? 2.914 4.783 43.219 1.00 30.84 13 LEU E CA 1
ATOM 3226 C C . LEU E 1 37 ? 4.079 4.081 43.965 1.00 31.14 13 LEU E C 1
ATOM 3227 O O . LEU E 1 37 ? 3.993 3.854 45.177 1.00 30.67 13 LEU E O 1
ATOM 3232 N N . THR E 1 38 ? 5.159 3.757 43.246 1.00 31.07 14 THR E N 1
ATOM 3233 C CA . THR E 1 38 ? 6.395 3.253 43.868 1.00 30.81 14 THR E CA 1
ATOM 3234 C C . THR E 1 38 ? 7.145 4.461 44.382 1.00 30.91 14 THR E C 1
ATOM 3235 O O . THR E 1 38 ? 6.869 5.560 43.938 1.00 29.96 14 THR E O 1
ATOM 3239 N N . GLN E 1 39 ? 8.086 4.265 45.306 1.00 31.45 15 GLN E N 1
ATOM 3240 C CA . GLN E 1 39 ? 8.912 5.369 45.795 1.00 31.84 15 GLN E CA 1
ATOM 3241 C C . GLN E 1 39 ? 9.714 5.973 44.638 1.00 32.90 15 GLN E C 1
ATOM 3242 O O . GLN E 1 39 ? 9.937 7.207 44.580 1.00 33.47 15 GLN E O 1
ATOM 3248 N N . LYS E 1 40 ? 10.146 5.119 43.714 1.00 33.19 16 LYS E N 1
ATOM 3249 C CA . LYS E 1 40 ? 10.807 5.601 42.515 1.00 34.13 16 LYS E CA 1
ATOM 3250 C C . LYS E 1 40 ? 9.895 6.560 41.696 1.00 33.64 16 LYS E C 1
ATOM 3251 O O . LYS E 1 40 ? 10.331 7.658 41.312 1.00 33.39 16 LYS E O 1
ATOM 3257 N N . GLU E 1 41 ? 8.639 6.175 41.460 1.00 33.17 17 GLU E N 1
ATOM 3258 C CA . GLU E 1 41 ? 7.758 7.023 40.661 1.00 33.58 17 GLU E CA 1
ATOM 3259 C C . GLU E 1 41 ? 7.456 8.355 41.317 1.00 33.21 17 GLU E C 1
ATOM 3260 O O . GLU E 1 41 ? 7.372 9.379 40.638 1.00 33.72 17 GLU E O 1
ATOM 3266 N N . LEU E 1 42 ? 7.274 8.347 42.631 1.00 32.65 18 LEU E N 1
ATOM 3267 C CA . LEU E 1 42 ? 7.024 9.580 43.348 1.00 32.32 18 LEU E CA 1
ATOM 3268 C C . LEU E 1 42 ? 8.292 10.419 43.401 1.00 32.43 18 LEU E C 1
ATOM 3269 O O . LEU E 1 42 ? 8.223 11.632 43.226 1.00 32.47 18 LEU E O 1
ATOM 3274 N N . GLY E 1 43 ? 9.436 9.775 43.645 1.00 31.83 19 GLY E N 1
ATOM 3275 C CA . GLY E 1 43 ? 10.731 10.426 43.484 1.00 31.98 19 GLY E CA 1
ATOM 3276 C C . GLY E 1 43 ? 10.806 11.222 42.195 1.00 32.37 19 GLY E C 1
ATOM 3277 O O . GLY E 1 43 ? 11.017 12.443 42.220 1.00 32.23 19 GLY E O 1
ATOM 3278 N N . ASP E 1 44 ? 10.582 10.551 41.068 1.00 32.36 20 ASP E N 1
ATOM 3279 C CA . ASP E 1 44 ? 10.631 11.229 39.780 1.00 33.21 20 ASP E CA 1
ATOM 3280 C C . ASP E 1 44 ? 9.625 12.351 39.655 1.00 32.45 20 ASP E C 1
ATOM 3281 O O . ASP E 1 44 ? 9.922 13.389 39.098 1.00 32.53 20 ASP E O 1
ATOM 3286 N N . LEU E 1 45 ? 8.431 12.136 40.178 1.00 32.24 21 LEU E N 1
ATOM 3287 C CA . LEU E 1 45 ? 7.391 13.144 40.109 1.00 31.85 21 LEU E CA 1
ATOM 3288 C C . LEU E 1 45 ? 7.834 14.389 40.868 1.00 31.75 21 LEU E C 1
ATOM 3289 O O . LEU E 1 45 ? 7.734 15.498 40.341 1.00 32.79 21 LEU E O 1
ATOM 3294 N N . PHE E 1 46 ? 8.353 14.191 42.083 1.00 30.55 22 PHE E N 1
ATOM 3295 C CA . PHE E 1 46 ? 8.752 15.270 42.957 1.00 29.03 22 PHE E CA 1
ATOM 3296 C C . PHE E 1 46 ? 10.203 15.678 42.752 1.00 29.94 22 PHE E C 1
ATOM 3297 O O . PHE E 1 46 ? 10.714 16.561 43.442 1.00 29.07 22 PHE E O 1
ATOM 3305 N N . LYS E 1 47 ? 10.880 15.047 41.794 1.00 30.75 23 LYS E N 1
ATOM 3306 C CA . LYS E 1 47 ? 12.293 15.423 41.510 1.00 31.33 23 LYS E CA 1
ATOM 3307 C C . LYS E 1 47 ? 13.232 15.298 42.706 1.00 30.58 23 LYS E C 1
ATOM 3308 O O . LYS E 1 47 ? 14.076 16.145 42.931 1.00 30.61 23 LYS E O 1
ATOM 3314 N N . VAL E 1 48 ? 13.051 14.239 43.481 1.00 30.31 24 VAL E N 1
ATOM 3315 C CA . VAL E 1 48 ? 14.004 13.849 44.488 1.00 29.09 24 VAL E CA 1
ATOM 3316 C C . VAL E 1 48 ? 14.330 12.380 44.254 1.00 29.79 24 VAL E C 1
ATOM 3317 O O . VAL E 1 48 ? 13.717 11.698 43.409 1.00 29.75 24 VAL E O 1
ATOM 3321 N N . SER E 1 49 ? 15.309 11.885 44.987 1.00 30.00 25 SER E N 1
ATOM 3322 C CA . SER E 1 49 ? 15.681 10.505 44.823 1.00 31.10 25 SER E CA 1
ATOM 3323 C C . SER E 1 49 ? 14.656 9.640 45.504 1.00 31.47 25 SER E C 1
ATOM 3324 O O . SER E 1 49 ? 13.938 10.105 46.397 1.00 31.58 25 SER E O 1
ATOM 3327 N N . SER E 1 50 ? 14.591 8.376 45.093 1.00 32.06 26 SER E N 1
ATOM 3328 C CA . SER E 1 50 ? 13.698 7.446 45.748 1.00 32.70 26 SER E CA 1
ATOM 3329 C C . SER E 1 50 ? 14.086 7.255 47.227 1.00 32.89 26 SER E C 1
ATOM 3330 O O . SER E 1 50 ? 13.254 6.900 48.068 1.00 33.49 26 SER E O 1
ATOM 3333 N N . ARG E 1 51 ? 15.338 7.532 47.551 1.00 33.01 27 ARG E N 1
ATOM 3334 C CA A ARG E 1 51 ? 15.763 7.288 48.900 0.60 33.19 27 ARG E CA 1
ATOM 3335 C CA B ARG E 1 51 ? 15.881 7.341 48.897 0.40 32.96 27 ARG E CA 1
ATOM 3336 C C . ARG E 1 51 ? 15.408 8.469 49.814 1.00 32.63 27 ARG E C 1
ATOM 3337 O O . ARG E 1 51 ? 15.182 8.280 51.012 1.00 32.57 27 ARG E O 1
ATOM 3352 N N . THR E 1 52 ? 15.309 9.668 49.241 1.00 31.50 28 THR E N 1
ATOM 3353 C CA . THR E 1 52 ? 14.782 10.800 49.955 1.00 30.42 28 THR E CA 1
ATOM 3354 C C . THR E 1 52 ? 13.309 10.449 50.310 1.00 30.63 28 THR E C 1
ATOM 3355 O O . THR E 1 52 ? 12.827 10.773 51.405 1.00 29.22 28 THR E O 1
ATOM 3359 N N . ILE E 1 53 ? 12.623 9.755 49.387 1.00 30.27 29 ILE E N 1
ATOM 3360 C CA . ILE E 1 53 ? 11.235 9.377 49.587 1.00 29.96 29 ILE E CA 1
ATOM 3361 C C . ILE E 1 53 ? 11.085 8.408 50.725 1.00 30.73 29 ILE E C 1
ATOM 3362 O O . ILE E 1 53 ? 10.207 8.584 51.596 1.00 31.92 29 ILE E O 1
ATOM 3367 N N . GLN E 1 54 ? 11.920 7.386 50.750 1.00 30.93 30 GLN E N 1
ATOM 3368 C CA A GLN E 1 54 ? 11.875 6.397 51.819 0.60 30.90 30 GLN E CA 1
ATOM 3369 C CA B GLN E 1 54 ? 11.822 6.414 51.859 0.40 30.30 30 GLN E CA 1
ATOM 3370 C C . GLN E 1 54 ? 12.268 7.030 53.173 1.00 29.78 30 GLN E C 1
ATOM 3371 O O . GLN E 1 54 ? 11.669 6.760 54.203 1.00 29.77 30 GLN E O 1
ATOM 3382 N N . ASN E 1 55 ? 13.257 7.904 53.153 1.00 28.41 31 ASN E N 1
ATOM 3383 C CA . ASN E 1 55 ? 13.657 8.508 54.414 1.00 27.75 31 ASN E CA 1
ATOM 3384 C C . ASN E 1 55 ? 12.518 9.317 55.025 1.00 27.48 31 ASN E C 1
ATOM 3385 O O . ASN E 1 55 ? 12.266 9.227 56.217 1.00 27.79 31 ASN E O 1
ATOM 3398 N N . GLU E 1 57 ? 9.308 8.832 54.509 1.00 24.85 33 GLU E N 1
ATOM 3399 C CA . GLU E 1 57 ? 8.269 7.941 54.988 1.00 24.60 33 GLU E CA 1
ATOM 3400 C C . GLU E 1 57 ? 8.646 7.368 56.341 1.00 24.97 33 GLU E C 1
ATOM 3401 O O . GLU E 1 57 ? 7.831 7.317 57.242 1.00 25.17 33 GLU E O 1
ATOM 3407 N N . LYS E 1 58 ? 9.904 7.046 56.540 1.00 25.27 34 LYS E N 1
ATOM 3408 C CA . LYS E 1 58 ? 10.320 6.648 57.850 1.00 26.56 34 LYS E CA 1
ATOM 3409 C C . LYS E 1 58 ? 10.211 7.841 58.836 1.00 26.41 34 LYS E C 1
ATOM 3410 O O . LYS E 1 58 ? 9.454 7.764 59.819 1.00 27.37 34 LYS E O 1
ATOM 3416 N N . ASP E 1 59 ? 10.920 8.943 58.561 1.00 24.58 35 ASP E N 1
ATOM 3417 C CA . ASP E 1 59 ? 10.987 10.077 59.498 1.00 22.75 35 ASP E CA 1
ATOM 3418 C C . ASP E 1 59 ? 10.903 11.401 58.745 1.00 21.06 35 ASP E C 1
ATOM 3419 O O . ASP E 1 59 ? 11.862 11.754 58.042 1.00 21.44 35 ASP E O 1
ATOM 3424 N N . SER E 1 60 ? 9.811 12.157 58.938 1.00 18.14 36 SER E N 1
ATOM 3425 C CA . SER E 1 60 ? 9.604 13.373 58.186 1.00 16.47 36 SER E CA 1
ATOM 3426 C C . SER E 1 60 ? 9.723 14.635 59.059 1.00 16.03 36 SER E C 1
ATOM 3427 O O . SER E 1 60 ? 9.360 15.727 58.646 1.00 16.53 36 SER E O 1
ATOM 3430 N N . THR E 1 61 ? 10.216 14.489 60.274 1.00 14.77 37 THR E N 1
ATOM 3431 C CA . THR E 1 61 ? 10.453 15.598 61.162 1.00 14.50 37 THR E CA 1
ATOM 3432 C C . THR E 1 61 ? 11.158 16.768 60.483 1.00 15.22 37 THR E C 1
ATOM 3433 O O . THR E 1 61 ? 10.867 17.928 60.816 1.00 15.52 37 THR E O 1
ATOM 3437 N N . ASN E 1 62 ? 12.105 16.469 59.580 1.00 14.58 38 ASN E N 1
ATOM 3438 C CA . ASN E 1 62 ? 12.877 17.493 58.930 1.00 14.35 38 ASN E CA 1
ATOM 3439 C C . ASN E 1 62 ? 12.557 17.730 57.481 1.00 15.55 38 ASN E C 1
ATOM 3440 O O . ASN E 1 62 ? 13.371 18.320 56.763 1.00 16.49 38 ASN E O 1
ATOM 3445 N N . ILE E 1 63 ? 11.375 17.305 57.038 1.00 16.07 39 ILE E N 1
ATOM 3446 C CA . ILE E 1 63 ? 11.025 17.469 55.655 1.00 17.29 39 ILE E CA 1
ATOM 3447 C C . ILE E 1 63 ? 11.096 18.950 55.312 1.00 18.98 39 ILE E C 1
ATOM 3448 O O . ILE E 1 63 ? 10.724 19.821 56.096 1.00 19.84 39 ILE E O 1
ATOM 3453 N N . LYS E 1 64 ? 11.609 19.221 54.133 1.00 20.31 40 LYS E N 1
ATOM 3454 C CA . LYS E 1 64 ? 11.711 20.544 53.576 1.00 20.95 40 LYS E CA 1
ATOM 3455 C C . LYS E 1 64 ? 10.382 20.935 53.025 1.00 21.41 40 LYS E C 1
ATOM 3456 O O . LYS E 1 64 ? 9.678 20.119 52.428 1.00 22.25 40 LYS E O 1
ATOM 3462 N N . ASP E 1 65 ? 10.047 22.204 53.159 1.00 21.98 41 ASP E N 1
ATOM 3463 C CA . ASP E 1 65 ? 8.777 22.694 52.639 1.00 21.57 41 ASP E CA 1
ATOM 3464 C C . ASP E 1 65 ? 8.672 22.542 51.139 1.00 21.20 41 ASP E C 1
ATOM 3465 O O . ASP E 1 65 ? 7.576 22.358 50.650 1.00 22.15 41 ASP E O 1
ATOM 3470 N N . SER E 1 66 ? 9.781 22.640 50.409 1.00 20.32 42 SER E N 1
ATOM 3471 C CA . SER E 1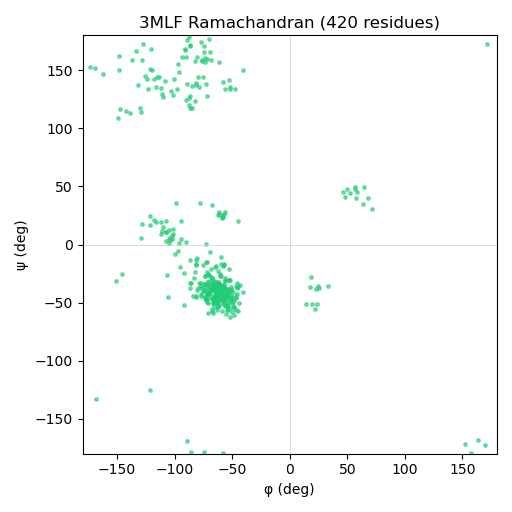 66 ? 9.757 22.390 48.963 1.00 20.41 42 SER E CA 1
ATOM 3472 C C . SER E 1 66 ? 9.236 21.015 48.568 1.00 20.80 42 SER E C 1
ATOM 3473 O O . SER E 1 66 ? 8.631 20.895 47.535 1.00 22.23 42 SER E O 1
ATOM 3476 N N . LEU E 1 67 ? 9.496 19.983 49.365 1.00 20.85 43 LEU E N 1
ATOM 3477 C CA . LEU E 1 67 ? 8.971 18.657 49.120 1.00 20.64 43 LEU E CA 1
ATOM 3478 C C . LEU E 1 67 ? 7.576 18.593 49.698 1.00 21.09 43 LEU E C 1
ATOM 3479 O O . LEU E 1 67 ? 6.648 18.049 49.084 1.00 21.01 43 LEU E O 1
ATOM 3484 N N . LEU E 1 68 ? 7.405 19.121 50.908 1.00 20.42 44 LEU E N 1
ATOM 3485 C CA . LEU E 1 68 ? 6.102 18.994 51.495 1.00 19.88 44 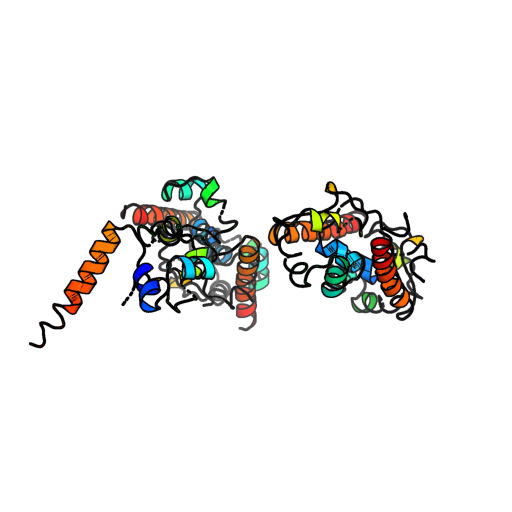LEU E CA 1
ATOM 3486 C C . LEU E 1 68 ? 5.045 19.666 50.578 1.00 20.55 44 LEU E C 1
ATOM 3487 O O . LEU E 1 68 ? 3.948 19.145 50.404 1.00 20.66 44 LEU E O 1
ATOM 3492 N N . SER E 1 69 ? 5.382 20.796 49.962 1.00 20.67 45 SER E N 1
ATOM 3493 C CA . SER E 1 69 ? 4.417 21.514 49.132 1.00 21.13 45 SER E CA 1
ATOM 3494 C C . SER E 1 69 ? 3.951 20.669 48.009 1.00 21.55 45 SER E C 1
ATOM 3495 O O . SER E 1 69 ? 2.786 20.730 47.663 1.00 21.28 45 SER E O 1
ATOM 3498 N N . LYS E 1 70 ? 4.871 19.907 47.417 1.00 21.78 46 LYS E N 1
ATOM 3499 C CA . LYS E 1 70 ? 4.512 18.968 46.364 1.00 22.34 46 LYS E CA 1
ATOM 3500 C C . LYS E 1 70 ? 3.523 17.911 46.802 1.00 22.18 46 LYS E C 1
ATOM 3501 O O . LYS E 1 70 ? 2.586 17.604 46.057 1.00 22.99 46 LYS E O 1
ATOM 3507 N N . TYR E 1 71 ? 3.701 17.338 47.982 1.00 21.52 47 TYR E N 1
ATOM 3508 C CA . TYR E 1 71 ? 2.692 16.379 48.449 1.00 21.85 47 TYR E CA 1
ATOM 3509 C C . TYR E 1 71 ? 1.317 17.061 48.589 1.00 22.40 47 TYR E C 1
ATOM 3510 O O . TYR E 1 71 ? 0.283 16.541 48.105 1.00 21.45 47 TYR E O 1
ATOM 3527 N N . SER E 1 73 ? 0.213 19.512 47.040 1.00 24.07 49 SER E N 1
ATOM 3528 C CA . SER E 1 73 ? -0.312 19.841 45.732 1.00 24.58 49 SER E CA 1
ATOM 3529 C C . SER E 1 73 ? -0.659 18.588 44.936 1.00 24.46 49 SER E C 1
ATOM 3530 O O . SER E 1 73 ? -1.763 18.443 44.462 1.00 24.59 49 SER E O 1
ATOM 3533 N N . ALA E 1 74 ? 0.258 17.647 44.821 1.00 24.81 50 ALA E N 1
ATOM 3534 C CA . ALA E 1 74 ? -0.106 16.399 44.141 1.00 25.09 50 ALA E CA 1
ATOM 3535 C C . ALA E 1 74 ? -1.365 15.721 44.716 1.00 25.25 50 ALA E C 1
ATOM 3536 O O . ALA E 1 74 ? -2.198 15.242 43.952 1.00 27.70 50 ALA E O 1
ATOM 3538 N N . PHE E 1 75 ? -1.553 15.695 46.025 1.00 25.01 51 PHE E N 1
ATOM 3539 C CA . PHE E 1 75 ? -2.658 14.905 46.584 1.00 24.58 51 PHE E CA 1
ATOM 3540 C C . PHE E 1 75 ? -3.847 15.724 47.054 1.00 25.01 51 PHE E C 1
ATOM 3541 O O . PHE E 1 75 ? -4.825 15.197 47.624 1.00 24.90 51 PHE E O 1
ATOM 3549 N N . ASN E 1 76 ? -3.769 17.025 46.783 1.00 25.03 52 ASN E N 1
ATOM 3550 C CA A ASN E 1 76 ? -4.796 17.976 47.196 0.60 25.03 52 ASN E CA 1
ATOM 3551 C CA B ASN E 1 76 ? -4.835 17.927 47.157 0.40 25.02 52 ASN E CA 1
ATOM 3552 C C . ASN E 1 76 ? -5.142 17.787 48.656 1.00 24.85 52 ASN E C 1
ATOM 3553 O O . ASN E 1 76 ? -6.284 17.520 49.027 1.00 24.81 52 ASN E O 1
ATOM 3562 N N . VAL E 1 77 ? -4.117 17.930 49.492 1.00 24.46 53 VAL E N 1
ATOM 3563 C CA . VAL E 1 77 ? -4.317 17.948 50.943 1.00 23.83 53 VAL E CA 1
ATOM 3564 C C . VAL E 1 77 ? -3.720 19.188 51.598 1.00 23.73 53 VAL E C 1
ATOM 3565 O O . VAL E 1 77 ? -2.731 19.737 51.129 1.00 24.02 53 VAL E O 1
ATOM 3569 N N . LYS E 1 78 ? -4.396 19.668 52.631 1.00 23.42 54 LYS E N 1
ATOM 3570 C CA . LYS E 1 78 ? -3.913 20.758 53.467 1.00 23.49 54 LYS E CA 1
ATOM 3571 C C . LYS E 1 78 ? -2.782 20.299 54.390 1.00 22.01 54 LYS E C 1
ATOM 3572 O O . LYS E 1 78 ? -2.653 19.113 54.668 1.00 22.77 54 LYS E O 1
ATOM 3578 N N . TYR E 1 79 ? -1.987 21.229 54.903 1.00 21.12 55 TYR E N 1
ATOM 3579 C CA . TYR E 1 79 ? -0.888 20.888 55.826 1.00 19.40 55 TYR E CA 1
ATOM 3580 C C . TYR E 1 79 ? -1.407 20.118 57.032 1.00 19.28 55 TYR E C 1
ATOM 3581 O O . TYR E 1 79 ? -0.846 19.122 57.430 1.00 17.72 55 TYR E O 1
ATOM 3590 N N . ASP E 1 80 ? -2.476 20.634 57.621 1.00 19.94 56 ASP E N 1
ATOM 3591 C CA . ASP E 1 80 ? -3.128 20.013 58.751 1.00 20.65 56 ASP E CA 1
ATOM 3592 C C . ASP E 1 80 ? -3.593 18.570 58.490 1.00 20.72 56 ASP E C 1
ATOM 3593 O O . ASP E 1 80 ? -3.793 17.842 59.425 1.00 21.39 56 ASP E O 1
ATOM 3598 N N . ASP E 1 81 ? -3.709 18.143 57.240 1.00 20.87 57 ASP E N 1
ATOM 3599 C CA . ASP E 1 81 ? -4.146 16.798 56.930 1.00 22.08 57 ASP E CA 1
ATOM 3600 C C . ASP E 1 81 ? -3.017 15.799 56.899 1.00 22.25 57 ASP E C 1
ATOM 3601 O O . ASP E 1 81 ? -3.261 14.613 56.805 1.00 24.37 57 ASP E O 1
ATOM 3606 N N . ILE E 1 82 ? -1.777 16.245 56.887 1.00 21.58 58 ILE E N 1
ATOM 3607 C CA . ILE E 1 82 ? -0.652 15.332 56.762 1.00 20.83 58 ILE E CA 1
ATOM 3608 C C . ILE E 1 82 ? 0.028 15.074 58.090 1.00 21.12 58 ILE E C 1
ATOM 3609 O O . ILE E 1 82 ? 0.373 16.031 58.785 1.00 20.72 58 ILE E O 1
ATOM 3614 N N . PHE E 1 83 ? 0.232 13.799 58.447 1.00 20.66 59 PHE E N 1
ATOM 3615 C CA . PHE E 1 83 ? 0.980 13.542 59.641 1.00 21.00 59 PHE E CA 1
ATOM 3616 C C . PHE E 1 83 ? 2.472 13.698 59.350 1.00 21.58 59 PHE E C 1
ATOM 3617 O O . PHE E 1 83 ? 2.969 13.165 58.359 1.00 22.11 59 PHE E O 1
ATOM 3625 N N . LEU E 1 84 ? 3.192 14.366 60.241 1.00 21.80 60 LEU E N 1
ATOM 3626 C CA . LEU E 1 84 ? 4.642 14.546 60.102 1.00 22.19 60 LEU E CA 1
ATOM 3627 C C . LEU E 1 84 ? 5.354 14.202 61.397 1.00 22.68 60 LEU E C 1
ATOM 3628 O O . LEU E 1 84 ? 4.898 14.611 62.471 1.00 23.00 60 LEU E O 1
ATOM 3633 N N . GLY E 1 85 ? 6.482 13.495 61.318 1.00 22.93 61 GLY E N 1
ATOM 3634 C CA . GLY E 1 85 ? 7.204 13.081 62.537 1.00 22.70 61 GLY E CA 1
ATOM 3635 C C . GLY E 1 85 ? 8.006 11.807 62.384 1.00 23.01 61 GLY E C 1
ATOM 3636 O O . GLY E 1 85 ? 8.163 11.289 61.269 1.00 22.97 61 GLY E O 1
ATOM 3637 N N . ASN E 1 86 ? 8.536 11.307 63.494 1.00 23.25 62 ASN E N 1
ATOM 3638 C CA . ASN E 1 86 ? 9.404 10.139 63.428 1.00 24.22 62 ASN E CA 1
ATOM 3639 C C . ASN E 1 86 ? 8.628 8.815 63.474 1.00 24.45 62 ASN E C 1
ATOM 3640 O O . ASN E 1 86 ? 7.439 8.795 63.735 1.00 24.64 62 ASN E O 1
ATOM 3645 N N . GLU E 1 87 ? 9.327 7.717 63.221 1.00 25.11 63 GLU E N 1
ATOM 3646 C CA . GLU E 1 87 ? 8.707 6.407 63.109 1.00 25.38 63 GLU E CA 1
ATOM 3647 C C . GLU E 1 87 ? 7.928 6.015 64.358 1.00 24.88 63 GLU E C 1
ATOM 3648 O O . GLU E 1 87 ? 6.887 5.418 64.256 1.00 25.73 63 GLU E O 1
ATOM 3654 N N . TYR E 1 88 ? 8.407 6.388 65.526 1.00 24.69 64 TYR E N 1
ATOM 3655 C CA . TYR E 1 88 ? 7.663 6.194 66.761 1.00 25.00 64 TYR E CA 1
ATOM 3656 C C . TYR E 1 88 ? 6.332 6.964 66.777 1.00 25.28 64 TYR E C 1
ATOM 3657 O O . TYR E 1 88 ? 5.286 6.383 67.090 1.00 24.73 64 TYR E O 1
ATOM 3666 N N . GLU E 1 89 ? 6.386 8.265 66.451 1.00 25.06 65 GLU E N 1
ATOM 3667 C CA . GLU E 1 89 ? 5.215 9.107 66.449 1.00 24.88 65 GLU E CA 1
ATOM 3668 C C . GLU E 1 89 ? 4.272 8.583 65.380 1.00 24.19 65 GLU E C 1
ATOM 3669 O O . GLU E 1 89 ? 3.068 8.529 65.564 1.00 23.89 65 GLU E O 1
ATOM 3675 N N . ASN E 1 90 ? 4.838 8.183 64.258 1.00 24.20 66 ASN E N 1
ATOM 3676 C CA . ASN E 1 90 ? 4.080 7.543 63.196 1.00 24.13 66 ASN E CA 1
ATOM 3677 C C . ASN E 1 90 ? 3.307 6.342 63.708 1.00 24.04 66 ASN E C 1
ATOM 3678 O O . ASN E 1 90 ? 2.146 6.124 63.343 1.00 24.26 66 ASN E O 1
ATOM 3683 N N . PHE E 1 91 ? 3.960 5.544 64.534 1.00 23.25 67 PHE E N 1
ATOM 3684 C CA . PHE E 1 91 ? 3.326 4.356 65.007 1.00 23.21 67 PHE E CA 1
ATOM 3685 C C . PHE E 1 91 ? 2.184 4.678 65.995 1.00 22.28 67 PHE E C 1
ATOM 3686 O O . PHE E 1 91 ? 1.216 3.947 66.043 1.00 23.02 67 PHE E O 1
ATOM 3694 N N . VAL E 1 92 ? 2.287 5.757 66.751 1.00 20.29 68 VAL E N 1
ATOM 3695 C CA . VAL E 1 92 ? 1.323 6.059 67.749 1.00 19.46 68 VAL E CA 1
ATOM 3696 C C . VAL E 1 92 ? 0.117 6.625 67.057 1.00 21.33 68 VAL E C 1
ATOM 3697 O O . VAL E 1 92 ? -1.014 6.432 67.479 1.00 22.37 68 VAL E O 1
ATOM 3701 N N . PHE E 1 93 ? 0.370 7.332 65.976 1.00 23.29 69 PHE E N 1
ATOM 3702 C CA . PHE E 1 93 ? -0.660 8.038 65.247 1.00 23.61 69 PHE E CA 1
ATOM 3703 C C . PHE E 1 93 ? -1.494 6.962 64.549 1.00 23.91 69 PHE E C 1
ATOM 3704 O O . PHE E 1 93 ? -2.723 6.945 64.624 1.00 23.39 69 PHE E O 1
ATOM 3712 N N . THR E 1 94 ? -0.800 6.056 63.874 1.00 23.78 70 THR E N 1
ATOM 3713 C CA . THR E 1 94 ? -1.457 4.974 63.189 1.00 24.16 70 THR E CA 1
ATOM 3714 C C . THR E 1 94 ? -2.303 4.171 64.158 1.00 24.28 70 THR E C 1
ATOM 3715 O O . THR E 1 94 ? -3.451 3.839 63.849 1.00 24.44 70 THR E O 1
ATOM 3719 N N . ASN E 1 95 ? -1.749 3.908 65.345 1.00 24.13 71 ASN E N 1
ATOM 3720 C CA . ASN E 1 95 ? -2.434 3.161 66.366 1.00 23.39 71 ASN E CA 1
ATOM 3721 C C . ASN E 1 95 ? -3.725 3.804 66.862 1.00 23.85 71 ASN E C 1
ATOM 3722 O O . ASN E 1 95 ? -4.694 3.100 67.079 1.00 23.47 71 ASN E O 1
ATOM 3727 N N . ASP E 1 96 ? -3.749 5.129 67.017 1.00 24.66 72 ASP E N 1
ATOM 3728 C CA . ASP E 1 96 ? -4.976 5.872 67.367 1.00 25.72 72 ASP E CA 1
ATOM 3729 C C . ASP E 1 96 ? -6.093 5.778 66.307 1.00 25.69 72 ASP E C 1
ATOM 3730 O O . ASP E 1 96 ? -7.285 5.679 66.645 1.00 25.29 72 ASP E O 1
ATOM 3735 N N . LYS E 1 97 ? -5.695 5.820 65.038 1.00 25.48 73 LYS E N 1
ATOM 3736 C CA . LYS E 1 97 ? -6.617 5.665 63.937 1.00 25.63 73 LYS E CA 1
ATOM 3737 C C . LYS E 1 97 ? -7.215 4.294 64.101 1.00 25.91 73 LYS E C 1
ATOM 3738 O O . LYS E 1 97 ? -8.444 4.136 64.114 1.00 26.04 73 LYS E O 1
ATOM 3744 N N . LYS E 1 98 ? -6.334 3.310 64.246 1.00 26.00 74 LYS E N 1
ATOM 3745 C CA . LYS E 1 98 ? -6.772 1.952 64.329 1.00 26.53 74 LYS E CA 1
ATOM 3746 C C . LYS E 1 98 ? -7.805 1.854 65.427 1.00 26.41 74 LYS E C 1
ATOM 3747 O O . LYS E 1 98 ? -8.937 1.451 65.174 1.00 26.89 74 LYS E O 1
ATOM 3753 N N . LYS E 1 99 ? -7.434 2.264 66.635 1.00 26.35 75 LYS E N 1
ATOM 3754 C CA . LYS E 1 99 ? -8.335 2.167 67.794 1.00 25.98 75 LYS E CA 1
ATOM 3755 C C . LYS E 1 99 ? -9.716 2.764 67.534 1.00 25.64 75 LYS E C 1
ATOM 3756 O O . LYS E 1 99 ? -10.722 2.199 67.923 1.00 25.47 75 LYS E O 1
ATOM 3762 N N . SER E 1 100 ? -9.739 3.872 66.814 1.00 25.71 76 SER E N 1
ATOM 3763 C CA . SER E 1 100 ? -10.968 4.575 66.469 1.00 26.07 76 SER E CA 1
ATOM 3764 C C . SER E 1 100 ? -11.893 3.857 65.502 1.00 25.09 76 SER E C 1
ATOM 3765 O O . SER E 1 100 ? -13.096 3.954 65.625 1.00 25.03 76 SER E O 1
ATOM 3768 N N . ILE E 1 101 ? -11.329 3.183 64.522 1.00 24.16 77 ILE E N 1
ATOM 3769 C CA . ILE E 1 101 ? -12.117 2.361 63.637 1.00 23.29 77 ILE E CA 1
ATOM 3770 C C . ILE E 1 101 ? -12.756 1.289 64.478 1.00 22.85 77 ILE E C 1
ATOM 3771 O O . ILE E 1 101 ? -13.929 0.978 64.310 1.00 23.03 77 ILE E O 1
ATOM 3776 N N . ILE E 1 102 ? -11.989 0.755 65.412 1.00 22.62 78 ILE E N 1
ATOM 3777 C CA . ILE E 1 102 ? -12.398 -0.427 66.107 1.00 22.71 78 ILE E CA 1
ATOM 3778 C C . ILE E 1 102 ? -13.515 -0.108 67.062 1.00 23.38 78 ILE E C 1
ATOM 3779 O O . ILE E 1 102 ? -14.532 -0.813 67.103 1.00 24.07 78 ILE E O 1
ATOM 3784 N N . LEU E 1 103 ? -13.374 0.965 67.823 1.00 23.64 79 LEU E N 1
ATOM 3785 C CA A LEU E 1 103 ? -14.372 1.212 68.837 0.50 23.59 79 LEU E CA 1
ATOM 3786 C CA B LEU E 1 103 ? -14.365 1.281 68.855 0.50 23.72 79 LEU E CA 1
ATOM 3787 C C . LEU E 1 103 ? -15.632 1.860 68.241 1.00 23.68 79 LEU E C 1
ATOM 3788 O O . LEU E 1 103 ? -16.743 1.671 68.764 1.00 23.27 79 LEU E O 1
ATOM 3797 N N . ALA E 1 104 ? -15.476 2.557 67.116 1.00 23.40 80 ALA E N 1
ATOM 3798 C CA . ALA E 1 104 ? -16.659 3.049 66.428 1.00 23.51 80 ALA E CA 1
ATOM 3799 C C . ALA E 1 104 ? -17.468 1.856 65.933 1.00 23.73 80 ALA E C 1
ATOM 3800 O O . ALA E 1 104 ? -18.663 1.796 66.167 1.00 24.11 80 ALA E O 1
ATOM 3802 N N . PHE E 1 105 ? -16.802 0.896 65.294 1.00 24.16 81 PHE E N 1
ATOM 3803 C CA . PHE E 1 105 ? -17.475 -0.268 64.731 1.00 24.15 81 PHE E CA 1
ATOM 3804 C C . PHE E 1 105 ? -18.063 -1.093 65.848 1.00 25.55 81 PHE E C 1
ATOM 3805 O O . PHE E 1 105 ? -19.250 -1.428 65.813 1.00 25.71 81 PHE E O 1
ATOM 3813 N N . LYS E 1 106 ? -17.262 -1.398 66.859 1.00 27.06 82 LYS E N 1
ATOM 3814 C CA . LYS E 1 106 ? -17.784 -2.184 67.974 1.00 29.22 82 LYS E CA 1
ATOM 3815 C C . LYS E 1 106 ? -18.968 -1.497 68.677 1.00 30.39 82 LYS E C 1
ATOM 3816 O O . LYS E 1 106 ? -19.670 -2.126 69.478 1.00 30.61 82 LYS E O 1
ATOM 3822 N N . GLU E 1 107 ? -19.209 -0.225 68.340 1.00 31.99 83 GLU E N 1
ATOM 3823 C CA . GLU E 1 107 ? -20.227 0.593 69.020 1.00 33.54 83 GLU E CA 1
ATOM 3824 C C . GLU E 1 107 ? -21.568 0.681 68.277 1.00 33.87 83 GLU E C 1
ATOM 3825 O O . GLU E 1 107 ? -22.241 1.716 68.280 1.00 34.38 83 GLU E O 1
ATOM 3831 N N . LYS E 1 108 ? -21.952 -0.416 67.642 1.00 33.94 84 LYS E N 1
ATOM 3832 C CA . LYS E 1 108 ? -23.143 -0.454 66.807 1.00 33.59 84 LYS E CA 1
ATOM 3833 C C . LYS E 1 108 ? -23.597 -1.889 66.906 1.00 34.45 84 LYS E C 1
ATOM 3834 O O . LYS E 1 108 ? -24.802 -2.186 66.863 1.00 34.45 84 LYS E O 1
ATOM 3840 N N . GLN E 1 109 ? -22.602 -2.768 67.064 1.00 35.03 85 GLN E N 1
ATOM 3841 C CA . GLN E 1 109 ? -22.811 -4.161 67.449 1.00 35.46 85 GLN E CA 1
ATOM 3842 C C . GLN E 1 109 ? -23.024 -4.215 68.963 1.00 35.44 85 GLN E C 1
ATOM 3843 O O . GLN E 1 109 ? -24.153 -4.275 69.450 1.00 35.13 85 GLN E O 1
#

Foldseek 3Di:
DPVVAPDDPAEELVRLCVVVPHQLCVVCVVLVHHSVVSVQSQAQPPPDVSSVVVSVVRPDDPRRYDHGHNVVVVVVVVVVVVVVVVVVVVVD/DLQVVALEAELVRLCPVVPHQLQNVCVVLVHHSVVSVQSQAQPPPDVSRVVVSCVSPDDPRHYDGGHNVSVCCNVVVVVVVVVVVVVVD/DLLVVAQEAELVSLCPVPPHQLCRVCVVLVHHSVVSVQSQACPPPDVSSVVSSVVSPDDPRHYDHGHNVSSVVNVVVVVVCVVVVVVVD/DQADDDPAEELVCLCVVVPHQLCRLCVQLVHHSVVVVVSAAQPPPDVSSVVVSVVRPDDPRRYDHGHNVVVVVRVVVVVVVVVVVVVVPD/DEELVRLCVVVPHQLCRVCVVLVHHSVVSVVSQAQQPPDVSSVVVSVVRPDDPVVYDHGHNVVVVVVVVVVVVVVVVVVVVVD

B-factor: mean 24.89, std 7.68, range [2.0, 62.1]